Protein AF-A0AAW2IZ62-F1 (afdb_monomer_lite)

Sequence (475 aa):
MGDDRVKNEAMEIMGMFQVLPRLVVFDLDYTLWPFYCECLSKRDMPSLYPHAKGILYALKDKGIDIAIASRSPTSDIANIFLEKLGLKSLLVAQEIFSSWTHKTDHFQKIKQRTGVPYTEMLFFDDEDRNINAVSKMGVTSILVDDGVNLEAFRQGLSKFSQNRFDIVTVLNVEIHATWLHIVDVLVALAGKKINLTNKESLTLHNPHYARIRFPNLLFSHLEYACKRVAALVASPFNSSLGKDFSAAAAGGSAERDKPKPLDIVANSRKVAVMASEEDDAPVWLADDGPFVVVLDPLDGSRNIDASIPTGTIFGIYRRLAELDHLPTEEKAVLNSLQSGAKLIASGYVLYSSATILCTSFGSGTPCIHPGSLHGRLHSNTSKHSQFLLEGKSILSMMLAMNPRDHLRLVYEANPLSFLAEQAGGKGSDGKARILSLQPVKLHQRLPLFLGSPDDIEELESYGDIQQKVNPGYDV

Radius of gyration: 27.62 Å; chains: 1; bounding box: 61×64×90 Å

Secondary structure (DSSP, 8-state):
-HHHHHHHHHHHHHHT-SS--SEEEE-SBTTTBSS-GGGS-TTS-----TTHHHHHHHHHHHT-EEEEEEE-TTHHHHHHHHHHTTGGGGEEEEEEESSS--HHHHHHHHHHHH---GGGEEEEES-HHHHHHHHTTT-EEEE-TTS--HHHHHHHHHHHHHHHHHHHHHHHHHHHHHHHHHHHHHHHH--S--------------TTS-S----HHHHHHHHHHHHHHHHHHT-S--TTHHHHHHHHHS--SS--SS--TTHHHHTTS-EEEEEESS-SSPEE--TT--EEEEEEEEETGGGTTTT--EEEEEEEEE--GGGTTS-HHHHHHHHH---GGGEEEEEEEEESSSEEEEEE-SSSSPEEEE------------S-----SSTHHHHHH--EEEEEEEEEIIIIIHHHHHHHHHTT-EEESSSSBGGG---SSTT-EEEEEEE-HHHHHHHHHTS-----S------

InterPro domains:
  IPR010033 HAD-superfamily phosphatase, subfamily IIIC [TIGR01681] (23-137)
  IPR010036 Magnesium-dependent phosphatase-1, eukaryotic/archaeal-type [PF12689] (20-162)
  IPR010036 Magnesium-dependent phosphatase-1, eukaryotic/archaeal-type [PTHR17901] (1-164)
  IPR023214 HAD superfamily [G3DSA:3.40.50.1000] (4-166)
  IPR033391 Fructose-1-6-bisphosphatase class I, N-terminal [PF00316] (264-367)
  IPR035679 Magnesium-dependent phosphatase-1, eukaryotic-type [cd07501] (21-144)
  IPR036412 HAD-like superfamily [SSF56784] (21-155)
  IPR044015 Fructose-1-6-bisphosphatase class 1, C-terminal [PF18913] (399-462)

Structure (mmCIF, N/CA/C/O backbone):
data_AF-A0AAW2IZ62-F1
#
_entry.id   AF-A0AAW2IZ62-F1
#
loop_
_atom_site.group_PDB
_atom_site.id
_atom_site.type_symbol
_atom_site.label_atom_id
_atom_site.label_alt_id
_atom_site.label_comp_id
_atom_site.label_asym_id
_atom_site.label_entity_id
_atom_site.label_seq_id
_atom_site.pdbx_PDB_ins_code
_atom_site.Cartn_x
_atom_site.Cartn_y
_atom_site.Cartn_z
_atom_site.occupancy
_atom_site.B_iso_or_equiv
_atom_site.auth_seq_id
_atom_site.auth_comp_id
_atom_site.auth_asym_id
_atom_site.auth_atom_id
_atom_site.pdbx_PDB_model_num
ATOM 1 N N . MET A 1 1 ? -2.393 -20.015 -31.557 1.00 52.41 1 MET A N 1
ATOM 2 C CA . MET A 1 1 ? -2.712 -20.859 -30.379 1.00 52.41 1 MET A CA 1
ATOM 3 C C . MET A 1 1 ? -1.890 -20.468 -29.156 1.00 52.41 1 MET A C 1
ATOM 5 O O . MET A 1 1 ? -2.512 -20.094 -28.175 1.00 52.41 1 MET A O 1
ATOM 9 N N . GLY A 1 2 ? -0.547 -20.498 -29.189 1.00 68.50 2 GLY A N 1
ATOM 10 C CA . GLY A 1 2 ? 0.287 -20.027 -28.063 1.00 68.50 2 GLY A CA 1
ATOM 11 C C . GLY A 1 2 ? 0.177 -18.517 -27.805 1.00 68.50 2 GLY A C 1
ATOM 12 O O . GLY A 1 2 ? -0.233 -18.111 -26.723 1.00 68.50 2 GLY A O 1
ATOM 13 N N . ASP A 1 3 ? 0.435 -17.697 -28.829 1.00 76.25 3 ASP A N 1
ATOM 14 C CA . ASP A 1 3 ? 0.383 -16.226 -28.725 1.00 76.25 3 ASP A CA 1
ATOM 15 C C . ASP A 1 3 ? -0.999 -15.701 -28.295 1.00 76.25 3 ASP A C 1
ATOM 17 O O . ASP A 1 3 ? -1.082 -14.793 -27.474 1.00 76.25 3 ASP A O 1
ATOM 21 N N . ASP A 1 4 ? -2.085 -16.290 -28.813 1.00 86.69 4 ASP A N 1
ATOM 22 C CA . ASP A 1 4 ? -3.463 -15.893 -28.478 1.00 86.69 4 ASP A CA 1
ATOM 23 C C . ASP A 1 4 ? -3.798 -16.188 -27.014 1.00 86.69 4 ASP A C 1
ATOM 25 O O . ASP A 1 4 ? -4.471 -15.399 -26.352 1.00 86.69 4 ASP A O 1
ATOM 29 N N . ARG A 1 5 ? -3.294 -17.312 -26.488 1.00 93.25 5 ARG A N 1
ATOM 30 C CA . ARG A 1 5 ? -3.448 -17.669 -25.079 1.00 93.25 5 ARG A CA 1
ATOM 31 C C . ARG A 1 5 ? -2.709 -16.673 -24.188 1.00 93.25 5 ARG A C 1
ATOM 33 O O . ARG A 1 5 ? -3.319 -16.118 -23.283 1.00 93.25 5 ARG A O 1
ATOM 40 N N . VAL A 1 6 ? -1.439 -16.396 -24.486 1.00 94.56 6 VAL A N 1
ATOM 41 C CA . VAL A 1 6 ? -0.636 -15.414 -23.735 1.00 94.56 6 VAL A CA 1
ATOM 42 C C . VAL A 1 6 ? -1.280 -14.031 -23.788 1.00 94.56 6 VAL A C 1
ATOM 44 O O . VAL A 1 6 ? -1.343 -13.339 -22.777 1.00 94.56 6 VAL A O 1
ATOM 47 N N . LYS A 1 7 ? -1.787 -13.623 -24.955 1.00 96.38 7 LYS A N 1
ATOM 48 C CA . LYS A 1 7 ? -2.493 -12.352 -25.125 1.00 96.38 7 LYS A CA 1
ATOM 49 C C . LYS A 1 7 ? -3.729 -12.269 -24.226 1.00 96.38 7 LYS A C 1
ATOM 51 O O . LYS A 1 7 ? -3.925 -11.249 -23.569 1.00 96.38 7 LYS A O 1
ATOM 56 N N . ASN A 1 8 ? -4.541 -13.325 -24.170 1.00 94.56 8 ASN A N 1
ATOM 57 C CA . ASN A 1 8 ? -5.718 -13.373 -23.300 1.00 94.56 8 ASN A CA 1
ATOM 58 C C . ASN A 1 8 ? -5.327 -13.318 -21.817 1.00 94.56 8 ASN A C 1
ATOM 60 O O . ASN A 1 8 ? -5.886 -12.515 -21.077 1.00 94.56 8 ASN A O 1
ATOM 64 N N . GLU A 1 9 ? -4.315 -14.081 -21.401 1.00 95.75 9 GLU A N 1
ATOM 65 C CA . GLU A 1 9 ? -3.806 -14.050 -20.023 1.00 95.75 9 GLU A CA 1
ATOM 66 C C . GLU A 1 9 ? -3.245 -12.659 -19.659 1.00 95.75 9 GLU A C 1
ATOM 68 O O . GLU A 1 9 ? -3.525 -12.133 -18.584 1.00 95.75 9 GLU A O 1
ATOM 73 N N . ALA A 1 10 ? -2.528 -11.993 -20.569 1.00 96.00 10 ALA A N 1
ATOM 74 C CA . ALA A 1 10 ? -2.063 -10.618 -20.371 1.00 96.00 10 ALA A CA 1
ATOM 75 C C . ALA A 1 10 ? -3.227 -9.611 -20.254 1.00 96.00 10 ALA A C 1
ATOM 77 O O . ALA A 1 10 ? -3.167 -8.689 -19.436 1.00 96.00 10 ALA A O 1
ATOM 78 N N . MET A 1 11 ? -4.300 -9.790 -21.033 1.00 95.75 11 MET A N 1
ATOM 79 C CA . MET A 1 11 ? -5.526 -8.987 -20.923 1.00 95.75 11 MET A CA 1
ATOM 80 C C . MET A 1 11 ? -6.233 -9.195 -19.580 1.00 95.75 11 MET A C 1
ATOM 82 O O . MET A 1 11 ? -6.682 -8.216 -18.978 1.00 95.75 11 MET A O 1
ATOM 86 N N . GLU A 1 12 ? -6.300 -10.436 -19.093 1.00 92.94 12 GLU A N 1
ATOM 87 C CA . GLU A 1 12 ? -6.830 -10.769 -17.767 1.00 92.94 12 GLU A CA 1
ATOM 88 C C . GLU A 1 12 ? -5.997 -10.119 -16.661 1.00 92.94 12 GLU A C 1
ATOM 90 O O . GLU A 1 12 ? -6.564 -9.447 -15.800 1.00 92.94 12 GLU A O 1
ATOM 95 N N . ILE A 1 13 ? -4.663 -10.224 -16.727 1.00 88.69 13 ILE A N 1
ATOM 96 C CA . ILE A 1 13 ? -3.744 -9.568 -15.785 1.00 88.69 13 ILE A CA 1
ATOM 97 C C . ILE A 1 13 ? -4.015 -8.063 -15.744 1.00 88.69 13 ILE A C 1
ATOM 99 O O . ILE A 1 13 ? -4.229 -7.519 -14.665 1.00 88.69 13 ILE A O 1
ATOM 103 N N . MET A 1 14 ? -4.067 -7.382 -16.893 1.00 95.06 14 MET A N 1
ATOM 104 C CA . MET A 1 14 ? -4.390 -5.949 -16.936 1.00 95.06 14 MET A CA 1
ATOM 105 C C . MET A 1 14 ? -5.788 -5.638 -16.387 1.00 95.06 14 MET A C 1
ATOM 107 O O . MET A 1 14 ? -5.995 -4.566 -15.825 1.00 95.06 14 MET A O 1
ATOM 111 N N . GLY A 1 15 ? -6.749 -6.555 -16.529 1.00 86.81 15 GLY A N 1
ATOM 112 C CA . GLY A 1 15 ? -8.091 -6.438 -15.954 1.00 86.81 15 GLY A CA 1
ATOM 113 C C . GLY A 1 15 ? -8.124 -6.473 -14.423 1.00 86.81 15 GLY A C 1
ATOM 114 O O . GLY A 1 15 ? -9.093 -5.996 -13.835 1.00 86.81 15 GLY A O 1
ATOM 115 N N . MET A 1 16 ? -7.071 -6.980 -13.775 1.00 83.38 16 MET A N 1
ATOM 116 C CA . MET A 1 16 ? -6.952 -7.012 -12.314 1.00 83.38 16 MET A CA 1
ATOM 117 C C . MET A 1 16 ? -6.543 -5.660 -11.709 1.00 83.38 16 MET A C 1
ATOM 119 O O . MET A 1 16 ? -6.715 -5.462 -10.507 1.00 83.38 16 MET A O 1
ATOM 123 N N . PHE A 1 17 ? -6.009 -4.729 -12.508 1.00 75.94 17 PHE A N 1
ATOM 124 C CA . PHE A 1 17 ? -5.471 -3.455 -12.023 1.00 75.94 17 PHE A CA 1
ATOM 125 C C . PHE A 1 17 ? -6.367 -2.275 -12.414 1.00 75.94 17 PHE A C 1
ATOM 127 O O . PHE A 1 17 ? -6.772 -2.132 -13.565 1.00 75.94 17 PHE A O 1
ATOM 134 N N . GLN A 1 18 ? -6.655 -1.391 -11.450 1.00 73.19 18 GLN A N 1
ATOM 135 C CA . GLN A 1 18 ? -7.453 -0.180 -11.696 1.00 73.19 18 GLN A CA 1
ATOM 136 C C . GLN A 1 18 ? -6.655 0.939 -12.375 1.00 73.19 18 GLN A C 1
ATOM 138 O O . GLN A 1 18 ? -7.235 1.780 -13.060 1.00 73.19 18 GLN A O 1
ATOM 143 N N . VAL A 1 19 ? -5.336 0.961 -12.171 1.00 80.94 19 VAL A N 1
ATOM 144 C CA . VAL A 1 19 ? -4.428 1.965 -12.727 1.00 80.94 19 VAL A CA 1
ATOM 145 C C . VAL A 1 19 ? -3.424 1.255 -13.625 1.00 80.94 19 VAL A C 1
ATOM 147 O O . VAL A 1 19 ? -2.671 0.400 -13.168 1.00 80.94 19 VAL A O 1
ATOM 150 N N . LEU A 1 20 ? -3.422 1.616 -14.907 1.00 92.62 20 LEU A N 1
ATOM 151 C CA . LEU A 1 20 ? -2.534 1.059 -15.927 1.00 92.62 20 LEU A CA 1
ATOM 152 C C . LEU A 1 20 ? -1.598 2.151 -16.469 1.00 92.62 20 LEU A C 1
ATOM 154 O O . LEU A 1 20 ? -1.963 3.334 -16.441 1.00 92.62 20 LEU A O 1
ATOM 158 N N . PRO A 1 21 ? -0.391 1.789 -16.939 1.00 95.88 21 PRO A N 1
ATOM 159 C CA . PRO A 1 21 ? 0.505 2.734 -17.591 1.00 95.88 21 PRO A CA 1
ATOM 160 C C . PRO A 1 21 ? -0.111 3.241 -18.892 1.00 95.88 21 PRO A C 1
ATOM 162 O O . PRO A 1 21 ? -0.846 2.521 -19.567 1.00 95.88 21 PRO A O 1
ATOM 165 N N . ARG A 1 22 ? 0.207 4.485 -19.260 1.00 95.75 22 ARG A N 1
ATOM 166 C CA . ARG A 1 22 ? -0.155 5.008 -20.586 1.00 95.75 22 ARG A CA 1
ATOM 167 C C . ARG A 1 22 ? 0.819 4.554 -21.657 1.00 95.75 22 ARG A C 1
ATOM 169 O O . ARG A 1 22 ? 0.417 4.417 -22.804 1.00 95.75 22 ARG A O 1
ATOM 176 N N . LEU A 1 23 ? 2.074 4.338 -21.268 1.00 98.06 23 LEU A N 1
ATOM 177 C CA . LEU A 1 23 ? 3.152 3.921 -22.149 1.00 98.06 23 LEU A CA 1
ATOM 178 C C . LEU A 1 23 ? 3.956 2.806 -21.485 1.00 98.06 23 LEU A C 1
ATOM 180 O O . LEU A 1 23 ? 4.409 2.957 -20.349 1.00 98.06 23 LEU A O 1
ATOM 184 N N . VAL A 1 24 ? 4.175 1.712 -22.207 1.00 98.44 24 VAL A N 1
ATOM 185 C CA . VAL A 1 24 ? 5.131 0.676 -21.809 1.00 98.44 24 VAL A CA 1
ATOM 186 C C . VAL A 1 24 ? 6.339 0.738 -22.732 1.00 98.44 24 VAL A C 1
ATOM 188 O O . VAL A 1 24 ? 6.207 0.741 -23.956 1.00 98.44 24 VAL A O 1
ATOM 191 N N . VAL A 1 25 ? 7.521 0.821 -22.136 1.00 98.31 25 VAL A N 1
ATOM 192 C CA . VAL A 1 25 ? 8.805 0.910 -22.824 1.00 98.31 25 VAL A CA 1
ATOM 193 C C . VAL A 1 25 ? 9.554 -0.406 -22.640 1.00 98.31 25 VAL A C 1
ATOM 195 O O . VAL A 1 25 ? 9.603 -0.939 -21.533 1.00 98.31 25 VAL A O 1
ATOM 198 N N . PHE A 1 26 ? 10.159 -0.913 -23.707 1.00 97.94 26 PHE A N 1
ATOM 199 C CA . PHE A 1 26 ? 10.976 -2.127 -23.668 1.00 97.94 26 PHE A CA 1
ATOM 200 C C . PHE A 1 26 ? 12.387 -1.846 -24.187 1.00 97.94 26 PHE A C 1
ATOM 202 O O . PHE A 1 26 ? 12.554 -1.083 -25.148 1.00 97.94 26 PHE A O 1
ATOM 209 N N . ASP A 1 27 ? 13.392 -2.472 -23.572 1.00 95.50 27 ASP A N 1
ATOM 210 C CA . ASP A 1 27 ? 14.631 -2.797 -24.286 1.00 95.50 27 ASP A CA 1
ATOM 211 C C . ASP A 1 27 ? 14.389 -3.910 -25.325 1.00 95.50 27 ASP A C 1
ATOM 213 O O . ASP A 1 27 ? 13.298 -4.477 -25.420 1.00 95.50 27 ASP A O 1
ATOM 217 N N . LEU A 1 28 ? 15.381 -4.173 -26.168 1.00 94.62 28 LEU A N 1
ATOM 218 C CA . LEU A 1 28 ? 15.332 -5.171 -27.223 1.00 94.62 28 LEU A CA 1
ATOM 219 C C . LEU A 1 28 ? 16.119 -6.418 -26.832 1.00 94.62 28 LEU A C 1
ATOM 221 O O . LEU A 1 28 ? 15.524 -7.487 -26.667 1.00 94.62 28 LEU A O 1
ATOM 225 N N . ASP A 1 29 ? 17.435 -6.270 -26.703 1.00 91.56 29 ASP A N 1
ATOM 226 C CA . ASP A 1 29 ? 18.363 -7.378 -26.516 1.00 91.56 29 ASP A CA 1
ATOM 227 C C . ASP A 1 29 ? 18.151 -7.963 -25.111 1.00 91.56 29 ASP A C 1
ATOM 229 O O . ASP A 1 29 ? 17.975 -7.227 -24.151 1.00 91.56 29 ASP A O 1
ATOM 233 N N . TYR A 1 30 ? 18.026 -9.288 -25.009 1.00 92.81 30 TYR A N 1
ATOM 234 C CA . TYR A 1 30 ? 17.680 -10.037 -23.783 1.00 92.81 30 TYR A CA 1
ATOM 235 C C . TYR A 1 30 ? 16.383 -9.619 -23.062 1.00 92.81 30 TYR A C 1
ATOM 237 O O . TYR A 1 30 ? 16.021 -10.198 -22.042 1.00 92.81 30 TYR A O 1
ATOM 245 N N . THR A 1 31 ? 15.603 -8.706 -23.647 1.00 95.25 31 THR A N 1
ATOM 246 C CA . THR A 1 31 ? 14.314 -8.252 -23.112 1.00 95.25 31 THR A CA 1
ATOM 247 C C . THR A 1 31 ? 13.144 -8.719 -23.980 1.00 95.25 31 THR A C 1
ATOM 249 O O . THR A 1 31 ? 12.233 -9.395 -23.493 1.00 95.25 31 THR A O 1
ATOM 252 N N . LEU A 1 32 ? 13.144 -8.397 -25.278 1.00 95.75 32 LEU A N 1
ATOM 253 C CA . LEU A 1 32 ? 12.131 -8.881 -26.229 1.00 95.75 32 LEU A CA 1
ATOM 254 C C . LEU A 1 32 ? 12.594 -10.125 -26.988 1.00 95.75 32 LEU A C 1
ATOM 256 O O . LEU A 1 32 ? 11.761 -10.967 -27.341 1.00 95.75 32 LEU A O 1
ATOM 260 N N . TRP A 1 33 ? 13.901 -10.271 -27.204 1.00 94.38 33 TRP A N 1
ATOM 261 C CA . TRP A 1 33 ? 14.503 -11.424 -27.873 1.00 94.38 33 TRP A CA 1
ATOM 262 C C . TRP A 1 33 ? 15.804 -11.883 -27.187 1.00 94.38 33 TRP A C 1
ATOM 264 O O . TRP A 1 33 ? 16.476 -11.070 -26.562 1.00 94.38 33 TRP A O 1
ATOM 274 N N . PRO A 1 34 ? 16.195 -13.167 -27.301 1.00 93.25 34 PRO A N 1
ATOM 275 C CA . PRO A 1 34 ? 17.269 -13.765 -26.494 1.00 93.25 34 PRO A CA 1
ATOM 276 C C . PRO A 1 34 ? 18.676 -13.613 -27.110 1.00 93.25 34 PRO A C 1
ATOM 278 O O . PRO A 1 34 ? 19.490 -14.535 -27.052 1.00 93.25 34 PRO A O 1
ATOM 281 N N . PHE A 1 35 ? 18.958 -12.507 -27.797 1.00 89.94 35 PHE A N 1
ATOM 282 C CA . PHE A 1 35 ? 20.235 -12.300 -28.488 1.00 89.94 35 PHE A CA 1
ATOM 283 C C . PHE A 1 35 ? 20.595 -10.819 -28.579 1.00 89.94 35 PHE A C 1
ATOM 285 O O . PHE A 1 35 ? 19.714 -9.963 -28.560 1.00 89.94 35 PHE A O 1
ATOM 292 N N . TYR A 1 36 ? 21.882 -10.531 -28.776 1.00 88.00 36 TYR A N 1
ATOM 293 C CA . TYR A 1 36 ? 22.329 -9.217 -29.232 1.00 88.00 36 TYR A CA 1
ATOM 294 C C . TYR A 1 36 ? 22.180 -9.096 -30.748 1.00 88.00 36 TYR A C 1
ATOM 296 O O . TYR A 1 36 ? 22.562 -10.003 -31.496 1.00 88.00 36 TYR A O 1
ATOM 304 N N . CYS A 1 37 ? 21.679 -7.958 -31.231 1.00 86.31 37 CYS A N 1
ATOM 305 C CA . CYS A 1 37 ? 21.508 -7.728 -32.673 1.00 86.31 37 CYS A CA 1
ATOM 306 C C . CYS A 1 37 ? 22.816 -7.859 -33.477 1.00 86.31 37 CYS A C 1
ATOM 308 O O . CYS A 1 37 ? 22.789 -8.232 -34.646 1.00 86.31 37 CYS A O 1
ATOM 310 N N . GLU A 1 38 ? 23.965 -7.569 -32.868 1.00 85.44 38 GLU A N 1
ATOM 311 C CA . GLU A 1 38 ? 25.295 -7.700 -33.483 1.00 85.44 38 GLU A CA 1
ATOM 312 C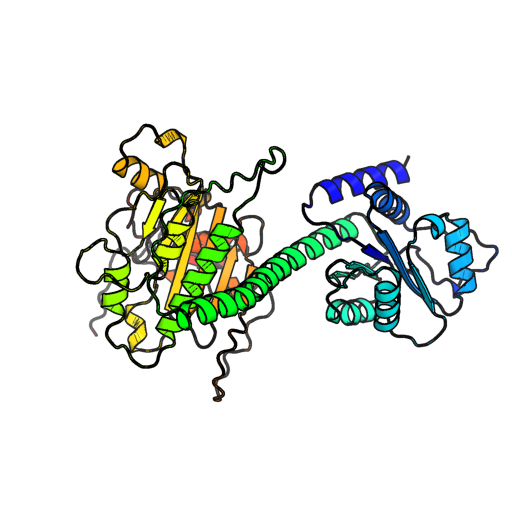 C . GLU A 1 38 ? 25.738 -9.150 -33.734 1.00 85.44 38 GLU A C 1
ATOM 314 O O . GLU A 1 38 ? 26.619 -9.382 -34.561 1.00 85.44 38 GLU A O 1
ATOM 319 N N . CYS A 1 39 ? 25.111 -10.129 -33.075 1.00 86.00 39 CYS A N 1
ATOM 320 C CA . CYS A 1 39 ? 25.404 -11.547 -33.282 1.00 86.00 39 CYS A CA 1
ATOM 321 C C . CYS A 1 39 ? 24.701 -12.138 -34.513 1.00 86.00 39 CYS A C 1
ATOM 323 O O . CYS A 1 39 ? 24.980 -13.279 -34.881 1.00 86.00 39 CYS A O 1
ATOM 325 N N . LEU A 1 40 ? 23.787 -11.394 -35.143 1.00 88.12 40 LEU A N 1
ATOM 326 C CA . LEU A 1 40 ? 22.992 -11.854 -36.278 1.00 88.12 40 LEU A CA 1
ATOM 327 C C . LEU A 1 40 ? 23.188 -10.968 -37.510 1.00 88.12 40 LEU A C 1
ATOM 329 O O . LEU A 1 40 ? 23.674 -9.842 -37.450 1.00 88.12 40 LEU A O 1
ATOM 333 N N . SER A 1 41 ? 22.786 -11.488 -38.665 1.00 90.50 41 SER A N 1
ATOM 334 C CA . SER A 1 41 ? 22.795 -10.784 -39.941 1.00 90.50 41 SER A CA 1
ATOM 335 C C . SER A 1 41 ? 21.397 -10.303 -40.332 1.00 90.50 41 SER A C 1
ATOM 337 O O . SER A 1 41 ? 20.369 -10.856 -39.942 1.00 90.50 41 SER A O 1
ATOM 339 N N . LYS A 1 42 ? 21.338 -9.328 -41.247 1.00 90.44 42 LYS A N 1
ATOM 340 C CA . LYS A 1 42 ? 20.076 -8.832 -41.833 1.00 90.44 42 LYS A CA 1
ATOM 341 C C . LYS A 1 42 ? 19.233 -9.921 -42.505 1.00 90.44 42 LYS A C 1
ATOM 3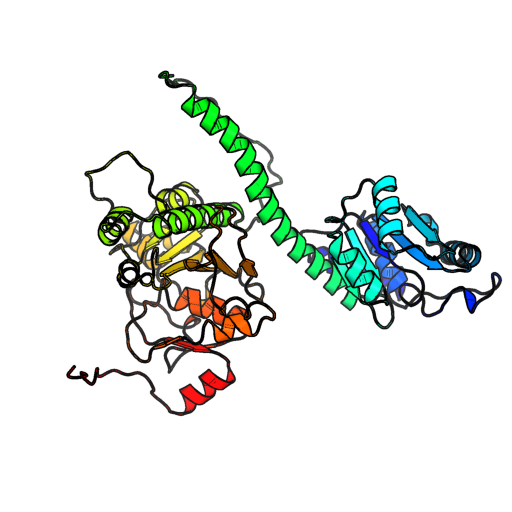43 O O . LYS A 1 42 ? 18.049 -9.702 -42.758 1.00 90.44 42 LYS A O 1
ATOM 348 N N . ARG A 1 43 ? 19.823 -11.066 -42.863 1.00 90.81 43 ARG A N 1
ATOM 349 C CA . ARG A 1 43 ? 19.125 -12.171 -43.538 1.00 90.81 43 ARG A CA 1
ATOM 350 C C . ARG A 1 43 ? 18.392 -13.071 -42.551 1.00 90.81 43 ARG A C 1
ATOM 352 O O . ARG A 1 43 ? 17.351 -13.609 -42.921 1.00 90.81 43 ARG A O 1
ATOM 359 N N . ASP A 1 44 ? 18.849 -13.127 -41.306 1.00 93.19 44 ASP A N 1
ATOM 360 C CA . ASP A 1 44 ? 18.312 -14.028 -40.292 1.00 93.19 44 ASP A CA 1
ATOM 361 C C . ASP A 1 44 ? 16.879 -13.661 -39.902 1.00 93.19 44 ASP A C 1
ATOM 363 O O . ASP A 1 44 ? 16.471 -12.494 -39.963 1.00 93.19 44 ASP A O 1
ATOM 367 N N . MET A 1 45 ? 16.086 -14.679 -39.566 1.00 92.50 45 MET A N 1
ATOM 368 C CA . MET A 1 45 ? 14.743 -14.499 -39.028 1.00 92.50 45 MET A CA 1
ATOM 369 C C . MET A 1 45 ? 14.843 -14.481 -37.498 1.00 92.50 45 MET A C 1
ATOM 371 O O . MET A 1 45 ? 15.146 -15.523 -36.916 1.00 92.50 45 MET A O 1
ATOM 375 N N . PRO A 1 46 ? 14.620 -13.332 -36.842 1.00 93.75 46 PRO A N 1
ATOM 376 C CA . PRO A 1 46 ? 14.676 -13.248 -35.388 1.00 93.75 46 PRO A CA 1
ATOM 377 C C . PRO A 1 46 ? 13.494 -13.984 -34.743 1.00 93.75 46 PRO A C 1
ATOM 379 O O . PRO A 1 46 ? 12.422 -14.118 -35.338 1.00 93.75 46 PRO A O 1
ATOM 382 N N . SER A 1 47 ? 13.672 -14.400 -33.492 1.00 92.50 47 SER A N 1
ATOM 383 C CA . SER A 1 47 ? 12.614 -14.940 -32.636 1.00 92.50 47 SER A CA 1
ATOM 384 C C . SER A 1 47 ? 12.457 -14.092 -31.379 1.00 92.50 47 SER A C 1
ATOM 386 O O . SER A 1 47 ? 13.443 -13.618 -30.825 1.00 92.50 47 SER A O 1
ATOM 388 N N . LEU A 1 48 ? 11.220 -13.940 -30.912 1.00 95.56 48 LEU A N 1
ATOM 389 C CA . LEU A 1 48 ? 10.912 -13.293 -29.637 1.00 95.56 48 LEU A CA 1
ATOM 390 C C . LEU A 1 48 ? 10.915 -14.310 -28.496 1.00 95.56 48 LEU A C 1
ATOM 392 O O . LEU A 1 48 ? 10.720 -15.506 -28.726 1.00 95.56 48 LEU A O 1
ATOM 396 N N . TYR A 1 49 ? 11.037 -13.817 -27.265 1.00 95.38 49 TYR A N 1
ATOM 397 C CA . TYR A 1 49 ? 10.685 -14.608 -26.090 1.00 95.38 49 TYR A CA 1
ATOM 398 C C . TYR A 1 49 ? 9.223 -15.090 -26.165 1.00 95.38 49 TYR A C 1
ATOM 400 O O . TYR A 1 49 ? 8.368 -14.355 -26.678 1.00 95.38 49 TYR A O 1
ATOM 408 N N . PRO A 1 50 ? 8.897 -16.288 -25.630 1.00 93.88 50 PRO A N 1
ATOM 409 C CA . PRO A 1 50 ? 7.595 -16.931 -25.835 1.00 93.88 50 PRO A CA 1
ATOM 410 C C . PRO A 1 50 ? 6.381 -16.068 -25.474 1.00 93.88 50 PRO A C 1
ATOM 412 O O . PRO A 1 50 ? 5.330 -16.182 -26.100 1.00 93.88 50 PRO A O 1
ATOM 415 N N . HIS A 1 51 ? 6.511 -15.193 -24.474 1.00 96.00 51 HIS A N 1
ATOM 416 C CA . HIS A 1 51 ? 5.409 -14.358 -23.998 1.00 96.00 51 HIS A CA 1
ATOM 417 C C . HIS A 1 51 ? 5.406 -12.932 -24.568 1.00 96.00 51 HIS A C 1
ATOM 419 O O . HIS A 1 51 ? 4.370 -12.264 -24.543 1.00 96.00 51 HIS A O 1
ATOM 425 N N . ALA A 1 52 ? 6.531 -12.464 -25.113 1.00 96.38 52 ALA A N 1
ATOM 426 C CA . ALA A 1 52 ? 6.714 -11.070 -25.506 1.00 96.38 52 ALA A CA 1
ATOM 427 C C . ALA A 1 52 ? 5.676 -10.622 -26.543 1.00 96.38 52 ALA A C 1
ATOM 429 O O . ALA A 1 52 ? 5.011 -9.601 -26.375 1.00 96.38 52 ALA A O 1
ATOM 430 N N . LYS A 1 53 ? 5.460 -11.429 -27.587 1.00 95.50 53 LYS A N 1
ATOM 431 C CA . LYS A 1 53 ? 4.503 -11.102 -28.651 1.00 95.50 53 LYS A CA 1
ATOM 432 C C . LYS A 1 53 ? 3.069 -10.979 -28.126 1.00 95.50 53 LYS A C 1
ATOM 434 O O . LYS A 1 53 ? 2.390 -10.007 -28.448 1.00 95.50 53 LYS A O 1
ATOM 439 N N . GLY A 1 54 ? 2.622 -11.925 -27.297 1.00 96.44 54 GLY A N 1
ATOM 440 C CA . GLY A 1 54 ? 1.283 -11.900 -26.701 1.00 96.44 54 GLY A CA 1
ATOM 441 C C . GLY A 1 54 ? 1.049 -10.661 -25.831 1.00 96.44 54 GLY A C 1
ATOM 442 O O . GLY A 1 54 ? 0.012 -10.012 -25.964 1.00 96.44 54 GLY A O 1
ATOM 443 N N . ILE A 1 55 ? 2.041 -10.279 -25.019 1.00 97.69 55 ILE A N 1
ATOM 444 C CA . ILE A 1 55 ? 1.999 -9.070 -24.179 1.00 97.69 55 ILE A CA 1
ATOM 445 C C . ILE A 1 55 ? 1.894 -7.803 -25.039 1.00 97.69 55 ILE A C 1
ATOM 447 O O . ILE A 1 55 ? 1.027 -6.967 -24.791 1.00 97.69 55 ILE A O 1
ATOM 451 N N . LEU A 1 56 ? 2.717 -7.670 -26.086 1.00 97.62 56 LEU A N 1
ATOM 452 C CA . LEU A 1 56 ? 2.697 -6.500 -26.975 1.00 97.62 56 LEU A CA 1
ATOM 453 C C . LEU A 1 56 ? 1.340 -6.327 -27.676 1.00 97.62 56 LEU A C 1
ATOM 455 O O . LEU A 1 56 ? 0.810 -5.218 -27.745 1.00 97.62 56 LEU A O 1
ATOM 459 N N . TYR A 1 57 ? 0.737 -7.414 -28.165 1.00 96.81 57 TYR A N 1
ATOM 460 C CA . TYR A 1 57 ? -0.599 -7.342 -28.766 1.00 96.81 57 TYR A CA 1
ATOM 461 C C . TYR A 1 57 ? -1.699 -7.070 -27.738 1.00 96.81 57 TYR A C 1
ATOM 463 O O . TYR A 1 57 ? -2.655 -6.371 -28.063 1.00 96.81 57 TYR A O 1
ATOM 471 N N . ALA A 1 58 ? -1.582 -7.583 -26.511 1.00 97.31 58 ALA A N 1
ATOM 472 C CA . ALA A 1 58 ? -2.529 -7.271 -25.444 1.00 97.31 58 ALA A CA 1
ATOM 473 C C . ALA A 1 58 ? -2.494 -5.776 -25.090 1.00 97.31 58 ALA A C 1
ATOM 475 O O . ALA A 1 58 ? -3.545 -5.146 -24.999 1.00 97.31 58 ALA A O 1
ATOM 476 N N . LEU A 1 59 ? -1.299 -5.190 -24.956 1.00 97.75 59 LEU A N 1
ATOM 477 C CA . LEU A 1 59 ? -1.120 -3.754 -24.710 1.00 97.75 59 LEU A CA 1
ATOM 478 C C . LEU A 1 59 ? -1.779 -2.911 -25.807 1.00 97.75 59 LEU A C 1
ATOM 480 O O . LEU A 1 59 ? -2.571 -2.018 -25.501 1.00 97.75 59 LEU A O 1
ATOM 484 N N . LYS A 1 60 ? -1.532 -3.252 -27.078 1.00 95.88 60 LYS A N 1
ATOM 485 C CA . LYS A 1 60 ? -2.157 -2.572 -28.219 1.00 95.88 60 LYS A CA 1
ATOM 486 C C . LYS A 1 60 ? -3.683 -2.665 -28.188 1.00 95.88 60 LYS A C 1
ATOM 488 O O . LYS A 1 60 ? -4.350 -1.646 -28.348 1.00 95.88 60 LYS A O 1
ATOM 493 N N . ASP A 1 61 ? -4.239 -3.854 -27.966 1.00 95.50 61 ASP A N 1
ATOM 494 C CA . ASP A 1 61 ? -5.692 -4.062 -27.909 1.00 95.50 61 ASP A CA 1
ATOM 495 C C . ASP A 1 61 ? -6.341 -3.330 -26.726 1.00 95.50 61 ASP A C 1
ATOM 497 O O . ASP A 1 61 ? -7.486 -2.883 -26.817 1.00 95.50 61 ASP A O 1
ATOM 501 N N . LYS A 1 62 ? -5.606 -3.170 -25.621 1.00 94.75 62 LYS A N 1
ATOM 502 C CA . LYS A 1 62 ? -6.033 -2.387 -24.457 1.00 94.75 62 LYS A CA 1
ATOM 503 C C . LYS A 1 62 ? -5.945 -0.872 -24.689 1.00 94.75 62 LYS A C 1
ATOM 505 O O . LYS A 1 62 ? -6.507 -0.118 -23.896 1.00 94.75 62 LYS A O 1
ATOM 510 N N . GLY A 1 63 ? -5.275 -0.428 -25.753 1.00 95.44 63 GLY A N 1
ATOM 511 C CA . GLY A 1 63 ? -5.029 0.986 -26.042 1.00 95.44 63 GLY A CA 1
ATOM 512 C C . GLY A 1 63 ? -3.902 1.594 -25.204 1.00 95.44 63 GLY A C 1
ATOM 513 O O . GLY A 1 63 ? -3.945 2.785 -24.907 1.00 95.44 63 GLY A O 1
ATOM 514 N N . ILE A 1 64 ? -2.930 0.779 -24.784 1.00 97.38 64 ILE A N 1
ATOM 515 C CA . ILE A 1 64 ? -1.718 1.233 -24.098 1.00 97.38 64 ILE A CA 1
ATOM 516 C C . ILE A 1 64 ? -0.610 1.385 -25.135 1.00 97.38 64 ILE A C 1
ATOM 518 O O . ILE A 1 64 ? -0.325 0.454 -25.893 1.00 97.38 64 ILE A O 1
ATOM 522 N N . ASP A 1 65 ? 0.019 2.556 -25.154 1.00 98.12 65 ASP A N 1
ATOM 523 C CA . ASP A 1 65 ? 1.074 2.859 -26.108 1.00 98.12 65 ASP A CA 1
ATOM 524 C C . ASP A 1 65 ? 2.337 2.042 -25.808 1.00 98.12 65 ASP A C 1
ATOM 526 O O . ASP A 1 65 ? 2.636 1.702 -24.658 1.00 98.12 65 ASP A O 1
ATOM 530 N N . ILE A 1 66 ? 3.111 1.752 -26.854 1.00 98.50 66 ILE A N 1
ATOM 531 C CA . ILE A 1 66 ? 4.335 0.952 -26.759 1.00 98.50 66 ILE A CA 1
ATOM 532 C C . ILE A 1 66 ? 5.500 1.735 -27.357 1.00 98.50 66 ILE A C 1
ATOM 534 O O . ILE A 1 66 ? 5.388 2.286 -28.455 1.00 98.50 66 ILE A O 1
ATOM 538 N N . ALA A 1 67 ? 6.634 1.763 -26.660 1.00 98.06 67 ALA A N 1
ATOM 539 C CA . ALA A 1 67 ? 7.869 2.337 -27.178 1.00 98.06 67 ALA A CA 1
ATOM 540 C C . ALA A 1 67 ? 9.081 1.429 -26.963 1.00 98.06 67 ALA A C 1
ATOM 542 O O . ALA A 1 67 ? 9.085 0.555 -26.098 1.00 98.06 67 ALA A O 1
ATOM 543 N N . ILE A 1 68 ? 10.125 1.673 -27.752 1.00 97.38 68 ILE A N 1
ATOM 544 C CA . ILE A 1 68 ? 11.426 1.015 -27.610 1.00 97.38 68 ILE A CA 1
ATOM 545 C C . ILE A 1 68 ? 12.464 2.030 -27.157 1.00 97.38 68 ILE A C 1
ATOM 547 O O . ILE A 1 68 ? 12.566 3.112 -27.738 1.00 97.38 68 ILE A O 1
ATOM 551 N N . ALA A 1 69 ? 13.258 1.649 -26.166 1.00 95.06 69 ALA A N 1
ATOM 552 C CA . ALA A 1 69 ? 14.492 2.323 -25.798 1.00 95.06 69 ALA A CA 1
ATOM 553 C C . ALA A 1 69 ? 15.575 1.251 -25.785 1.00 95.06 69 ALA A C 1
ATOM 555 O O . ALA A 1 69 ? 15.500 0.379 -24.931 1.00 95.06 69 ALA A O 1
ATOM 556 N N . SER A 1 70 ? 16.537 1.271 -26.707 1.00 92.25 70 SER A N 1
ATOM 557 C CA . SER A 1 70 ? 17.593 0.253 -26.726 1.00 92.25 70 SER A CA 1
ATOM 558 C C . SER A 1 70 ? 18.928 0.770 -27.242 1.00 92.25 70 SER A C 1
ATOM 560 O O . SER A 1 70 ? 19.006 1.681 -28.075 1.00 92.25 70 SER A O 1
ATOM 562 N N . ARG A 1 71 ? 20.011 0.212 -26.699 1.00 87.88 71 ARG A N 1
ATOM 563 C CA . ARG A 1 71 ? 21.382 0.498 -27.128 1.00 87.88 71 ARG A CA 1
ATOM 564 C C . ARG A 1 71 ? 21.835 -0.637 -28.027 1.00 87.88 71 ARG A C 1
ATOM 566 O O . ARG A 1 71 ? 22.070 -1.735 -27.552 1.00 87.88 71 ARG A O 1
ATOM 573 N N . SER A 1 72 ? 21.982 -0.350 -29.313 1.00 82.69 72 SER A N 1
ATOM 574 C CA . SER A 1 72 ? 22.413 -1.345 -30.288 1.00 82.69 72 SER A CA 1
ATOM 575 C C . SER A 1 72 ? 23.409 -0.710 -31.256 1.00 82.69 72 SER A C 1
ATOM 577 O O . SER A 1 72 ? 23.022 0.187 -32.018 1.00 82.69 72 SER A O 1
ATOM 579 N N . PRO A 1 73 ? 24.684 -1.152 -31.261 1.00 78.12 73 PRO A N 1
ATOM 580 C CA . PRO A 1 73 ? 25.687 -0.697 -32.227 1.00 78.12 73 PRO A CA 1
ATOM 581 C C . PRO A 1 73 ? 25.231 -0.892 -33.682 1.00 78.12 73 PRO A C 1
ATOM 583 O O . PRO A 1 73 ? 25.621 -0.129 -34.566 1.00 78.12 73 PRO A O 1
ATOM 586 N N . THR A 1 74 ? 24.357 -1.875 -33.911 1.00 84.44 74 THR A N 1
ATOM 587 C CA . THR A 1 74 ? 23.781 -2.280 -35.198 1.00 84.44 74 THR A CA 1
ATOM 588 C C . THR A 1 74 ? 22.291 -1.930 -35.282 1.00 84.44 74 THR A C 1
ATOM 590 O O . THR A 1 74 ? 21.422 -2.773 -35.525 1.00 84.44 74 THR A O 1
ATOM 593 N N . SER A 1 75 ? 21.969 -0.646 -35.096 1.00 87.31 75 SER A N 1
ATOM 594 C CA . SER A 1 75 ? 20.581 -0.156 -35.090 1.00 87.31 75 SER A CA 1
ATOM 595 C C . SER A 1 75 ? 19.806 -0.466 -36.379 1.00 87.31 75 SER A C 1
ATOM 597 O O . SER A 1 75 ? 18.582 -0.597 -36.357 1.00 87.31 75 SER A O 1
ATOM 599 N N . ASP A 1 76 ? 20.487 -0.626 -37.511 1.00 90.19 76 ASP A N 1
ATOM 600 C CA . ASP A 1 76 ? 19.897 -1.042 -38.780 1.00 90.19 76 ASP A CA 1
ATOM 601 C C . ASP A 1 76 ? 19.398 -2.497 -38.754 1.00 90.19 76 ASP A C 1
ATOM 603 O O . ASP A 1 76 ? 18.327 -2.779 -39.294 1.00 90.19 76 ASP A O 1
ATOM 607 N N . ILE A 1 77 ? 20.120 -3.405 -38.090 1.00 91.12 77 ILE A N 1
ATOM 608 C CA . ILE A 1 77 ? 19.703 -4.802 -37.894 1.00 91.12 77 ILE A CA 1
ATOM 609 C C . ILE A 1 77 ? 18.481 -4.859 -36.978 1.00 91.12 77 ILE A C 1
ATOM 611 O O . ILE A 1 77 ? 17.475 -5.470 -37.345 1.00 91.12 77 ILE A O 1
ATOM 615 N N . ALA A 1 78 ? 18.519 -4.146 -35.849 1.00 92.38 78 ALA A N 1
ATOM 616 C CA . ALA A 1 78 ? 17.395 -4.062 -34.918 1.00 92.38 78 ALA A CA 1
ATOM 617 C C . ALA A 1 78 ? 16.108 -3.570 -35.611 1.00 92.38 78 ALA A C 1
ATOM 619 O O . ALA A 1 78 ? 15.037 -4.157 -35.453 1.00 92.38 78 ALA A O 1
ATOM 620 N N . ASN A 1 79 ? 16.211 -2.534 -36.454 1.00 93.56 79 ASN A N 1
ATOM 621 C CA . ASN A 1 79 ? 15.073 -2.024 -37.226 1.00 93.56 79 ASN A CA 1
ATOM 622 C C . ASN A 1 79 ? 14.516 -3.056 -38.221 1.00 93.56 79 ASN A C 1
ATOM 624 O O . ASN A 1 79 ? 13.297 -3.180 -38.345 1.00 93.56 79 ASN A O 1
ATOM 628 N N . ILE A 1 80 ? 15.381 -3.804 -38.912 1.00 94.50 80 ILE A N 1
ATOM 629 C CA . ILE A 1 80 ? 14.959 -4.873 -39.832 1.00 94.50 80 ILE A CA 1
ATOM 630 C C . ILE A 1 80 ? 14.256 -5.996 -39.065 1.00 94.50 80 ILE A C 1
ATOM 632 O O . ILE A 1 80 ? 13.261 -6.542 -39.539 1.00 94.50 80 ILE A O 1
ATOM 636 N N . PHE A 1 81 ? 14.732 -6.339 -37.871 1.00 95.31 81 PHE A N 1
ATOM 637 C CA . PHE A 1 81 ? 14.106 -7.363 -37.037 1.00 95.31 81 PHE A CA 1
ATOM 638 C C . PHE A 1 81 ? 12.727 -6.942 -36.538 1.00 95.31 81 PHE A C 1
ATOM 640 O O . PHE A 1 81 ? 11.783 -7.724 -36.651 1.00 95.31 81 PHE A O 1
ATOM 647 N N . LEU A 1 82 ? 12.565 -5.690 -36.104 1.00 95.31 82 LEU A N 1
ATOM 648 C CA . LEU A 1 82 ? 11.251 -5.133 -35.766 1.00 95.31 82 LEU A CA 1
ATOM 649 C C . LEU A 1 82 ? 10.271 -5.171 -36.951 1.00 95.31 82 LEU A C 1
ATOM 651 O O . LEU A 1 82 ? 9.075 -5.390 -36.743 1.00 95.31 82 LEU A O 1
ATOM 655 N N . GLU A 1 83 ? 10.752 -4.982 -38.185 1.00 95.06 83 GLU A N 1
ATOM 656 C CA . GLU A 1 83 ? 9.937 -5.122 -39.401 1.00 95.06 83 GLU A CA 1
ATOM 657 C C . GLU A 1 83 ? 9.559 -6.575 -39.681 1.00 95.06 83 GLU A C 1
ATOM 659 O O . GLU A 1 83 ? 8.376 -6.869 -39.859 1.00 95.06 83 GLU A O 1
ATOM 664 N N . LYS A 1 84 ? 1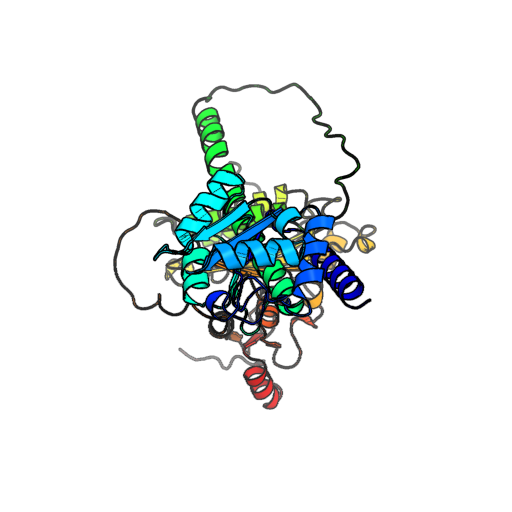0.530 -7.497 -39.666 1.00 95.38 84 LYS A N 1
ATOM 665 C CA . LYS A 1 84 ? 10.291 -8.932 -39.899 1.00 95.38 84 LYS A CA 1
ATOM 666 C C . LYS A 1 84 ? 9.318 -9.537 -38.889 1.00 95.38 84 LYS A C 1
ATOM 668 O O . LYS A 1 84 ? 8.516 -10.392 -39.251 1.00 95.38 84 LYS A O 1
ATOM 673 N N . LEU A 1 85 ? 9.369 -9.074 -37.641 1.00 94.56 85 LEU A N 1
ATOM 674 C CA . LEU A 1 85 ? 8.477 -9.508 -36.564 1.00 94.56 85 LEU A CA 1
ATOM 675 C C . LEU A 1 85 ? 7.115 -8.794 -36.576 1.00 94.56 85 LEU A C 1
ATOM 677 O O . LEU A 1 85 ? 6.246 -9.128 -35.773 1.00 94.56 85 LEU A O 1
ATOM 681 N N . GLY A 1 86 ? 6.914 -7.804 -37.454 1.00 94.06 86 GLY A N 1
ATOM 682 C CA . GLY A 1 86 ? 5.675 -7.025 -37.542 1.00 94.06 86 GLY A CA 1
ATOM 683 C C . GLY A 1 86 ? 5.443 -6.053 -36.377 1.00 94.06 86 GLY A C 1
ATOM 684 O O . GLY A 1 86 ? 4.358 -5.476 -36.263 1.00 94.06 86 GLY A O 1
ATOM 685 N N . LEU A 1 87 ? 6.447 -5.833 -35.523 1.00 94.69 87 LEU A N 1
ATOM 686 C CA . LEU A 1 87 ? 6.325 -5.027 -34.305 1.00 94.69 87 LEU A CA 1
ATOM 687 C C . LEU A 1 87 ? 6.363 -3.525 -34.576 1.00 94.69 87 LEU A C 1
ATOM 689 O O . LEU A 1 87 ? 5.781 -2.758 -33.817 1.00 94.69 87 LEU A O 1
ATOM 693 N N . LYS A 1 88 ? 6.984 -3.091 -35.678 1.00 92.62 88 LYS A N 1
ATOM 694 C CA . LYS A 1 88 ? 7.136 -1.662 -36.010 1.00 92.62 88 LYS A CA 1
ATOM 695 C C . LYS A 1 88 ? 5.801 -0.907 -36.076 1.00 92.62 88 LYS A C 1
ATOM 697 O O . LYS A 1 88 ? 5.738 0.265 -35.732 1.00 92.62 88 LYS A O 1
ATOM 702 N N . SER A 1 89 ? 4.722 -1.596 -36.457 1.00 92.50 89 SER A N 1
ATOM 703 C CA . SER A 1 89 ? 3.358 -1.045 -36.512 1.00 92.50 89 SER A CA 1
ATOM 704 C C . SER A 1 89 ? 2.668 -0.889 -35.145 1.00 92.50 89 SER A C 1
ATOM 706 O O . SER A 1 89 ? 1.557 -0.362 -35.070 1.00 92.50 89 SER A O 1
ATOM 708 N N . LEU A 1 90 ? 3.275 -1.408 -34.075 1.00 94.31 90 LEU A N 1
ATOM 709 C CA . LEU A 1 90 ? 2.764 -1.336 -32.705 1.00 94.31 90 LEU A CA 1
ATOM 710 C C . LEU A 1 90 ? 3.372 -0.157 -31.928 1.00 94.31 90 LEU A C 1
ATOM 712 O O . LEU A 1 90 ? 2.840 0.218 -30.890 1.00 94.31 90 LEU A O 1
ATOM 716 N N . LEU A 1 91 ? 4.490 0.401 -32.406 1.00 96.31 91 LEU A N 1
ATOM 717 C CA . LEU A 1 91 ? 5.312 1.351 -31.661 1.00 96.31 91 LEU A CA 1
ATOM 718 C C . LEU A 1 91 ? 4.906 2.799 -31.949 1.00 96.31 91 LEU A C 1
ATOM 720 O O . LEU A 1 91 ? 4.891 3.228 -33.103 1.00 96.31 91 LEU A O 1
ATOM 724 N N . VAL A 1 92 ? 4.670 3.584 -30.897 1.00 95.50 92 VAL A N 1
ATOM 725 C CA . VAL A 1 92 ? 4.443 5.038 -31.009 1.00 95.50 92 VAL A CA 1
ATOM 726 C C . VAL A 1 92 ? 5.753 5.832 -31.021 1.00 95.50 92 VAL A C 1
ATOM 728 O O . VAL A 1 92 ? 5.832 6.930 -31.576 1.00 95.50 92 VAL A O 1
ATOM 731 N N . ALA A 1 93 ? 6.808 5.267 -30.431 1.00 93.81 93 ALA A N 1
ATOM 732 C CA . ALA A 1 93 ? 8.149 5.830 -30.408 1.00 93.81 93 ALA A CA 1
ATOM 733 C C . ALA A 1 93 ? 9.202 4.716 -30.393 1.00 93.81 93 ALA A C 1
ATOM 735 O O . ALA A 1 93 ? 8.993 3.645 -29.830 1.00 93.81 93 ALA A O 1
ATOM 736 N N . GLN A 1 94 ? 10.352 4.978 -31.007 1.00 93.62 94 GLN A N 1
ATOM 737 C CA . GLN A 1 94 ? 11.501 4.082 -30.969 1.00 93.62 94 GLN A CA 1
ATOM 738 C C . GLN A 1 94 ? 12.781 4.910 -30.900 1.00 93.62 94 GLN A C 1
ATOM 740 O O . GLN A 1 94 ? 13.014 5.765 -31.753 1.00 93.62 94 GLN A O 1
ATOM 745 N N . GLU A 1 95 ? 13.601 4.642 -29.896 1.00 93.06 95 GLU A N 1
ATOM 746 C CA . GLU A 1 95 ? 14.905 5.257 -29.692 1.00 93.06 95 GLU A CA 1
ATOM 747 C C . GLU A 1 95 ? 15.946 4.134 -29.626 1.00 93.06 95 GLU A C 1
ATOM 749 O O . GLU A 1 95 ? 16.100 3.469 -28.603 1.00 93.06 95 GLU A O 1
ATOM 754 N N . ILE A 1 96 ? 16.619 3.889 -30.755 1.00 89.00 96 ILE A N 1
ATOM 755 C CA . ILE A 1 96 ? 17.667 2.870 -30.895 1.00 89.00 96 ILE A CA 1
ATOM 756 C C . ILE A 1 96 ? 18.950 3.588 -31.309 1.00 89.00 96 ILE A C 1
ATOM 758 O O . ILE A 1 96 ? 19.047 4.075 -32.439 1.00 89.00 96 ILE A O 1
ATOM 762 N N . PHE A 1 97 ? 19.924 3.684 -30.403 1.00 80.50 97 PHE A N 1
ATOM 763 C CA . PHE A 1 97 ? 21.171 4.419 -30.649 1.00 80.50 97 PHE A CA 1
ATOM 764 C C . PHE A 1 97 ? 22.385 3.499 -30.726 1.00 80.50 97 PHE A C 1
ATOM 766 O O . PHE A 1 97 ? 22.508 2.548 -29.957 1.00 80.50 97 PHE A O 1
ATOM 773 N N . SER A 1 98 ? 23.304 3.856 -31.626 1.00 64.81 98 SER A N 1
ATOM 774 C CA . SER A 1 98 ? 24.561 3.151 -31.890 1.00 64.81 98 SER A CA 1
ATOM 775 C C . SER A 1 98 ? 25.758 3.651 -31.071 1.00 64.81 98 SER A C 1
ATOM 777 O O . SER A 1 98 ? 26.847 3.096 -31.188 1.00 64.81 98 SER A O 1
ATOM 779 N N . SER A 1 99 ? 25.593 4.698 -30.254 1.00 59.47 99 SER A N 1
ATOM 780 C CA . SER A 1 99 ? 26.670 5.329 -29.476 1.00 59.47 99 SER A CA 1
ATOM 781 C C . SER A 1 99 ? 26.433 5.258 -27.962 1.00 59.47 99 SER A C 1
ATOM 783 O O . SER A 1 99 ? 25.336 4.917 -27.517 1.00 59.47 99 SER A O 1
ATOM 785 N N . TRP A 1 100 ? 27.471 5.606 -27.180 1.00 60.69 100 TRP A N 1
ATOM 786 C CA . TRP A 1 100 ? 27.481 5.752 -25.712 1.00 60.69 100 TRP A CA 1
ATOM 787 C C . TRP A 1 100 ? 26.481 6.827 -25.240 1.00 60.69 100 TRP A C 1
ATOM 789 O O . TRP A 1 100 ? 26.845 7.917 -24.812 1.00 60.69 100 TRP A O 1
ATOM 799 N N . THR A 1 101 ? 25.195 6.528 -25.366 1.00 71.94 101 THR A N 1
ATOM 800 C CA . THR A 1 101 ? 24.085 7.326 -24.844 1.00 71.94 101 THR A CA 1
ATOM 801 C C . THR A 1 101 ? 23.513 6.611 -23.636 1.00 71.94 101 THR A C 1
ATOM 803 O O . THR A 1 101 ? 23.452 5.377 -23.597 1.00 71.94 101 THR A O 1
ATOM 806 N N . HIS A 1 102 ? 23.133 7.375 -22.618 1.00 83.44 102 HIS A N 1
ATOM 807 C CA . HIS A 1 102 ? 22.549 6.793 -21.421 1.00 83.44 102 HIS A CA 1
ATOM 808 C C . HIS A 1 102 ? 21.075 6.487 -21.671 1.00 83.44 102 HIS A C 1
ATOM 810 O O . HIS A 1 102 ? 20.398 7.191 -22.423 1.00 83.44 102 HIS A O 1
ATOM 816 N N . LYS A 1 103 ? 20.541 5.465 -20.990 1.00 90.25 103 LYS A N 1
ATOM 817 C CA . LYS A 1 103 ? 19.113 5.126 -21.073 1.00 90.25 103 LYS A CA 1
ATOM 818 C C . LYS A 1 103 ? 18.218 6.323 -20.727 1.00 90.25 103 LYS A C 1
ATOM 820 O O . LYS A 1 103 ? 17.148 6.496 -21.300 1.00 90.25 103 LYS A O 1
ATOM 825 N N . THR A 1 104 ? 18.700 7.218 -19.868 1.00 90.00 104 THR A N 1
ATOM 826 C CA . THR A 1 104 ? 18.031 8.478 -19.533 1.00 90.00 104 THR A CA 1
ATOM 827 C C . THR A 1 104 ? 17.786 9.380 -20.745 1.00 90.00 104 THR A C 1
ATOM 829 O O . THR A 1 104 ? 16.731 10.007 -20.828 1.00 90.00 104 THR A O 1
ATOM 832 N N . ASP A 1 105 ? 18.706 9.417 -21.713 1.00 91.12 105 ASP A N 1
ATOM 833 C CA . ASP A 1 105 ? 18.584 10.248 -22.918 1.00 91.12 105 ASP A CA 1
ATOM 834 C C . ASP A 1 105 ? 17.510 9.695 -23.862 1.00 91.12 105 ASP A C 1
ATOM 836 O O . ASP A 1 105 ? 16.770 10.452 -24.495 1.00 91.12 105 ASP A O 1
ATOM 840 N N . HIS A 1 106 ? 17.382 8.365 -23.927 1.00 91.88 106 HIS A N 1
ATOM 841 C CA . HIS A 1 106 ? 16.326 7.699 -24.697 1.00 91.88 106 HIS A CA 1
ATOM 842 C C . HIS A 1 106 ? 14.961 8.079 -24.128 1.00 91.88 106 HIS A C 1
ATOM 844 O O . HIS A 1 106 ? 14.080 8.522 -24.862 1.00 91.88 106 HIS A O 1
ATOM 850 N N . PHE A 1 107 ? 14.809 8.002 -22.804 1.00 94.88 107 PHE A N 1
ATOM 851 C CA . PHE A 1 107 ? 13.569 8.371 -22.121 1.00 94.88 107 PHE A CA 1
ATOM 852 C C . PHE A 1 107 ? 13.213 9.851 -22.287 1.00 94.88 107 PHE A C 1
ATOM 854 O O . PHE A 1 107 ? 12.036 10.173 -22.463 1.00 94.88 107 PHE A O 1
ATOM 861 N N . GLN A 1 108 ? 14.195 10.757 -22.305 1.00 93.88 108 GLN A N 1
ATOM 862 C CA . GLN A 1 108 ? 13.951 12.172 -22.608 1.00 93.88 108 GLN A CA 1
ATOM 863 C C . GLN A 1 108 ? 13.343 12.366 -24.001 1.00 93.88 108 GLN A C 1
ATOM 865 O O . GLN A 1 108 ? 12.357 13.094 -24.139 1.00 93.88 108 GLN A O 1
ATOM 870 N N . LYS A 1 109 ? 13.876 11.689 -25.023 1.00 93.56 109 LYS A N 1
ATOM 871 C CA . LYS A 1 109 ? 13.356 11.762 -26.398 1.00 93.56 109 LYS A CA 1
ATOM 872 C C . LYS A 1 109 ? 11.989 11.096 -26.537 1.00 93.56 109 LYS A C 1
ATOM 874 O O . LYS A 1 109 ? 11.088 11.681 -27.135 1.00 93.56 109 LYS A O 1
ATOM 879 N N . ILE A 1 110 ? 11.790 9.933 -25.912 1.00 95.31 110 ILE A N 1
ATOM 880 C CA . ILE A 1 110 ? 10.487 9.250 -25.872 1.00 95.31 110 ILE A CA 1
ATOM 881 C C . ILE A 1 110 ? 9.431 10.154 -25.237 1.00 95.31 110 ILE A C 1
ATOM 883 O O . ILE A 1 110 ? 8.349 10.318 -25.802 1.00 95.31 110 ILE A O 1
ATOM 887 N N . LYS A 1 111 ? 9.740 10.801 -24.108 1.00 95.12 111 LYS A N 1
ATOM 888 C CA . LYS A 1 111 ? 8.839 11.766 -23.465 1.00 95.12 111 LYS A CA 1
ATOM 889 C C . LYS A 1 111 ? 8.534 12.954 -24.375 1.00 95.12 111 LYS A C 1
ATOM 891 O O . LYS A 1 111 ? 7.374 13.335 -24.485 1.00 95.12 111 LYS A O 1
ATOM 896 N N . GLN A 1 112 ? 9.540 13.529 -25.036 1.00 94.62 112 GLN A N 1
ATOM 897 C CA . GLN A 1 112 ? 9.335 14.638 -25.979 1.00 94.62 112 GLN A CA 1
ATOM 898 C C . GLN A 1 112 ? 8.426 14.242 -27.149 1.00 94.62 112 GLN A C 1
ATOM 900 O O . GLN A 1 112 ? 7.586 15.035 -27.564 1.00 94.62 112 GLN A O 1
ATOM 905 N N . ARG A 1 113 ? 8.569 13.016 -27.661 1.00 94.56 113 ARG A N 1
ATOM 906 C CA . ARG A 1 113 ? 7.810 12.516 -28.812 1.00 94.56 113 ARG A CA 1
ATOM 907 C C . ARG A 1 113 ? 6.381 12.099 -28.470 1.00 94.56 113 ARG A C 1
ATOM 909 O O . ARG A 1 113 ? 5.478 12.338 -29.262 1.00 94.56 113 ARG A O 1
ATOM 916 N N . THR A 1 114 ? 6.184 11.453 -27.324 1.00 94.62 114 THR A N 1
ATOM 917 C CA . THR A 1 114 ? 4.880 10.897 -26.911 1.00 94.62 114 THR A CA 1
ATOM 918 C C . THR A 1 114 ? 4.068 11.856 -26.042 1.00 94.62 114 THR A C 1
ATOM 920 O O . THR A 1 114 ? 2.854 11.715 -25.937 1.00 94.62 114 THR A O 1
ATOM 923 N N . GLY A 1 115 ? 4.720 12.815 -25.379 1.00 94.12 115 GLY A N 1
ATOM 924 C CA . GLY A 1 115 ? 4.097 13.680 -24.376 1.00 94.12 115 GLY A CA 1
ATOM 925 C C . GLY A 1 115 ? 3.729 12.966 -23.070 1.00 94.12 115 GLY A C 1
ATOM 926 O O . GLY A 1 115 ? 3.164 13.594 -22.175 1.00 94.12 115 GLY A O 1
ATOM 927 N N . VAL A 1 116 ? 4.041 11.673 -22.930 1.00 91.44 116 VAL A N 1
ATOM 928 C CA . VAL A 1 116 ? 3.697 10.889 -21.739 1.00 91.44 116 VAL A CA 1
ATOM 929 C C . VAL A 1 116 ? 4.661 11.246 -20.594 1.00 91.44 116 VAL A C 1
ATOM 931 O O . VAL A 1 116 ? 5.875 11.261 -20.803 1.00 91.44 116 VAL A O 1
ATOM 934 N N . PRO A 1 117 ? 4.180 11.570 -19.379 1.00 90.25 117 PRO A N 1
ATOM 935 C CA . PRO A 1 117 ? 5.050 11.811 -18.227 1.00 90.25 117 PRO A CA 1
ATOM 936 C C . PRO A 1 117 ? 5.748 10.528 -17.757 1.00 90.25 117 PRO A C 1
ATOM 938 O O . PRO A 1 117 ? 5.175 9.449 -17.838 1.00 90.25 117 PRO A O 1
ATOM 941 N N . TYR A 1 118 ? 6.954 10.642 -17.187 1.00 92.31 118 TYR A N 1
ATOM 942 C CA . TYR A 1 118 ? 7.721 9.488 -16.684 1.00 92.31 118 TYR A CA 1
ATOM 943 C C . TYR A 1 118 ? 6.952 8.645 -15.660 1.00 92.31 118 TYR A C 1
ATOM 945 O O . TYR A 1 118 ? 6.999 7.423 -15.710 1.00 92.31 118 TYR A O 1
ATOM 953 N N . THR A 1 119 ? 6.169 9.295 -14.799 1.00 87.94 119 THR A N 1
ATOM 954 C CA . THR A 1 119 ? 5.314 8.649 -13.793 1.00 87.94 119 THR A CA 1
ATOM 955 C C . THR A 1 119 ? 4.161 7.838 -14.391 1.00 87.94 119 THR A C 1
ATOM 957 O O . THR A 1 119 ? 3.478 7.120 -13.666 1.00 87.94 119 THR A O 1
ATOM 960 N N . GLU A 1 120 ? 3.926 7.942 -15.701 1.00 92.75 120 GLU A N 1
ATOM 961 C CA . GLU A 1 120 ? 2.913 7.183 -16.443 1.00 92.75 120 GLU A CA 1
ATOM 962 C C . GLU A 1 120 ? 3.532 6.101 -17.342 1.00 92.75 120 GLU A C 1
ATOM 964 O O . GLU A 1 120 ? 2.814 5.478 -18.131 1.00 92.75 120 GLU A O 1
ATOM 969 N N . MET A 1 121 ? 4.848 5.882 -17.212 1.00 97.44 121 MET A N 1
ATOM 970 C CA . MET A 1 121 ? 5.615 4.893 -17.963 1.00 97.44 121 MET A CA 1
ATOM 971 C C . MET A 1 121 ? 5.961 3.667 -17.109 1.00 97.44 121 MET A C 1
ATOM 973 O O . MET A 1 121 ? 6.343 3.787 -15.939 1.00 97.44 121 MET A O 1
ATOM 977 N N . LEU A 1 122 ? 5.887 2.495 -17.736 1.00 97.94 122 LEU A N 1
ATOM 978 C CA . LEU A 1 122 ? 6.420 1.230 -17.226 1.00 97.94 122 LEU A CA 1
ATOM 979 C C . LEU A 1 122 ? 7.549 0.760 -18.147 1.00 97.94 122 LEU A C 1
ATOM 981 O O . LEU A 1 122 ? 7.404 0.833 -19.362 1.00 97.94 122 LEU A O 1
ATOM 985 N N . PHE A 1 123 ? 8.656 0.291 -17.583 1.00 98.38 123 PHE A N 1
ATOM 986 C CA . PHE A 1 123 ? 9.863 -0.058 -18.326 1.00 98.38 123 PHE A CA 1
ATOM 987 C C . PHE A 1 123 ? 10.396 -1.445 -17.964 1.00 98.38 123 PHE A C 1
ATOM 989 O O . PHE A 1 123 ? 10.476 -1.778 -16.781 1.00 98.38 123 PHE A O 1
ATOM 996 N N . PHE A 1 124 ? 10.790 -2.209 -18.984 1.00 98.06 124 PHE A N 1
ATOM 997 C CA . PHE A 1 124 ? 11.436 -3.518 -18.866 1.00 98.06 124 PHE A CA 1
ATOM 998 C C . PHE A 1 124 ? 12.811 -3.506 -19.542 1.00 98.06 124 PHE A C 1
ATOM 1000 O O . PHE A 1 124 ? 12.924 -3.042 -20.681 1.00 98.06 124 PHE A O 1
ATOM 1007 N N . ASP A 1 125 ? 13.824 -4.008 -18.838 1.00 96.31 125 ASP A N 1
ATOM 1008 C CA . ASP A 1 125 ? 15.226 -4.093 -19.277 1.00 96.31 125 ASP A CA 1
ATOM 1009 C C . ASP A 1 125 ? 15.929 -5.223 -18.513 1.00 96.31 125 ASP A C 1
ATOM 1011 O O . ASP A 1 125 ? 15.554 -5.510 -17.375 1.00 96.31 125 ASP A O 1
ATOM 1015 N N . ASP A 1 126 ? 16.941 -5.839 -19.108 1.00 93.38 126 ASP A N 1
ATOM 1016 C CA . ASP A 1 126 ? 17.757 -6.899 -18.506 1.00 93.38 126 ASP A CA 1
ATOM 1017 C C . ASP A 1 126 ? 18.964 -6.367 -17.716 1.00 93.38 126 ASP A C 1
ATOM 1019 O O . ASP A 1 126 ? 19.627 -7.111 -16.996 1.00 93.38 126 ASP A O 1
ATOM 1023 N N . GLU A 1 127 ? 19.257 -5.066 -17.794 1.00 88.44 127 GLU A N 1
ATOM 1024 C CA . GLU A 1 127 ? 20.430 -4.473 -17.165 1.00 88.44 127 GLU A CA 1
ATOM 1025 C C . GLU A 1 127 ? 20.069 -3.576 -15.968 1.00 88.44 127 GLU A C 1
ATOM 1027 O O . GLU A 1 127 ? 19.546 -2.461 -16.093 1.00 88.44 127 GLU A O 1
ATOM 1032 N N . ASP A 1 128 ? 20.502 -3.990 -14.775 1.00 89.38 128 ASP A N 1
ATOM 1033 C CA . ASP A 1 128 ? 20.310 -3.264 -13.510 1.00 89.38 128 ASP A CA 1
ATOM 1034 C C . ASP A 1 128 ? 20.720 -1.787 -13.559 1.00 89.38 128 ASP A C 1
ATOM 1036 O O . ASP A 1 128 ? 20.118 -0.923 -12.912 1.00 89.38 128 ASP A O 1
ATOM 1040 N N . ARG A 1 129 ? 21.769 -1.454 -14.320 1.00 87.50 129 ARG A N 1
ATOM 1041 C CA . ARG A 1 129 ? 22.234 -0.065 -14.457 1.00 87.50 129 ARG A CA 1
ATOM 1042 C C . ARG A 1 129 ? 21.188 0.815 -15.138 1.00 87.50 129 ARG A C 1
ATOM 1044 O O . ARG A 1 129 ? 21.002 1.960 -14.716 1.00 87.50 129 ARG A O 1
ATOM 1051 N N . ASN A 1 130 ? 20.486 0.284 -16.138 1.00 90.06 130 ASN A N 1
ATOM 1052 C CA . ASN A 1 130 ? 19.419 0.991 -16.842 1.00 90.06 130 ASN A CA 1
ATOM 1053 C C . ASN A 1 130 ? 18.206 1.154 -15.926 1.00 90.06 130 ASN A C 1
ATOM 1055 O O . ASN A 1 130 ? 17.700 2.270 -15.789 1.00 90.06 130 ASN A O 1
ATOM 1059 N N . ILE A 1 131 ? 17.813 0.087 -15.221 1.00 90.62 131 ILE A N 1
ATOM 1060 C CA . ILE A 1 131 ? 16.726 0.105 -14.232 1.00 90.62 131 ILE A CA 1
ATOM 1061 C C . ILE A 1 131 ? 16.974 1.173 -13.163 1.00 90.62 131 ILE A C 1
ATOM 1063 O O . ILE A 1 131 ? 16.106 2.012 -12.907 1.00 90.62 131 ILE A O 1
ATOM 1067 N N . ASN A 1 132 ? 18.174 1.208 -12.583 1.00 84.88 132 ASN A N 1
ATOM 1068 C CA . ASN A 1 132 ? 18.543 2.175 -11.550 1.00 84.88 132 ASN A CA 1
ATOM 1069 C C . ASN A 1 132 ? 18.561 3.622 -12.062 1.00 84.88 132 ASN A C 1
ATOM 1071 O O . ASN A 1 132 ? 18.144 4.538 -11.350 1.00 84.88 132 ASN A O 1
ATOM 1075 N N . ALA A 1 133 ? 19.052 3.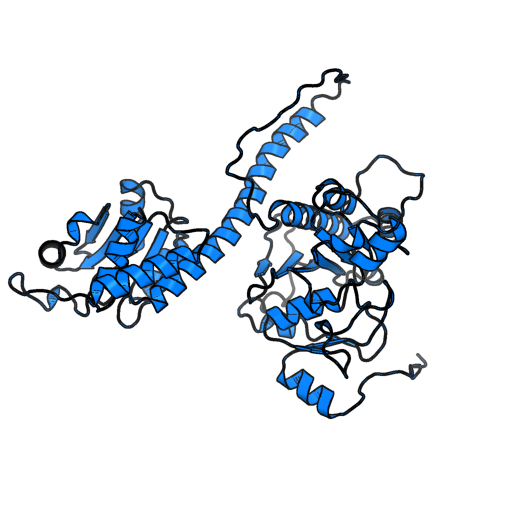853 -13.280 1.00 87.94 133 ALA A N 1
ATOM 1076 C CA . ALA A 1 133 ? 19.113 5.190 -13.863 1.00 87.94 133 ALA A CA 1
ATOM 1077 C C . ALA A 1 133 ? 17.719 5.722 -14.230 1.00 87.94 133 ALA A C 1
ATOM 1079 O O . ALA A 1 133 ? 17.384 6.860 -13.903 1.00 87.94 133 ALA A O 1
ATOM 1080 N N . VAL A 1 134 ? 16.895 4.892 -14.870 1.00 91.69 134 VAL A N 1
ATOM 1081 C CA . VAL A 1 134 ? 15.558 5.265 -15.352 1.00 91.69 134 VAL A CA 1
ATOM 1082 C C . VAL A 1 134 ? 14.560 5.386 -14.197 1.00 91.69 134 VAL A C 1
ATOM 1084 O O . VAL A 1 134 ? 13.755 6.318 -14.183 1.00 91.69 134 VAL A O 1
ATOM 1087 N N . SER A 1 135 ? 14.674 4.551 -13.157 1.00 88.12 135 SER A N 1
ATOM 1088 C CA . SER A 1 135 ? 13.834 4.665 -11.953 1.00 88.12 135 SER A CA 1
ATOM 1089 C C . SER A 1 135 ? 13.992 6.017 -11.251 1.00 88.12 135 SER A C 1
ATOM 1091 O O . SER A 1 135 ? 13.008 6.590 -10.787 1.00 88.12 135 SER A O 1
ATOM 1093 N N . LYS A 1 136 ? 15.202 6.598 -11.246 1.00 87.19 136 LYS A N 1
ATOM 1094 C CA . LYS A 1 136 ? 15.456 7.946 -10.692 1.00 87.19 136 LYS A CA 1
ATOM 1095 C C . LYS A 1 136 ? 14.728 9.062 -11.447 1.00 87.19 136 LYS A C 1
ATOM 1097 O O . LYS A 1 136 ? 14.575 10.153 -10.910 1.00 87.19 136 LYS A O 1
ATOM 1102 N N . MET A 1 137 ? 14.269 8.805 -12.673 1.00 87.00 137 MET A N 1
ATOM 1103 C CA . MET A 1 137 ? 13.465 9.746 -13.459 1.00 87.00 137 MET A CA 1
ATOM 1104 C C . MET A 1 137 ? 11.965 9.673 -13.123 1.00 87.00 137 MET A C 1
ATOM 1106 O O . MET A 1 137 ? 11.186 10.455 -13.666 1.00 87.00 137 MET A O 1
ATOM 1110 N N . GLY A 1 138 ? 11.555 8.749 -12.244 1.00 84.25 138 GLY A N 1
ATOM 1111 C CA . GLY A 1 138 ? 10.161 8.523 -11.853 1.00 84.25 138 GLY A CA 1
ATOM 1112 C C . GLY A 1 138 ? 9.426 7.478 -12.698 1.00 84.25 138 GLY A C 1
ATOM 1113 O O . GLY A 1 138 ? 8.214 7.338 -12.561 1.00 84.25 138 GLY A O 1
ATOM 1114 N N . VAL A 1 139 ? 10.134 6.759 -13.573 1.00 92.44 139 VAL A N 1
ATOM 1115 C CA . VAL A 1 139 ? 9.585 5.646 -14.361 1.00 92.44 139 VAL A CA 1
ATOM 1116 C C . VAL A 1 139 ? 9.540 4.386 -13.503 1.00 92.44 139 VAL A C 1
ATOM 1118 O O . VAL A 1 139 ? 10.526 4.036 -12.851 1.00 92.44 139 VAL A O 1
ATOM 1121 N N . THR A 1 140 ? 8.430 3.649 -13.537 1.00 94.94 140 THR A N 1
ATOM 1122 C CA . THR A 1 140 ? 8.400 2.330 -12.892 1.00 94.94 140 THR A CA 1
ATOM 1123 C C . THR A 1 140 ? 9.198 1.352 -13.742 1.00 94.94 140 THR A C 1
ATOM 1125 O O . THR A 1 140 ? 8.827 1.102 -14.882 1.00 94.94 140 THR A O 1
ATOM 1128 N N . SER A 1 141 ? 10.279 0.800 -13.195 1.00 95.69 141 SER A N 1
ATOM 1129 C CA . SER A 1 141 ? 11.195 -0.073 -13.940 1.00 95.69 141 SER A CA 1
ATOM 1130 C C . SER A 1 141 ? 11.275 -1.470 -13.313 1.00 95.69 141 SER A C 1
ATOM 1132 O O . SER A 1 141 ? 11.277 -1.595 -12.076 1.00 95.69 141 SER A O 1
ATOM 1134 N N . ILE A 1 142 ? 11.327 -2.495 -14.165 1.00 96.44 142 ILE A N 1
ATOM 1135 C CA . ILE A 1 142 ? 11.397 -3.922 -13.828 1.00 96.44 142 ILE A CA 1
ATOM 1136 C C . ILE A 1 142 ? 12.590 -4.550 -14.545 1.00 96.44 142 ILE A C 1
ATOM 1138 O O . ILE A 1 142 ? 12.681 -4.464 -15.768 1.00 96.44 142 ILE A O 1
ATOM 1142 N N . LEU A 1 143 ? 13.472 -5.174 -13.763 1.00 94.44 143 LEU A N 1
ATOM 1143 C CA . LEU A 1 143 ? 14.556 -6.005 -14.273 1.00 94.44 143 LEU A CA 1
ATOM 1144 C C . LEU A 1 143 ? 13.983 -7.328 -14.795 1.00 94.44 143 LEU A C 1
ATOM 1146 O O . LEU A 1 143 ? 13.146 -7.929 -14.116 1.00 94.44 143 LEU A O 1
ATOM 1150 N N . VAL A 1 144 ? 14.421 -7.772 -15.970 1.00 91.38 144 VAL A N 1
ATOM 1151 C CA . VAL A 1 144 ? 14.062 -9.079 -16.535 1.00 91.38 144 VAL A CA 1
ATOM 1152 C C . VAL A 1 144 ? 15.313 -9.899 -16.838 1.00 91.38 144 VAL A C 1
ATOM 1154 O O . VAL A 1 144 ? 16.088 -9.540 -17.709 1.00 91.38 144 VAL A O 1
ATOM 1157 N N . ASP A 1 145 ? 15.503 -11.017 -16.139 1.00 82.38 145 ASP A N 1
ATOM 1158 C CA . ASP A 1 145 ? 16.739 -11.808 -16.270 1.00 82.38 145 ASP A CA 1
ATOM 1159 C C . ASP A 1 145 ? 16.787 -12.668 -17.549 1.00 82.38 145 ASP A C 1
ATOM 1161 O O . ASP A 1 145 ? 17.861 -12.933 -18.082 1.00 82.38 145 ASP A O 1
ATOM 1165 N N . ASP A 1 146 ? 15.630 -13.123 -18.045 1.00 86.44 146 ASP A N 1
ATOM 1166 C CA . ASP A 1 146 ? 15.512 -13.955 -19.255 1.00 86.44 146 ASP A CA 1
ATOM 1167 C C . ASP A 1 146 ? 14.289 -13.542 -20.084 1.00 86.44 146 ASP A C 1
ATOM 1169 O O . ASP A 1 146 ? 13.358 -14.313 -20.342 1.00 86.44 146 ASP A O 1
ATOM 1173 N N . GLY A 1 147 ? 14.264 -12.261 -20.446 1.00 90.75 147 GLY A N 1
ATOM 1174 C CA . GLY A 1 147 ? 13.205 -11.683 -21.253 1.00 90.75 147 GLY A CA 1
ATOM 1175 C C . GLY A 1 147 ? 11.890 -11.437 -20.525 1.00 90.75 147 GLY A C 1
ATOM 1176 O O . GLY A 1 147 ? 11.612 -11.907 -19.418 1.00 90.75 147 GLY A O 1
ATOM 1177 N N . VAL A 1 148 ? 11.023 -10.669 -21.182 1.00 95.62 148 VAL A N 1
ATOM 1178 C CA . VAL A 1 148 ? 9.707 -10.358 -20.628 1.00 95.62 148 VAL A CA 1
ATOM 1179 C C . VAL A 1 148 ? 8.780 -11.577 -20.666 1.00 95.62 148 VAL A C 1
ATOM 1181 O O . VAL A 1 148 ? 8.554 -12.212 -21.701 1.00 95.62 148 VAL A O 1
ATOM 1184 N N . ASN A 1 149 ? 8.170 -11.864 -19.517 1.00 95.75 149 ASN A N 1
ATOM 1185 C CA . ASN A 1 149 ? 7.163 -12.904 -19.344 1.00 95.75 149 ASN A CA 1
ATOM 1186 C C . ASN A 1 149 ? 5.923 -12.365 -18.596 1.00 95.75 149 ASN A C 1
ATOM 1188 O O . ASN A 1 149 ? 5.898 -11.216 -18.153 1.00 95.75 149 ASN A O 1
ATOM 1192 N N . LEU A 1 150 ? 4.861 -13.173 -18.487 1.00 94.81 150 LEU A N 1
ATOM 1193 C CA . LEU A 1 150 ? 3.609 -12.763 -17.833 1.00 94.81 150 LEU A CA 1
ATOM 1194 C C . LEU A 1 150 ? 3.781 -12.448 -16.337 1.00 94.81 150 LEU A C 1
ATOM 1196 O O . LEU A 1 150 ? 3.040 -11.622 -15.804 1.00 94.81 150 LEU A O 1
ATOM 1200 N N . GLU A 1 151 ? 4.753 -13.067 -15.667 1.00 92.81 151 GLU A N 1
ATOM 1201 C CA . GLU A 1 151 ? 5.063 -12.806 -14.260 1.00 92.81 151 GLU A CA 1
ATOM 1202 C C . GLU A 1 151 ? 5.732 -11.441 -14.089 1.00 92.81 151 GLU A C 1
ATOM 1204 O O . GLU A 1 151 ? 5.215 -10.604 -13.349 1.00 92.81 151 GLU A O 1
ATOM 1209 N N . ALA A 1 152 ? 6.790 -11.162 -14.856 1.00 93.75 152 ALA A N 1
ATOM 1210 C CA . ALA A 1 152 ? 7.438 -9.854 -14.900 1.00 93.75 152 ALA A CA 1
ATOM 1211 C C . ALA A 1 152 ? 6.437 -8.758 -15.290 1.00 93.75 152 ALA A C 1
ATOM 1213 O O . ALA A 1 152 ? 6.398 -7.687 -14.685 1.00 93.75 152 ALA A O 1
ATOM 1214 N N . PHE A 1 153 ? 5.555 -9.038 -16.253 1.00 97.19 153 PHE A N 1
ATOM 1215 C CA . PHE A 1 153 ? 4.505 -8.109 -16.660 1.00 97.19 153 PHE A CA 1
ATOM 1216 C C . PHE A 1 153 ? 3.515 -7.810 -15.522 1.00 97.19 153 PHE A C 1
ATOM 1218 O O . PHE A 1 153 ? 3.235 -6.643 -15.236 1.00 97.19 153 PHE A O 1
ATOM 1225 N N . ARG A 1 154 ? 3.035 -8.844 -14.816 1.00 94.12 154 ARG A N 1
ATOM 1226 C CA . ARG A 1 154 ? 2.183 -8.701 -13.623 1.00 94.12 154 ARG A CA 1
ATOM 1227 C C . ARG A 1 154 ? 2.892 -7.916 -12.519 1.00 94.12 154 ARG A C 1
ATOM 1229 O O . ARG A 1 154 ? 2.284 -7.022 -11.931 1.00 94.12 154 ARG A O 1
ATOM 1236 N N . GLN A 1 155 ? 4.159 -8.222 -12.250 1.00 89.62 155 GLN A N 1
ATOM 1237 C CA . GLN A 1 155 ? 4.983 -7.515 -11.270 1.00 89.62 155 GLN A CA 1
ATOM 1238 C C . GLN A 1 155 ? 5.121 -6.033 -11.638 1.00 89.62 155 GLN A C 1
ATOM 1240 O O . GLN A 1 155 ? 4.944 -5.166 -10.781 1.00 89.62 155 GLN A O 1
ATOM 1245 N N . GLY A 1 156 ? 5.360 -5.734 -12.916 1.00 92.56 156 GLY A N 1
ATOM 1246 C CA . GLY A 1 156 ? 5.441 -4.375 -13.442 1.00 92.56 156 GLY A CA 1
ATOM 1247 C C . GLY A 1 156 ? 4.167 -3.576 -13.244 1.00 92.56 156 GLY A C 1
ATOM 1248 O O . GLY A 1 156 ? 4.222 -2.462 -12.726 1.00 92.56 156 GLY A O 1
ATOM 1249 N N . LEU A 1 157 ? 3.015 -4.156 -13.579 1.00 92.75 157 LEU A N 1
ATOM 1250 C CA . LEU A 1 157 ? 1.718 -3.513 -13.364 1.00 92.75 157 LEU A CA 1
ATOM 1251 C C . LEU A 1 157 ? 1.401 -3.327 -11.876 1.00 92.75 157 LEU A C 1
ATOM 1253 O O . LEU A 1 157 ? 0.908 -2.268 -11.490 1.00 92.75 157 LEU A O 1
ATOM 1257 N N . SER A 1 158 ? 1.746 -4.301 -11.031 1.00 84.56 158 SER A N 1
ATOM 1258 C CA . SER A 1 158 ? 1.584 -4.190 -9.579 1.00 84.56 158 SER A CA 1
ATOM 1259 C C . SER A 1 158 ? 2.414 -3.042 -9.006 1.00 84.56 158 SER A C 1
ATOM 1261 O O . SER A 1 158 ? 1.870 -2.161 -8.339 1.00 84.56 158 SER A O 1
ATOM 1263 N N . LYS A 1 159 ? 3.714 -3.000 -9.323 1.00 84.88 159 LYS A N 1
ATOM 1264 C CA . LYS A 1 159 ? 4.634 -1.94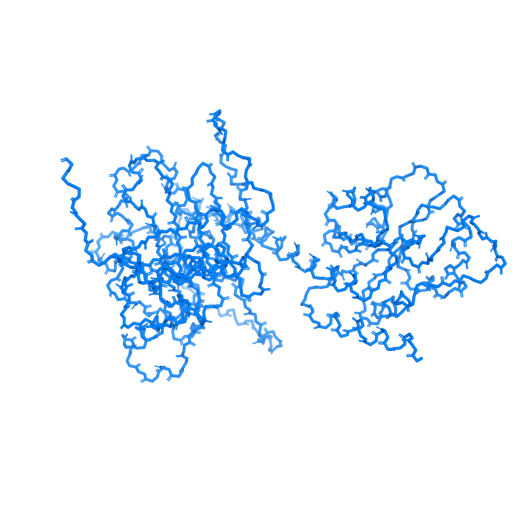2 -8.879 1.00 84.88 159 LYS A CA 1
ATOM 1265 C C . LYS A 1 159 ? 4.214 -0.572 -9.416 1.00 84.88 159 LYS A C 1
ATOM 1267 O O . LYS A 1 159 ? 4.253 0.416 -8.691 1.00 84.88 159 LYS A O 1
ATOM 1272 N N . PHE A 1 160 ? 3.762 -0.510 -10.670 1.00 88.44 160 PHE A N 1
ATOM 1273 C CA . PHE A 1 160 ? 3.277 0.727 -11.284 1.00 88.44 160 PHE A CA 1
ATOM 1274 C C . PHE A 1 160 ? 2.029 1.247 -10.571 1.00 88.44 160 PHE A C 1
ATOM 1276 O O . PHE A 1 160 ? 1.941 2.432 -10.246 1.00 88.44 160 PHE A O 1
ATOM 1283 N N . SER A 1 161 ? 1.076 0.355 -10.292 1.00 81.06 161 SER A N 1
ATOM 1284 C CA . SER A 1 161 ? -0.144 0.709 -9.577 1.00 81.06 161 SER A CA 1
ATOM 1285 C C . SER A 1 161 ? 0.169 1.217 -8.169 1.00 81.06 161 SER A C 1
ATOM 1287 O O . SER A 1 161 ? -0.383 2.243 -7.783 1.00 81.06 161 SER A O 1
ATOM 1289 N N . GLN A 1 162 ? 1.067 0.556 -7.430 1.00 73.69 162 GLN A N 1
ATOM 1290 C CA . GLN A 1 162 ? 1.510 0.979 -6.093 1.00 73.69 162 GLN A CA 1
ATOM 1291 C C . GLN A 1 162 ? 2.142 2.379 -6.122 1.00 73.69 162 GLN A C 1
ATOM 1293 O O . GLN A 1 162 ? 1.649 3.283 -5.453 1.00 73.69 162 GLN A O 1
ATOM 1298 N N . ASN A 1 163 ? 3.122 2.606 -7.005 1.00 68.81 163 ASN A N 1
ATOM 1299 C CA . ASN A 1 163 ? 3.778 3.910 -7.156 1.00 68.81 163 ASN A CA 1
ATOM 1300 C C . ASN A 1 163 ? 2.789 5.035 -7.511 1.00 68.81 163 ASN A C 1
ATOM 1302 O O . ASN A 1 163 ? 2.976 6.190 -7.129 1.00 68.81 163 ASN A O 1
ATOM 1306 N N . ARG A 1 164 ? 1.724 4.728 -8.264 1.00 61.31 164 ARG A N 1
ATOM 1307 C CA . ARG A 1 164 ? 0.676 5.701 -8.604 1.00 61.31 164 ARG A CA 1
ATOM 1308 C C . ARG A 1 164 ? -0.248 5.997 -7.432 1.00 61.31 164 ARG A C 1
ATOM 1310 O O . ARG A 1 164 ? -0.686 7.139 -7.328 1.00 61.31 164 ARG A O 1
ATOM 1317 N N . PHE A 1 165 ? -0.527 5.030 -6.560 1.00 46.62 165 PHE A N 1
ATOM 1318 C CA . PHE A 1 165 ? -1.239 5.305 -5.313 1.00 46.62 165 PHE A CA 1
ATOM 1319 C C . PHE A 1 165 ? -0.426 6.240 -4.415 1.00 46.62 165 PHE A C 1
ATOM 1321 O O . PHE A 1 165 ? -0.990 7.212 -3.914 1.00 46.62 165 PHE A O 1
ATOM 1328 N N . ASP A 1 166 ? 0.890 6.054 -4.331 1.00 38.25 166 ASP A N 1
ATOM 1329 C CA . ASP A 1 166 ? 1.769 6.946 -3.567 1.00 38.25 166 ASP A CA 1
ATOM 1330 C C . ASP A 1 166 ? 1.815 8.360 -4.185 1.00 38.25 166 ASP A C 1
ATOM 1332 O O . ASP A 1 166 ? 1.609 9.358 -3.497 1.00 38.25 166 ASP A O 1
ATOM 1336 N N . ILE A 1 167 ? 1.977 8.479 -5.511 1.00 34.69 167 ILE A N 1
ATOM 1337 C CA . ILE A 1 167 ? 2.060 9.781 -6.206 1.00 34.69 167 ILE A CA 1
ATOM 1338 C C . ILE A 1 167 ? 0.722 10.532 -6.227 1.00 34.69 167 ILE A C 1
ATOM 1340 O O . ILE A 1 167 ? 0.707 11.747 -6.053 1.00 34.69 167 ILE A O 1
ATOM 1344 N N . VAL A 1 168 ? -0.411 9.858 -6.456 1.00 28.88 168 VAL A N 1
ATOM 1345 C CA . VAL A 1 168 ? -1.742 10.500 -6.426 1.00 28.88 168 VAL A CA 1
ATOM 1346 C C . VAL A 1 168 ? -2.079 10.965 -5.009 1.00 28.88 168 VAL A C 1
ATOM 1348 O O . VAL A 1 168 ? -2.728 12.000 -4.849 1.00 28.88 168 VAL A O 1
ATOM 1351 N N . THR A 1 169 ? -1.599 10.255 -3.989 1.00 28.72 169 THR A N 1
ATOM 1352 C CA . THR A 1 169 ? -1.701 10.692 -2.592 1.00 28.72 169 THR A CA 1
ATOM 1353 C C . THR A 1 169 ? -0.834 11.935 -2.351 1.00 28.72 169 THR A C 1
ATOM 1355 O O . THR A 1 169 ? -1.342 12.925 -1.833 1.00 28.72 169 THR A O 1
ATOM 1358 N N . VAL A 1 170 ? 0.409 11.976 -2.849 1.00 28.33 170 VAL A N 1
ATOM 1359 C CA . VAL A 1 170 ? 1.308 13.150 -2.747 1.00 28.33 170 VAL A CA 1
ATOM 1360 C C . VAL A 1 170 ? 0.802 14.374 -3.536 1.00 28.33 170 VAL A C 1
ATOM 1362 O O . VAL A 1 170 ? 0.787 15.485 -3.010 1.00 28.33 170 VAL A O 1
ATOM 1365 N N . LEU A 1 171 ? 0.325 14.206 -4.774 1.00 25.73 171 LEU A N 1
ATOM 1366 C CA . LEU A 1 171 ? -0.156 15.312 -5.619 1.00 25.73 171 LEU A CA 1
ATOM 1367 C C . LEU A 1 171 ? -1.503 15.880 -5.156 1.00 25.73 171 LEU A C 1
ATOM 1369 O O . LEU A 1 171 ? -1.719 17.085 -5.270 1.00 25.73 171 LEU A O 1
ATOM 1373 N N . ASN A 1 172 ? -2.406 15.063 -4.604 1.00 26.28 172 ASN A N 1
ATOM 1374 C CA . ASN A 1 172 ? -3.632 15.589 -3.990 1.00 26.28 172 ASN A CA 1
ATOM 1375 C C . ASN A 1 172 ? -3.336 16.381 -2.708 1.00 26.28 172 ASN A C 1
ATOM 1377 O O . ASN A 1 172 ? -4.089 17.296 -2.377 1.00 26.28 172 ASN A O 1
ATOM 1381 N N . VAL A 1 173 ? -2.227 16.083 -2.024 1.00 30.44 173 VAL A N 1
ATOM 1382 C CA . VAL A 1 173 ? -1.736 16.872 -0.887 1.00 30.44 173 VAL A CA 1
ATOM 1383 C C . VAL A 1 173 ? -1.127 18.207 -1.352 1.00 30.44 173 VAL A C 1
ATOM 1385 O O . VAL A 1 173 ? -1.377 19.230 -0.715 1.00 30.44 173 VAL A O 1
ATOM 1388 N N . GLU A 1 174 ? -0.411 18.254 -2.482 1.00 27.28 174 GLU A N 1
ATOM 1389 C CA . GLU A 1 174 ? 0.175 19.502 -3.012 1.00 27.28 174 GLU A CA 1
ATOM 1390 C C . GLU A 1 174 ? -0.829 20.417 -3.740 1.00 27.28 174 GLU A C 1
ATOM 1392 O O . GLU A 1 174 ? -0.804 21.634 -3.532 1.00 27.28 174 GLU A O 1
ATOM 1397 N N . ILE A 1 175 ? -1.750 19.869 -4.545 1.00 28.55 175 ILE A N 1
ATOM 1398 C CA . ILE A 1 175 ? -2.722 20.667 -5.321 1.00 28.55 175 ILE A CA 1
ATOM 1399 C C . ILE A 1 175 ? -3.773 21.314 -4.402 1.00 28.55 175 ILE A C 1
ATOM 1401 O O . ILE A 1 175 ? -4.224 22.432 -4.671 1.00 28.55 175 ILE A O 1
ATOM 1405 N N . HIS A 1 176 ? -4.110 20.685 -3.269 1.00 32.72 176 HIS A N 1
ATOM 1406 C CA . HIS A 1 176 ? -4.958 21.326 -2.261 1.00 32.72 176 HIS A CA 1
ATOM 1407 C C . HIS A 1 176 ? -4.220 22.384 -1.437 1.00 32.72 176 HIS A C 1
ATOM 1409 O O . HIS A 1 176 ? -4.832 23.397 -1.101 1.00 32.72 176 HIS A O 1
ATOM 1415 N N . ALA A 1 177 ? -2.918 22.224 -1.174 1.00 30.97 177 ALA A N 1
ATOM 1416 C CA . ALA A 1 177 ? -2.142 23.216 -0.428 1.00 30.97 177 ALA A CA 1
ATOM 1417 C C . ALA A 1 177 ? -1.996 24.552 -1.183 1.00 30.97 177 ALA A C 1
ATOM 1419 O O . ALA A 1 177 ? -1.995 25.614 -0.565 1.00 30.97 177 ALA A O 1
ATOM 1420 N N . THR A 1 178 ? -1.944 24.540 -2.521 1.00 28.92 178 THR A N 1
ATOM 1421 C CA . THR A 1 178 ? -1.820 25.785 -3.309 1.00 28.92 178 THR A CA 1
ATOM 1422 C C . THR A 1 178 ? -3.157 26.478 -3.580 1.00 28.92 178 THR A C 1
ATOM 1424 O O . THR A 1 178 ? -3.208 27.707 -3.591 1.00 28.92 178 THR A O 1
ATOM 1427 N N . TRP A 1 179 ? -4.256 25.730 -3.739 1.00 27.41 179 TRP A N 1
ATOM 1428 C CA . TRP A 1 179 ? -5.592 26.325 -3.899 1.00 27.41 179 TRP A CA 1
ATOM 1429 C C . TRP A 1 179 ? -6.174 26.852 -2.578 1.00 27.41 179 TRP A C 1
ATOM 1431 O O . TRP A 1 179 ? -6.836 27.891 -2.586 1.00 27.41 179 TRP A O 1
ATOM 1441 N N . LEU A 1 180 ? -5.887 26.213 -1.436 1.00 35.28 180 LEU A N 1
ATOM 1442 C CA . LEU A 1 180 ? -6.343 26.695 -0.126 1.00 35.28 180 LEU A CA 1
ATOM 1443 C C . LEU A 1 180 ? -5.546 27.896 0.385 1.00 35.28 180 LEU A C 1
ATOM 1445 O O . LEU A 1 180 ? -6.139 28.737 1.040 1.00 35.28 180 LEU A O 1
ATOM 1449 N N . HIS A 1 181 ? -4.280 28.089 0.001 1.00 33.88 181 HIS A N 1
ATOM 1450 C CA . HIS A 1 181 ? -3.596 29.350 0.311 1.00 33.88 181 HIS A CA 1
ATOM 1451 C C . HIS A 1 181 ? -4.217 30.560 -0.399 1.00 33.88 181 HIS A C 1
ATOM 1453 O O . HIS A 1 181 ? -4.228 31.646 0.168 1.00 33.88 181 HIS A O 1
ATOM 1459 N N . ILE A 1 182 ? -4.796 30.396 -1.594 1.00 30.88 182 ILE A N 1
ATOM 1460 C CA . ILE A 1 182 ? -5.526 31.483 -2.264 1.00 30.88 182 ILE A CA 1
ATOM 1461 C C . ILE A 1 182 ? -6.874 31.725 -1.577 1.00 30.88 182 ILE A C 1
ATOM 1463 O O . ILE A 1 182 ? -7.254 32.876 -1.389 1.00 30.88 182 ILE A O 1
ATOM 1467 N N . VAL A 1 183 ? -7.575 30.670 -1.149 1.00 31.88 183 VAL A N 1
ATOM 1468 C CA . VAL A 1 183 ? -8.852 30.802 -0.429 1.00 31.88 183 VAL A CA 1
ATOM 1469 C C . VAL A 1 183 ? -8.647 31.366 0.979 1.00 31.88 183 VAL A C 1
ATOM 1471 O O . VAL A 1 183 ? -9.364 32.285 1.344 1.00 31.88 183 VAL A O 1
ATOM 1474 N N . ASP A 1 184 ? -7.636 30.931 1.726 1.00 32.25 184 ASP A N 1
ATOM 1475 C CA . ASP A 1 184 ? -7.319 31.443 3.064 1.00 32.25 184 ASP A CA 1
ATOM 1476 C C . ASP A 1 184 ? -6.771 32.874 3.013 1.00 32.25 184 ASP A C 1
ATOM 1478 O O . ASP A 1 184 ? -7.103 33.679 3.878 1.00 32.25 184 ASP A O 1
ATOM 1482 N N . VAL A 1 185 ? -6.008 33.249 1.976 1.00 31.86 185 VAL A N 1
ATOM 1483 C CA . VAL A 1 185 ? -5.602 34.649 1.752 1.00 31.86 185 VAL A CA 1
ATOM 1484 C C . VAL A 1 185 ? -6.797 35.504 1.323 1.00 31.86 185 VAL A C 1
ATOM 1486 O O . VAL A 1 185 ? -6.922 36.633 1.787 1.00 31.86 185 VAL A O 1
ATOM 1489 N N . LEU A 1 186 ? -7.727 34.990 0.512 1.00 27.92 186 LEU A N 1
ATOM 1490 C CA . LEU A 1 186 ? -8.953 35.714 0.147 1.00 27.92 186 LEU A CA 1
ATOM 1491 C C . LEU A 1 186 ? -9.945 35.825 1.316 1.00 27.92 186 LEU A C 1
ATOM 1493 O O . LEU A 1 186 ? -10.590 36.861 1.457 1.00 27.92 186 LEU A O 1
ATOM 1497 N N . VAL A 1 187 ? -10.033 34.816 2.185 1.00 34.19 187 VAL A N 1
ATOM 1498 C CA . VAL A 1 187 ? -10.873 34.807 3.396 1.00 34.19 187 VAL A CA 1
ATOM 1499 C C . VAL A 1 187 ? -10.254 35.674 4.499 1.00 34.19 187 VAL A C 1
ATOM 1501 O O . VAL A 1 187 ? -10.980 36.405 5.169 1.00 34.19 187 VAL A O 1
ATOM 1504 N N . ALA A 1 188 ? -8.924 35.693 4.638 1.00 31.06 188 ALA A N 1
ATOM 1505 C CA . ALA A 1 188 ? -8.220 36.574 5.573 1.00 31.06 188 ALA A CA 1
ATOM 1506 C C . ALA A 1 188 ? -8.183 38.043 5.108 1.00 31.06 188 ALA A C 1
ATOM 1508 O O . ALA A 1 188 ? -8.209 38.946 5.943 1.00 31.06 188 ALA A O 1
ATOM 1509 N N . LEU A 1 189 ? -8.165 38.311 3.794 1.00 26.41 189 LEU A N 1
ATOM 1510 C CA . LEU A 1 189 ? -8.257 39.674 3.249 1.00 26.41 189 LEU A CA 1
ATOM 1511 C C . LEU A 1 189 ? -9.701 40.205 3.195 1.00 26.41 189 LEU A C 1
ATOM 1513 O O . LEU A 1 189 ? -9.905 41.420 3.199 1.00 26.41 189 LEU A O 1
ATOM 1517 N N . ALA A 1 190 ? -10.714 39.335 3.201 1.00 26.19 190 ALA A N 1
ATOM 1518 C CA . ALA A 1 190 ? -12.125 39.717 3.185 1.00 26.19 190 ALA A CA 1
ATOM 1519 C C . ALA A 1 190 ? -12.762 39.672 4.587 1.00 26.19 190 ALA A C 1
ATOM 1521 O O . ALA A 1 190 ? -13.769 39.008 4.818 1.00 26.19 190 ALA A O 1
ATOM 1522 N N . GLY A 1 191 ? -12.230 40.461 5.524 1.00 27.33 191 GLY A N 1
ATOM 1523 C CA . GLY A 1 191 ? -12.860 40.772 6.815 1.00 27.33 191 GLY A CA 1
ATOM 1524 C C . GLY A 1 191 ? -14.142 41.621 6.709 1.00 27.33 191 GLY A C 1
ATOM 1525 O O . GLY A 1 191 ? -14.305 42.599 7.438 1.00 27.33 191 GLY A O 1
ATOM 1526 N N . LYS A 1 192 ? -15.068 41.288 5.802 1.00 29.84 192 LYS A N 1
ATOM 1527 C CA . LYS A 1 192 ? -16.403 41.896 5.717 1.00 29.84 192 LYS A CA 1
ATOM 1528 C C . LYS A 1 192 ? -17.472 40.811 5.642 1.00 29.84 192 LYS A C 1
ATOM 1530 O O . LYS A 1 192 ? -17.493 40.014 4.714 1.00 29.84 192 LYS A O 1
ATOM 1535 N N . LYS A 1 193 ? -18.387 40.850 6.619 1.00 33.28 193 LYS A N 1
ATOM 1536 C CA . LYS A 1 193 ? -19.666 40.124 6.652 1.00 33.28 193 LYS A CA 1
ATOM 1537 C C . LYS A 1 193 ? -20.302 40.075 5.258 1.00 33.28 193 LYS A C 1
ATOM 1539 O O . LYS A 1 193 ? -20.742 41.110 4.762 1.00 33.28 193 LYS A O 1
ATOM 1544 N N . ILE A 1 194 ? -20.427 38.882 4.683 1.00 26.05 194 ILE A N 1
ATOM 1545 C CA . ILE A 1 194 ? -21.345 38.629 3.572 1.00 26.05 194 ILE A CA 1
ATOM 1546 C C . ILE A 1 194 ? -22.384 37.622 4.060 1.00 26.05 194 ILE A C 1
ATOM 1548 O O . ILE A 1 194 ? -22.075 36.486 4.407 1.00 26.05 194 ILE A O 1
ATOM 1552 N N . ASN A 1 195 ? -23.626 38.097 4.124 1.00 30.12 195 ASN A N 1
ATOM 1553 C CA . ASN A 1 195 ? -24.829 37.300 4.317 1.00 30.12 195 ASN A CA 1
ATOM 1554 C C . ASN A 1 195 ? -25.044 36.464 3.048 1.00 30.12 195 ASN A C 1
ATOM 1556 O O . ASN A 1 195 ? -25.264 37.036 1.982 1.00 30.12 195 ASN A O 1
ATOM 1560 N N . LEU A 1 196 ? -24.994 35.135 3.142 1.00 28.00 196 LEU A N 1
ATOM 1561 C CA . LEU A 1 196 ? -25.313 34.245 2.023 1.00 28.00 196 LEU A CA 1
ATOM 1562 C C . LEU A 1 196 ? -26.710 33.648 2.213 1.00 28.00 196 LEU A C 1
ATOM 1564 O O . LEU A 1 196 ? -26.886 32.481 2.549 1.00 28.00 196 LEU A O 1
ATOM 1568 N N . THR A 1 197 ? -27.728 34.467 1.960 1.00 29.91 197 THR A N 1
ATOM 1569 C CA . THR A 1 197 ? -29.001 33.974 1.431 1.00 29.91 197 THR A CA 1
ATOM 1570 C C . THR A 1 197 ? -28.834 33.787 -0.073 1.00 29.91 197 THR A C 1
ATOM 1572 O O . THR A 1 197 ? -28.944 34.757 -0.814 1.00 29.91 197 THR A O 1
ATOM 1575 N N . ASN A 1 198 ? -28.524 32.567 -0.513 1.00 23.89 198 ASN A N 1
ATOM 1576 C CA . ASN A 1 198 ? -29.094 31.973 -1.725 1.00 23.89 198 ASN A CA 1
ATOM 1577 C C . ASN A 1 198 ? -28.686 30.502 -1.848 1.00 23.89 198 ASN A C 1
ATOM 1579 O O . ASN A 1 198 ? -27.511 30.147 -1.871 1.00 23.89 198 ASN A O 1
ATOM 1583 N N . LYS A 1 199 ? -29.717 29.656 -1.908 1.00 34.56 199 LYS A N 1
ATOM 1584 C CA . LYS A 1 199 ? -29.662 28.254 -2.311 1.00 34.56 199 LYS A CA 1
ATOM 1585 C C . LYS A 1 199 ? -29.352 28.199 -3.805 1.00 34.56 199 LYS A C 1
ATOM 1587 O O . LYS A 1 199 ? -30.212 28.594 -4.582 1.00 34.56 199 LYS A O 1
ATOM 1592 N N . GLU A 1 200 ? -28.234 27.604 -4.198 1.00 23.31 200 GLU A N 1
ATOM 1593 C CA . GLU A 1 200 ? -28.150 26.930 -5.495 1.00 23.31 200 GLU A CA 1
ATOM 1594 C C . GLU A 1 200 ? -27.520 25.546 -5.329 1.00 23.31 200 GLU A C 1
ATOM 1596 O O . GLU A 1 200 ? -26.430 25.360 -4.794 1.00 23.31 200 GLU A O 1
ATOM 1601 N N . SER A 1 201 ? -28.313 24.563 -5.741 1.00 25.23 201 SER A N 1
ATOM 1602 C CA . SER A 1 201 ? -28.023 23.140 -5.798 1.00 25.23 201 SER A CA 1
ATOM 1603 C C . SER A 1 201 ? -26.983 22.863 -6.881 1.00 25.23 201 SER A C 1
ATOM 1605 O O . SER A 1 201 ? -27.295 22.954 -8.066 1.00 25.23 201 SER A O 1
ATOM 1607 N N . LEU A 1 202 ? -25.775 22.444 -6.500 1.00 23.16 202 LEU A N 1
ATOM 1608 C CA . LEU A 1 202 ? -24.850 21.768 -7.415 1.00 23.16 202 LEU A CA 1
ATOM 1609 C C . LEU A 1 202 ? -25.145 20.264 -7.413 1.00 23.16 202 LEU A C 1
ATOM 1611 O O . LEU A 1 202 ? -24.456 19.447 -6.806 1.00 23.16 202 LEU A O 1
ATOM 1615 N N . THR A 1 203 ? -26.216 19.904 -8.112 1.00 24.03 203 THR A N 1
ATOM 1616 C CA . THR A 1 203 ? -26.518 18.536 -8.537 1.00 24.03 203 THR A CA 1
ATOM 1617 C C . THR A 1 203 ? -25.597 18.159 -9.698 1.00 24.03 203 THR A C 1
ATOM 1619 O O . THR A 1 203 ? -25.861 18.506 -10.846 1.00 24.03 203 THR A O 1
ATOM 1622 N N . LEU A 1 204 ? -24.518 17.425 -9.418 1.00 24.31 204 LEU A N 1
ATOM 1623 C CA . LEU A 1 204 ? -23.728 16.739 -10.445 1.00 24.31 204 LEU A CA 1
ATOM 1624 C C . LEU A 1 204 ? -24.445 15.442 -10.850 1.00 24.31 204 LEU A C 1
ATOM 1626 O O . LEU A 1 204 ? -24.320 14.402 -10.206 1.00 24.31 204 LEU A O 1
ATOM 1630 N N . HIS A 1 205 ? -25.231 15.517 -11.923 1.00 24.12 205 HIS A N 1
ATOM 1631 C CA . HIS A 1 205 ? -25.776 14.359 -12.628 1.00 24.12 205 HIS A CA 1
ATOM 1632 C C . HIS A 1 205 ? -24.695 13.719 -13.509 1.00 24.12 205 HIS A C 1
ATOM 1634 O O . HIS A 1 205 ? -24.376 14.233 -14.578 1.00 24.12 205 HIS A O 1
ATOM 1640 N N . ASN A 1 206 ? -24.166 12.566 -13.092 1.00 23.45 206 ASN A N 1
ATOM 1641 C CA . ASN A 1 206 ? -23.596 11.589 -14.022 1.00 23.45 206 ASN A CA 1
ATOM 1642 C C . ASN A 1 206 ? -23.737 10.155 -13.455 1.00 23.45 206 ASN A C 1
ATOM 1644 O O . ASN A 1 206 ? -22.998 9.785 -12.538 1.00 23.45 206 ASN A O 1
ATOM 1648 N N . PRO A 1 207 ? -24.690 9.336 -13.944 1.00 25.75 207 PRO A N 1
ATOM 1649 C CA . PRO A 1 207 ? -25.080 8.081 -13.293 1.00 25.75 207 PRO A CA 1
ATOM 1650 C C . PRO A 1 207 ? -24.131 6.889 -13.530 1.00 25.75 207 PRO A C 1
ATOM 1652 O O . PRO A 1 207 ? -24.392 5.804 -13.018 1.00 25.75 207 PRO A O 1
ATOM 1655 N N . HIS A 1 208 ? -23.003 7.057 -14.232 1.00 24.48 208 HIS A N 1
ATOM 1656 C CA . HIS A 1 208 ? -22.051 5.960 -14.487 1.00 24.48 208 HIS A CA 1
ATOM 1657 C C . HIS A 1 208 ? -20.852 5.886 -13.521 1.00 24.48 208 HIS A C 1
ATOM 1659 O O . HIS A 1 208 ? -20.145 4.883 -13.513 1.00 24.48 208 HIS A O 1
ATOM 1665 N N . TYR A 1 209 ? -20.654 6.880 -12.647 1.00 27.95 209 TYR A N 1
ATOM 1666 C CA . TYR A 1 209 ? -19.519 6.933 -11.704 1.00 27.95 209 TYR A CA 1
ATOM 1667 C C . TYR A 1 209 ? -19.841 6.456 -10.273 1.00 27.95 209 TYR A C 1
ATOM 1669 O O . TYR A 1 209 ? -19.030 6.620 -9.362 1.00 27.95 209 TYR A O 1
ATOM 1677 N N . ALA A 1 210 ? -21.013 5.856 -10.053 1.00 24.97 210 ALA A N 1
ATOM 1678 C CA . ALA A 1 210 ? -21.535 5.555 -8.716 1.00 24.97 210 ALA A CA 1
ATOM 1679 C C . ALA A 1 210 ? -21.202 4.150 -8.169 1.00 24.97 210 ALA A C 1
ATOM 1681 O O . ALA A 1 210 ? -21.706 3.777 -7.111 1.00 24.97 210 ALA A O 1
ATOM 1682 N N . ARG A 1 211 ? -20.365 3.346 -8.838 1.00 28.16 211 ARG A N 1
ATOM 1683 C CA . ARG A 1 211 ? -20.044 1.986 -8.371 1.00 28.16 211 ARG A CA 1
ATOM 1684 C C . ARG A 1 211 ? -18.549 1.811 -8.082 1.00 28.16 211 ARG A C 1
ATOM 1686 O O . ARG A 1 211 ? -17.742 1.700 -8.991 1.00 28.16 211 ARG A O 1
ATOM 1693 N N . ILE A 1 212 ? -18.261 1.709 -6.778 1.00 29.33 212 ILE A N 1
ATOM 1694 C CA . ILE A 1 212 ? -17.052 1.165 -6.130 1.00 29.33 212 ILE A CA 1
ATOM 1695 C C . ILE A 1 212 ? -15.820 2.106 -6.118 1.00 29.33 212 ILE A C 1
ATOM 1697 O O . ILE A 1 212 ? -14.910 1.984 -6.928 1.00 29.33 212 ILE A O 1
ATOM 1701 N N . ARG A 1 213 ? -15.749 3.009 -5.122 1.00 39.06 213 ARG A N 1
ATOM 1702 C CA . ARG A 1 213 ? -14.500 3.647 -4.643 1.00 39.06 213 ARG A CA 1
ATOM 1703 C C . ARG A 1 213 ? -14.325 3.372 -3.145 1.00 39.06 213 ARG A C 1
ATOM 1705 O O . ARG A 1 213 ? -15.175 3.773 -2.353 1.00 39.06 213 ARG A O 1
ATOM 1712 N N . PHE A 1 214 ? -13.237 2.705 -2.765 1.00 41.34 214 PHE A N 1
ATOM 1713 C CA . PHE A 1 214 ? -12.710 2.714 -1.390 1.00 41.34 214 PHE A CA 1
ATOM 1714 C C . PHE A 1 214 ? -11.992 4.055 -1.092 1.00 41.34 214 PHE A C 1
ATOM 1716 O O . PHE A 1 214 ? -11.793 4.839 -2.025 1.00 41.34 214 PHE A O 1
ATOM 1723 N N . PRO A 1 215 ? -11.734 4.433 0.179 1.00 53.22 215 PRO A N 1
ATOM 1724 C CA . PRO A 1 215 ? -12.064 5.779 0.636 1.00 53.22 215 PRO A CA 1
ATOM 1725 C C . PRO A 1 215 ? -10.878 6.750 0.630 1.00 53.22 215 PRO A C 1
ATOM 1727 O O . PRO A 1 215 ? -10.418 7.177 1.685 1.00 53.22 215 PRO A O 1
ATOM 1730 N N . ASN A 1 216 ? -10.457 7.189 -0.558 1.00 57.56 216 ASN A N 1
ATOM 1731 C CA . ASN A 1 216 ? -9.424 8.229 -0.692 1.00 57.56 216 ASN A CA 1
ATOM 1732 C C . ASN A 1 216 ? -9.756 9.487 0.137 1.00 57.56 216 ASN A C 1
ATOM 1734 O O . ASN A 1 216 ? -8.892 10.035 0.803 1.00 57.56 216 ASN A O 1
ATOM 1738 N N . LEU A 1 217 ? -11.029 9.904 0.168 1.00 61.16 217 LEU A N 1
ATOM 1739 C CA . LEU A 1 217 ? -11.450 11.107 0.895 1.00 61.16 217 LEU A CA 1
ATOM 1740 C C . LEU A 1 217 ? -11.395 10.957 2.426 1.00 61.16 217 LEU A C 1
ATOM 1742 O O . LEU A 1 217 ? -11.030 11.902 3.117 1.00 61.16 217 LEU A O 1
ATOM 1746 N N . LEU A 1 218 ? -11.765 9.791 2.971 1.00 62.25 218 LEU A N 1
ATOM 1747 C CA . LEU A 1 218 ? -11.705 9.564 4.422 1.00 62.25 218 LEU A CA 1
ATOM 1748 C C . LEU A 1 218 ? -10.253 9.560 4.897 1.00 62.25 218 LEU A C 1
ATOM 1750 O O . LEU A 1 218 ? -9.937 10.172 5.913 1.00 62.25 218 LEU A O 1
ATOM 1754 N N . PHE A 1 219 ? -9.379 8.907 4.129 1.00 65.75 219 PHE A N 1
ATOM 1755 C CA . PHE A 1 219 ? -7.962 8.843 4.446 1.00 65.75 219 PHE A CA 1
ATOM 1756 C C . PHE A 1 219 ? -7.305 10.227 4.394 1.00 65.75 219 PHE A C 1
ATOM 1758 O O . PHE A 1 219 ? -6.584 10.584 5.318 1.00 65.75 219 PHE A O 1
ATOM 1765 N N . SER A 1 220 ? -7.636 11.062 3.401 1.00 62.34 220 SER A N 1
ATOM 1766 C CA . SER A 1 220 ? -7.151 12.450 3.350 1.00 62.34 220 SER A CA 1
ATOM 1767 C C . SER A 1 220 ? -7.584 13.285 4.562 1.00 62.34 220 SER A C 1
ATOM 1769 O O . SER A 1 220 ? -6.797 14.089 5.060 1.00 62.34 220 SER A O 1
ATOM 1771 N N . HIS A 1 221 ? -8.807 13.099 5.075 1.00 63.38 221 HIS A N 1
ATOM 1772 C CA . HIS A 1 221 ? -9.245 13.785 6.297 1.00 63.38 221 HIS A CA 1
ATOM 1773 C C . HIS A 1 221 ? -8.515 13.287 7.550 1.00 63.38 221 HIS A C 1
ATOM 1775 O O . HIS A 1 221 ? -8.174 14.102 8.405 1.00 63.38 221 HIS A O 1
ATOM 1781 N N . LEU A 1 222 ? -8.248 11.980 7.649 1.00 63.75 222 LEU A N 1
ATOM 1782 C CA . LEU A 1 222 ? -7.444 11.403 8.733 1.00 63.75 222 LEU A CA 1
ATOM 1783 C C . LEU A 1 222 ? -6.009 11.936 8.696 1.00 63.75 222 LEU A C 1
ATOM 1785 O O . LEU A 1 222 ? -5.511 12.425 9.705 1.00 63.75 222 LEU A O 1
ATOM 1789 N N . GLU A 1 223 ? -5.375 11.940 7.525 1.00 63.56 223 GLU A N 1
ATOM 1790 C CA . GLU A 1 223 ? -4.031 12.489 7.340 1.00 63.56 223 GLU A CA 1
ATOM 1791 C C . GLU A 1 223 ? -3.969 13.972 7.739 1.00 63.56 223 GLU A C 1
ATOM 1793 O O . GLU A 1 223 ? -3.049 14.401 8.438 1.00 63.56 223 GLU A O 1
ATOM 1798 N N . TYR A 1 224 ? -4.972 14.761 7.344 1.00 63.50 224 TYR A N 1
ATOM 1799 C CA . TYR A 1 224 ? -5.072 16.166 7.732 1.00 63.50 224 TYR A CA 1
ATOM 1800 C C . TYR A 1 224 ? -5.246 16.344 9.248 1.00 63.50 224 TYR A C 1
ATOM 1802 O O . TYR A 1 224 ? -4.581 17.195 9.845 1.00 63.50 224 TYR A O 1
ATOM 1810 N N . ALA A 1 225 ? -6.092 15.534 9.890 1.00 57.97 225 ALA A N 1
ATOM 1811 C CA . ALA A 1 225 ? -6.255 15.550 11.341 1.00 57.97 225 ALA A CA 1
ATOM 1812 C C . ALA A 1 225 ? -4.928 15.228 12.052 1.00 57.97 225 ALA A C 1
ATOM 1814 O O . ALA A 1 225 ? -4.509 15.987 12.926 1.00 57.97 225 ALA A O 1
ATOM 1815 N N . CYS A 1 226 ? -4.212 14.189 11.617 1.00 57.91 226 CYS A N 1
ATOM 1816 C CA . CYS A 1 226 ? -2.909 13.811 12.169 1.00 57.91 226 CYS A CA 1
ATOM 1817 C C . CYS A 1 226 ? -1.840 14.893 11.960 1.00 57.91 226 CYS A C 1
ATOM 1819 O O . CYS A 1 226 ? -1.054 15.162 12.864 1.00 57.91 226 CYS A O 1
ATOM 1821 N N . LYS A 1 227 ? -1.835 15.591 10.817 1.00 61.94 227 LYS A N 1
ATOM 1822 C CA . LYS A 1 227 ? -0.954 16.753 10.587 1.00 61.94 227 LYS A CA 1
ATOM 1823 C C . LYS A 1 227 ? -1.221 17.883 11.583 1.00 61.94 227 LYS A C 1
ATOM 1825 O O . LYS A 1 227 ? -0.278 18.506 12.070 1.00 61.94 227 LYS A O 1
ATOM 1830 N N . ARG A 1 228 ? -2.491 18.141 11.917 1.00 58.09 228 ARG A N 1
ATOM 1831 C CA . ARG A 1 228 ? -2.848 19.123 12.953 1.00 58.09 228 ARG A CA 1
ATOM 1832 C C . ARG A 1 228 ? -2.384 18.681 14.338 1.00 58.09 228 ARG A C 1
ATOM 1834 O O . ARG A 1 228 ? -1.864 19.514 15.071 1.00 58.09 228 ARG A O 1
ATOM 1841 N N . VAL A 1 229 ? -2.542 17.402 14.682 1.00 55.53 229 VAL A N 1
ATOM 1842 C CA . VAL A 1 229 ? -2.048 16.845 15.955 1.00 55.53 229 VAL A CA 1
ATOM 1843 C C . VAL A 1 229 ? -0.523 16.953 16.037 1.00 55.53 229 VAL A C 1
ATOM 1845 O O . VAL A 1 229 ? -0.020 17.490 17.018 1.00 55.53 229 VAL A O 1
ATOM 1848 N N . ALA A 1 230 ? 0.209 16.579 14.985 1.00 55.25 230 ALA A N 1
ATOM 1849 C CA . ALA A 1 230 ? 1.666 16.722 14.922 1.00 55.25 230 ALA A CA 1
ATOM 1850 C C . ALA A 1 230 ? 2.123 18.172 15.153 1.00 55.25 230 ALA A C 1
ATOM 1852 O O . ALA A 1 230 ? 3.056 18.419 15.913 1.00 55.25 230 ALA A O 1
ATOM 1853 N N . ALA A 1 231 ? 1.440 19.144 14.538 1.00 55.66 231 ALA A N 1
ATOM 1854 C CA . ALA A 1 231 ? 1.735 20.564 14.728 1.00 55.66 231 ALA A CA 1
ATOM 1855 C C . ALA A 1 231 ? 1.462 21.046 16.165 1.00 55.66 231 ALA A C 1
ATOM 1857 O O . ALA A 1 231 ? 2.182 21.907 16.666 1.00 55.66 231 ALA A O 1
ATOM 1858 N N . LEU A 1 232 ? 0.437 20.496 16.826 1.00 56.62 232 LEU A N 1
ATOM 1859 C CA . LEU A 1 232 ? 0.132 20.791 18.228 1.00 56.62 232 LEU A CA 1
ATOM 1860 C C . LEU A 1 232 ? 1.187 20.193 19.168 1.00 56.62 232 LEU A C 1
ATOM 1862 O O . LEU A 1 232 ? 1.670 20.900 20.046 1.00 56.62 232 LEU A O 1
ATOM 1866 N N . VAL A 1 233 ? 1.587 18.936 18.945 1.00 53.69 233 VAL A N 1
ATOM 1867 C CA . VAL A 1 233 ? 2.622 18.240 19.734 1.00 53.69 233 VAL A CA 1
ATOM 1868 C C . VAL A 1 233 ? 4.000 18.896 19.565 1.00 53.69 233 VAL A C 1
ATOM 1870 O O . VAL A 1 233 ? 4.767 18.968 20.518 1.00 53.69 233 VAL A O 1
ATOM 1873 N N . ALA A 1 234 ? 4.313 19.428 18.379 1.00 53.59 234 ALA A N 1
ATOM 1874 C CA . ALA A 1 234 ? 5.582 20.105 18.100 1.00 53.59 234 ALA A CA 1
ATOM 1875 C C . ALA A 1 234 ? 5.661 21.564 18.610 1.00 53.59 234 ALA A C 1
ATOM 1877 O O . ALA A 1 234 ? 6.703 22.208 18.462 1.00 53.59 234 ALA A O 1
ATOM 1878 N N . SER A 1 235 ? 4.578 22.125 19.164 1.00 49.53 235 SER A N 1
ATOM 1879 C CA . SER A 1 235 ? 4.539 23.528 19.594 1.00 49.53 235 SER A CA 1
ATOM 1880 C C . SER A 1 235 ? 5.244 23.734 20.952 1.00 49.53 235 SER A C 1
ATOM 1882 O O . SER A 1 235 ? 4.864 23.081 21.921 1.00 49.53 235 SER A O 1
ATOM 1884 N N . PRO A 1 236 ? 6.219 24.660 21.093 1.00 39.84 236 PRO A N 1
ATOM 1885 C CA . PRO A 1 236 ? 7.061 24.752 22.298 1.00 39.84 236 PRO A CA 1
ATOM 1886 C C . PRO A 1 236 ? 6.416 25.345 23.566 1.00 39.84 236 PRO A C 1
ATOM 1888 O O . PRO A 1 236 ? 7.121 25.558 24.546 1.00 39.84 236 PRO A O 1
ATOM 1891 N N . PHE A 1 237 ? 5.123 25.669 23.580 1.00 42.31 237 PHE A N 1
ATOM 1892 C CA . PHE A 1 237 ? 4.471 26.322 24.722 1.00 42.31 237 PHE A CA 1
ATOM 1893 C C . PHE A 1 237 ? 2.985 25.962 24.764 1.00 42.31 237 PHE A C 1
ATOM 1895 O O . PHE A 1 237 ? 2.187 26.673 24.168 1.00 42.31 237 PHE A O 1
ATOM 1902 N N . ASN A 1 238 ? 2.612 24.880 25.453 1.00 42.44 238 ASN A N 1
ATOM 1903 C CA . ASN A 1 238 ? 1.290 24.734 26.082 1.00 42.44 238 ASN A CA 1
ATOM 1904 C C . ASN A 1 238 ? 1.283 23.525 27.027 1.00 42.44 238 ASN A C 1
ATOM 1906 O O . ASN A 1 238 ? 0.881 22.421 26.674 1.00 42.44 238 ASN A O 1
ATOM 1910 N N . SER A 1 239 ? 1.676 23.752 28.276 1.00 36.44 239 SER A N 1
ATOM 1911 C CA . SER A 1 239 ? 1.613 22.788 29.383 1.00 36.44 239 SER A CA 1
ATOM 1912 C C . SER A 1 239 ? 0.175 22.448 29.846 1.00 36.44 239 SER A C 1
ATOM 1914 O O . SER A 1 239 ? -0.024 22.082 31.001 1.00 36.44 239 SER A O 1
ATOM 1916 N N . SER A 1 240 ? -0.850 22.609 28.992 1.00 42.22 240 SER A N 1
ATOM 1917 C CA . SER A 1 240 ? -2.265 22.282 29.279 1.00 42.22 240 SER A CA 1
ATOM 1918 C C . SER A 1 240 ? -2.889 21.249 28.328 1.00 42.22 240 SER A C 1
ATOM 1920 O O . SER A 1 240 ? -4.051 20.883 28.512 1.00 42.22 240 SER A O 1
ATOM 1922 N N . LEU A 1 241 ? -2.136 20.734 27.347 1.00 47.44 241 LEU A N 1
ATOM 1923 C CA . LEU A 1 241 ? -2.658 19.912 26.242 1.00 47.44 241 LEU A CA 1
ATOM 1924 C C . LEU A 1 241 ? -3.393 18.630 26.678 1.00 47.44 241 LEU A C 1
ATOM 1926 O O . LEU A 1 241 ? -4.347 18.239 26.012 1.00 47.44 241 LEU A O 1
ATOM 1930 N N . GLY A 1 242 ? -3.049 18.023 27.819 1.00 38.94 242 GLY A N 1
ATOM 1931 C CA . GLY A 1 242 ? -3.770 16.845 28.328 1.00 38.94 242 GLY A CA 1
ATOM 1932 C C . GLY A 1 242 ? -5.246 17.104 28.683 1.00 38.94 242 GLY A C 1
ATOM 1933 O O . GLY A 1 242 ? -6.061 16.184 28.650 1.00 38.94 242 GLY A O 1
ATOM 1934 N N . LYS A 1 243 ? -5.622 18.355 28.990 1.00 37.66 243 LYS A N 1
ATOM 1935 C CA . LYS A 1 243 ? -7.021 18.742 29.261 1.00 37.66 243 LYS A CA 1
ATOM 1936 C C . LYS A 1 243 ? -7.761 19.234 28.017 1.00 37.66 243 LYS A C 1
ATOM 1938 O O . LYS A 1 243 ? -8.966 19.026 27.912 1.00 37.66 243 LYS A O 1
ATOM 1943 N N . ASP A 1 244 ? -7.051 19.831 27.064 1.00 40.31 244 ASP A N 1
ATOM 1944 C CA . ASP A 1 244 ? -7.667 20.363 25.843 1.00 40.31 244 ASP A CA 1
ATOM 1945 C C . ASP A 1 244 ? -7.926 19.270 24.788 1.00 40.31 244 ASP A C 1
ATOM 1947 O O . ASP A 1 244 ? -8.849 19.407 23.988 1.00 40.31 244 ASP A O 1
ATOM 1951 N N . PHE A 1 245 ? -7.184 18.151 24.812 1.00 42.56 245 PHE A N 1
ATOM 1952 C CA . PHE A 1 245 ? -7.469 16.965 23.984 1.00 42.56 245 PHE A CA 1
ATOM 1953 C C . PHE A 1 245 ? -8.671 16.144 24.490 1.00 42.56 245 PHE A C 1
ATOM 1955 O O . PHE A 1 245 ? -9.490 15.716 23.680 1.00 42.56 245 PHE A O 1
ATOM 1962 N N . SER A 1 246 ? -8.855 16.006 25.806 1.00 34.41 246 SER A N 1
ATOM 1963 C CA . SER A 1 246 ? -10.029 15.335 26.399 1.00 34.41 246 SER A CA 1
ATOM 1964 C C . SER A 1 246 ? -11.302 16.186 26.268 1.00 34.41 246 SER A C 1
ATOM 1966 O O . SER A 1 246 ? -12.372 15.687 25.914 1.00 34.41 246 SER A O 1
ATOM 1968 N N . ALA A 1 247 ? -11.185 17.513 26.399 1.00 34.66 247 ALA A N 1
ATOM 1969 C CA . ALA A 1 247 ? -12.254 18.438 26.024 1.00 34.66 247 ALA A CA 1
ATOM 1970 C C . ALA A 1 247 ? -12.493 18.496 24.502 1.00 34.66 247 ALA A C 1
ATOM 1972 O O . ALA A 1 247 ? -13.546 18.980 24.083 1.00 34.66 247 ALA A O 1
ATOM 1973 N N . ALA A 1 248 ? -11.561 18.008 23.665 1.00 35.62 248 ALA A N 1
ATOM 1974 C CA . ALA A 1 248 ? -11.728 17.895 22.216 1.00 35.62 248 ALA A CA 1
ATOM 1975 C C . ALA A 1 248 ? -12.676 16.756 21.804 1.00 35.62 248 ALA A C 1
ATOM 1977 O O . ALA A 1 248 ? -13.401 16.925 20.828 1.00 35.62 248 ALA A O 1
ATOM 1978 N N . ALA A 1 249 ? -12.760 15.676 22.574 1.00 33.84 249 ALA A N 1
ATOM 1979 C CA . ALA A 1 249 ? -13.664 14.554 22.313 1.00 33.84 249 ALA A CA 1
ATOM 1980 C C . ALA A 1 249 ? -15.042 14.735 22.991 1.00 33.84 249 ALA A C 1
ATOM 1982 O O . ALA A 1 249 ? -16.084 14.558 22.360 1.00 33.84 249 ALA A O 1
ATOM 1983 N N . ALA A 1 250 ? -15.065 15.276 24.215 1.00 29.77 250 ALA A N 1
ATOM 1984 C CA . ALA A 1 250 ? -16.304 15.479 24.958 1.00 29.77 250 ALA A CA 1
ATOM 1985 C C . ALA A 1 250 ? -17.175 16.619 24.384 1.00 29.77 250 ALA A C 1
ATOM 1987 O O . ALA A 1 250 ? -16.772 17.786 24.307 1.00 29.77 250 ALA A O 1
ATOM 1988 N N . GLY A 1 251 ? -18.428 16.301 24.049 1.00 31.11 251 GLY A N 1
ATOM 1989 C CA . GLY A 1 251 ? -19.496 17.245 23.693 1.00 31.11 251 GLY A CA 1
ATOM 1990 C C . GLY A 1 251 ? -19.996 18.105 24.866 1.00 31.11 251 GLY A C 1
ATOM 1991 O O . GLY A 1 251 ? -21.200 18.202 25.092 1.00 31.11 251 GLY A O 1
ATOM 1992 N N . GLY A 1 252 ? -19.088 18.727 25.623 1.00 25.92 252 GLY A N 1
ATOM 1993 C CA . GLY A 1 252 ? -19.381 19.615 26.749 1.00 25.92 252 GLY A CA 1
ATOM 1994 C C . GLY A 1 252 ? -19.284 21.092 26.366 1.00 25.92 252 GLY A C 1
ATOM 1995 O O . GLY A 1 252 ? -18.245 21.594 25.950 1.00 25.92 252 GLY A O 1
ATOM 1996 N N . SER A 1 253 ? -20.393 21.807 26.507 1.00 32.75 253 SER A N 1
ATOM 1997 C CA . SER A 1 253 ? -20.573 23.222 26.183 1.00 32.75 253 SER A CA 1
ATOM 1998 C C . SER A 1 253 ? -19.739 24.177 27.053 1.00 32.75 253 SER A C 1
ATOM 2000 O O . SER A 1 253 ? -20.122 24.389 28.199 1.00 32.75 253 SER A O 1
ATOM 2002 N N . ALA A 1 254 ? -18.697 24.826 26.502 1.00 31.33 254 ALA A N 1
ATOM 2003 C CA . ALA A 1 254 ? -18.225 26.145 26.982 1.00 31.33 254 ALA A CA 1
ATOM 2004 C C . ALA A 1 254 ? -17.220 26.915 26.092 1.00 31.33 254 ALA A C 1
ATOM 2006 O O . ALA A 1 254 ? -17.066 28.106 26.331 1.00 31.33 254 ALA A O 1
ATOM 2007 N N . GLU A 1 255 ? -16.575 26.343 25.065 1.00 29.31 255 GLU A N 1
ATOM 2008 C CA . GLU A 1 255 ? -15.560 27.097 24.294 1.00 29.31 255 GLU A CA 1
ATOM 2009 C C . GLU A 1 255 ? -15.711 26.885 22.778 1.00 29.31 255 GLU A C 1
ATOM 2011 O O . GLU A 1 255 ? -15.115 26.011 22.153 1.00 29.31 255 GLU A O 1
ATOM 2016 N N . ARG A 1 256 ? -16.623 27.666 22.185 1.00 32.62 256 ARG A N 1
ATOM 2017 C CA . ARG A 1 256 ? -16.959 27.659 20.755 1.00 32.62 256 ARG A CA 1
ATOM 2018 C C . ARG A 1 256 ? -16.161 28.744 20.030 1.00 32.62 256 ARG A C 1
ATOM 2020 O O . ARG A 1 256 ? -16.648 29.865 19.996 1.00 32.62 256 ARG A O 1
ATOM 2027 N N . ASP A 1 257 ? -14.992 28.425 19.462 1.00 34.59 257 ASP A N 1
ATOM 2028 C CA . ASP A 1 257 ? -14.536 29.115 18.228 1.00 34.59 257 ASP A CA 1
ATOM 2029 C C . ASP A 1 257 ? -13.315 28.519 17.486 1.00 34.59 257 ASP A C 1
ATOM 2031 O O . ASP A 1 257 ? -12.795 29.138 16.558 1.00 34.59 257 ASP A O 1
ATOM 2035 N N . LYS A 1 258 ? -12.835 27.308 17.817 1.00 32.81 258 LYS A N 1
ATOM 2036 C CA . LYS A 1 258 ? -11.792 26.632 17.016 1.00 32.81 258 LYS A CA 1
ATOM 2037 C C . LYS A 1 258 ? -12.187 25.181 16.710 1.00 32.81 258 LYS A C 1
ATOM 2039 O O . LYS A 1 258 ? -12.444 24.437 17.651 1.00 32.81 258 LYS A O 1
ATOM 2044 N N . PRO A 1 259 ? -12.224 24.751 15.432 1.00 34.62 259 PRO A N 1
ATOM 2045 C CA . PRO A 1 259 ? -12.558 23.370 15.086 1.00 34.62 259 PRO A CA 1
ATOM 2046 C C . PRO A 1 259 ? -11.477 22.415 15.600 1.00 34.62 259 PRO A C 1
ATOM 2048 O O . PRO A 1 259 ? -10.281 22.625 15.345 1.00 34.62 259 PRO A O 1
ATOM 2051 N N . LYS A 1 260 ? -11.871 21.352 16.304 1.00 50.44 260 LYS A N 1
ATOM 2052 C CA . LYS A 1 260 ? -10.949 20.336 16.831 1.00 50.44 260 LYS A CA 1
ATOM 2053 C C . LYS A 1 260 ? -10.440 19.450 15.680 1.00 50.44 260 LYS A C 1
ATOM 2055 O O . LYS A 1 260 ? -11.127 19.317 14.668 1.00 50.44 260 LYS A O 1
ATOM 2060 N N . PRO A 1 261 ? -9.228 18.865 15.760 1.00 45.38 261 PRO A N 1
ATOM 2061 C CA . PRO A 1 261 ? -8.681 18.030 14.682 1.00 45.38 261 PRO A CA 1
ATOM 2062 C C . PRO A 1 261 ? -9.606 16.876 14.260 1.00 45.38 261 PRO A C 1
ATOM 2064 O O . PRO A 1 261 ? -9.705 16.567 13.076 1.00 45.38 261 PRO A O 1
ATOM 2067 N N . LEU A 1 262 ? -10.333 16.300 15.221 1.00 52.22 262 LEU A N 1
ATOM 2068 C CA . LEU A 1 262 ? -11.254 15.179 15.027 1.00 52.22 262 LEU A CA 1
ATOM 2069 C C . LEU A 1 262 ? -12.594 15.576 14.387 1.00 52.22 262 LEU A C 1
ATOM 2071 O O . LEU A 1 262 ? -13.170 14.780 13.643 1.00 52.22 262 LEU A O 1
ATOM 2075 N N . ASP A 1 263 ? -13.031 16.829 14.556 1.00 53.75 263 ASP A N 1
ATOM 2076 C CA . ASP A 1 263 ? -14.246 17.352 13.914 1.00 53.75 263 ASP A CA 1
ATOM 2077 C C . ASP A 1 263 ? -14.145 17.276 12.382 1.00 53.75 263 ASP A C 1
ATOM 2079 O O . ASP A 1 263 ? -15.147 17.156 11.680 1.00 53.75 263 ASP A O 1
ATOM 2083 N N . ILE A 1 264 ? -12.930 17.317 11.826 1.00 54.75 264 ILE A N 1
ATOM 2084 C CA . ILE A 1 264 ? -12.706 17.222 10.376 1.00 54.75 264 ILE A CA 1
ATOM 2085 C C . ILE A 1 264 ? -13.026 15.820 9.846 1.00 54.75 264 ILE A C 1
ATOM 2087 O O . ILE A 1 264 ? -13.605 15.690 8.767 1.00 54.75 264 ILE A O 1
ATOM 2091 N N . VAL A 1 265 ? -12.708 14.771 10.611 1.00 53.59 265 VAL A N 1
ATOM 2092 C CA . VAL A 1 265 ? -13.034 13.383 10.244 1.00 53.59 265 VAL A CA 1
ATOM 2093 C C . VAL A 1 265 ? -14.547 13.172 10.308 1.00 53.59 265 VAL A C 1
ATOM 2095 O O . VAL A 1 265 ? -15.132 12.593 9.384 1.00 53.59 265 VAL A O 1
ATOM 2098 N N . ALA A 1 266 ? -15.193 13.724 11.339 1.00 54.50 266 ALA A N 1
ATOM 2099 C CA . ALA A 1 266 ? -16.642 13.685 11.498 1.00 54.50 266 ALA A CA 1
ATOM 2100 C C . ALA A 1 266 ? -17.386 14.417 10.365 1.00 54.50 266 ALA A C 1
ATOM 2102 O O . ALA A 1 266 ? -18.379 13.916 9.833 1.00 54.50 266 ALA A O 1
ATOM 2103 N N . ASN A 1 267 ? -16.853 15.549 9.902 1.00 54.75 267 ASN A N 1
ATOM 2104 C CA . ASN A 1 267 ? -17.438 16.347 8.820 1.00 54.75 267 ASN A CA 1
ATOM 2105 C C . ASN A 1 267 ? -17.309 15.719 7.418 1.00 54.75 267 ASN A C 1
ATOM 2107 O O . ASN A 1 267 ? -17.867 16.242 6.453 1.00 54.75 267 ASN A O 1
ATOM 2111 N N . SER A 1 268 ? -16.630 14.576 7.278 1.00 56.72 268 SER A N 1
ATOM 2112 C CA . SER A 1 268 ? -16.456 13.895 5.988 1.00 56.72 268 SER A CA 1
ATOM 2113 C C . SER A 1 268 ? -17.755 13.354 5.371 1.00 56.72 268 SER A C 1
ATOM 2115 O O . SER A 1 268 ? -17.763 13.006 4.187 1.00 56.72 268 SER A O 1
ATOM 2117 N N . ARG A 1 269 ? -18.835 13.219 6.162 1.00 64.25 269 ARG A N 1
ATOM 2118 C CA . ARG A 1 269 ? -20.099 12.527 5.812 1.00 64.25 269 ARG A CA 1
ATOM 2119 C C . ARG A 1 269 ? -19.916 11.089 5.298 1.00 64.25 269 ARG A C 1
ATOM 2121 O O . ARG A 1 269 ? -20.816 10.515 4.693 1.00 64.25 269 ARG A O 1
ATOM 2128 N N . LYS A 1 270 ? -18.735 10.494 5.498 1.00 71.44 270 LYS A N 1
ATOM 2129 C CA . LYS A 1 270 ? -18.431 9.096 5.145 1.00 71.44 270 LYS A CA 1
ATOM 2130 C C . LYS A 1 270 ? -18.348 8.186 6.367 1.00 71.44 270 LYS A C 1
ATOM 2132 O O . LYS A 1 270 ? -18.354 6.968 6.214 1.00 71.44 270 LYS A O 1
ATOM 2137 N N . VAL A 1 271 ? -18.298 8.770 7.557 1.00 77.81 271 VAL A N 1
ATOM 2138 C CA . VAL A 1 271 ? -18.254 8.058 8.831 1.00 77.81 271 VAL A CA 1
ATOM 2139 C C . VAL A 1 271 ? -19.654 8.068 9.428 1.00 77.81 271 VAL A C 1
ATOM 2141 O O . VAL A 1 271 ? -20.216 9.136 9.648 1.00 77.81 271 VAL A O 1
ATOM 2144 N N . ALA A 1 272 ? -20.225 6.889 9.652 1.00 80.56 272 ALA A N 1
ATOM 2145 C CA . ALA A 1 272 ? -21.481 6.742 10.378 1.00 80.56 272 ALA A CA 1
ATOM 2146 C C . ALA A 1 272 ? -21.266 6.738 11.887 1.00 80.56 272 ALA A C 1
ATOM 2148 O O . ALA A 1 272 ? -22.080 7.299 12.610 1.00 80.56 272 ALA A O 1
ATOM 2149 N N . VAL A 1 273 ? -20.171 6.131 12.352 1.00 85.75 273 VAL A N 1
ATOM 2150 C CA . VAL A 1 273 ? -19.868 5.993 13.780 1.00 85.75 273 VAL A CA 1
ATOM 2151 C C . VAL A 1 273 ? -18.407 6.297 14.041 1.00 85.75 273 VAL A C 1
ATOM 2153 O O . VAL A 1 273 ? -17.536 5.824 13.307 1.00 85.75 273 VAL A O 1
ATOM 2156 N N . MET A 1 274 ? -18.154 7.048 15.105 1.00 87.31 274 MET A N 1
ATOM 2157 C CA . MET A 1 274 ? -16.821 7.307 15.626 1.00 87.31 274 MET A CA 1
ATOM 2158 C C . MET A 1 274 ? -16.745 6.860 17.084 1.00 87.31 274 MET A C 1
ATOM 2160 O O . MET A 1 274 ? -17.608 7.220 17.880 1.00 87.31 274 MET A O 1
ATOM 2164 N N . ALA A 1 275 ? -15.730 6.073 17.431 1.00 86.00 275 ALA A N 1
ATOM 2165 C CA . ALA A 1 275 ? -15.498 5.612 18.795 1.00 86.00 275 ALA A CA 1
ATOM 2166 C C . ALA A 1 275 ? -14.077 5.970 19.228 1.00 86.00 275 ALA A C 1
ATOM 2168 O O . ALA A 1 275 ? -13.119 5.449 18.657 1.00 86.00 275 ALA A O 1
ATOM 2169 N N . SER A 1 276 ? -13.952 6.840 20.226 1.00 84.31 276 SER A N 1
ATOM 2170 C CA . SER A 1 276 ? -12.668 7.317 20.745 1.00 84.31 276 SER A CA 1
ATOM 2171 C C . SER A 1 276 ? -12.282 6.600 22.039 1.00 84.31 276 SER A C 1
ATOM 2173 O O . SER A 1 276 ? -13.146 6.124 22.777 1.00 84.31 276 SER A O 1
ATOM 2175 N N . GLU A 1 277 ? -10.985 6.553 22.327 1.00 81.81 277 GLU A N 1
ATOM 2176 C CA . GLU A 1 277 ? -10.440 6.182 23.637 1.00 81.81 277 GLU A CA 1
ATOM 2177 C C . GLU A 1 277 ? -10.919 7.120 24.761 1.00 81.81 277 GLU A C 1
ATOM 2179 O O . GLU A 1 277 ? -11.176 6.644 25.871 1.00 81.81 277 GLU A O 1
ATOM 2184 N N . GLU A 1 278 ? -11.087 8.404 24.428 1.00 75.88 278 GLU A N 1
ATOM 2185 C CA . GLU A 1 278 ? -11.388 9.518 25.344 1.00 75.88 278 GLU A CA 1
ATOM 2186 C C . GLU A 1 278 ? -12.889 9.669 25.663 1.00 75.88 278 GLU A C 1
ATOM 2188 O O . GLU A 1 278 ? -13.261 10.419 26.565 1.00 75.88 278 GLU A O 1
ATOM 2193 N N . ASP A 1 279 ? -13.761 8.979 24.920 1.00 78.62 279 ASP A N 1
ATOM 2194 C CA . ASP A 1 279 ? -15.218 9.075 25.061 1.00 78.62 279 ASP A CA 1
ATOM 2195 C C . ASP A 1 279 ? -15.798 7.794 25.672 1.00 78.62 279 ASP A C 1
ATOM 2197 O O . ASP A 1 279 ? -15.512 6.697 25.196 1.00 78.62 279 ASP A O 1
ATOM 2201 N N . ASP A 1 280 ? -16.696 7.927 26.656 1.00 81.25 280 ASP A N 1
ATOM 2202 C CA . ASP A 1 280 ? -17.358 6.783 27.314 1.00 81.25 280 ASP A CA 1
ATOM 2203 C C . ASP A 1 280 ? -18.250 5.956 26.362 1.00 81.25 280 ASP A C 1
ATOM 2205 O O . ASP A 1 280 ? -18.541 4.782 26.614 1.00 81.25 280 ASP A O 1
ATOM 2209 N N . ALA A 1 281 ? -18.735 6.573 25.279 1.00 82.12 281 ALA A N 1
ATOM 2210 C CA . ALA A 1 281 ? -19.652 5.969 24.320 1.00 82.12 281 ALA A CA 1
ATOM 2211 C C . ALA A 1 281 ? -19.354 6.436 22.884 1.00 82.12 281 ALA A C 1
ATOM 2213 O O . ALA A 1 281 ? -18.921 7.570 22.677 1.00 82.12 281 ALA A O 1
ATOM 2214 N N . PRO A 1 282 ? -19.615 5.594 21.867 1.00 86.50 282 PRO A N 1
ATOM 2215 C CA . PRO A 1 282 ? -19.405 5.972 20.479 1.00 86.50 282 PRO A CA 1
ATOM 2216 C C . PRO A 1 282 ? -20.466 6.964 20.000 1.00 86.50 282 PRO A C 1
ATOM 2218 O O . PRO A 1 282 ? -21.639 6.890 20.371 1.00 86.50 282 PRO A O 1
ATOM 2221 N N . VAL A 1 283 ? -20.062 7.851 19.098 1.00 84.12 283 VAL A N 1
ATOM 2222 C CA . VAL A 1 283 ? -20.909 8.906 18.544 1.00 84.12 283 VAL A CA 1
ATOM 2223 C C . VAL A 1 283 ? -21.416 8.494 17.165 1.00 84.12 283 VAL A C 1
ATOM 2225 O O . VAL A 1 283 ? -20.635 8.164 16.269 1.00 84.12 283 VAL A O 1
ATOM 2228 N N . TRP A 1 284 ? -22.737 8.543 16.975 1.00 84.69 284 TRP A N 1
ATOM 2229 C CA . TRP A 1 284 ? -23.366 8.384 15.663 1.00 84.69 284 TRP A CA 1
ATOM 2230 C C . TRP A 1 284 ? -23.365 9.721 14.919 1.00 84.69 284 TRP A C 1
ATOM 2232 O O . TRP A 1 284 ? -23.943 10.701 15.384 1.00 84.69 284 TRP A O 1
ATOM 2242 N N . LEU A 1 285 ? -22.711 9.762 13.762 1.00 79.81 285 LEU A N 1
ATOM 2243 C CA . LEU A 1 285 ? -22.443 10.989 13.014 1.00 79.81 285 LEU A CA 1
ATOM 2244 C C . LEU A 1 285 ? -23.325 11.139 11.772 1.00 79.81 285 LEU A C 1
ATOM 2246 O O . LEU A 1 285 ? -23.734 12.252 11.444 1.00 79.81 285 LEU A O 1
ATOM 2250 N N . ALA A 1 286 ? -23.605 10.042 11.061 1.00 78.12 286 ALA A N 1
ATOM 2251 C CA . ALA A 1 286 ? -24.339 10.093 9.798 1.00 78.12 286 ALA A CA 1
ATOM 2252 C C . ALA A 1 286 ? -25.076 8.785 9.478 1.00 78.12 286 ALA A C 1
ATOM 2254 O O . ALA A 1 286 ? -24.499 7.699 9.519 1.00 78.12 286 ALA A O 1
ATOM 2255 N N . ASP A 1 287 ? -26.333 8.895 9.045 1.00 78.69 287 ASP A N 1
ATOM 2256 C CA . ASP A 1 287 ? -27.158 7.742 8.658 1.00 78.69 287 ASP A CA 1
ATOM 2257 C C . ASP A 1 287 ? -26.814 7.156 7.284 1.00 78.69 287 ASP A C 1
ATOM 2259 O O . ASP A 1 287 ? -27.235 6.040 6.987 1.00 78.69 287 ASP A O 1
ATOM 2263 N N . ASP A 1 288 ? -26.017 7.838 6.464 1.00 77.62 288 ASP A N 1
ATOM 2264 C CA . ASP A 1 288 ? -25.570 7.390 5.136 1.00 77.62 288 ASP A CA 1
ATOM 2265 C C . ASP A 1 288 ? -24.065 7.067 5.069 1.00 77.62 288 ASP A C 1
ATOM 2267 O O . ASP A 1 288 ? -23.555 6.656 4.023 1.00 77.62 288 ASP A O 1
ATOM 2271 N N . GLY A 1 289 ? -23.345 7.214 6.186 1.00 76.94 289 GLY A N 1
ATOM 2272 C CA . GLY A 1 289 ? -21.920 6.909 6.271 1.00 76.94 289 GLY A CA 1
ATOM 2273 C C . GLY A 1 289 ? -21.638 5.404 6.114 1.00 76.94 289 GLY A C 1
ATOM 2274 O O . GLY A 1 289 ? -22.179 4.603 6.878 1.00 76.94 289 GLY A O 1
ATOM 2275 N N . PRO A 1 290 ? -20.787 4.973 5.161 1.00 80.62 290 PRO A N 1
ATOM 2276 C CA . PRO A 1 290 ? -20.451 3.555 4.997 1.00 80.62 290 PRO A CA 1
ATOM 2277 C C . PRO A 1 290 ? -19.420 3.018 6.004 1.00 80.62 290 PRO A C 1
ATOM 2279 O O . PRO A 1 290 ? -19.187 1.806 6.029 1.00 80.62 290 PRO A O 1
ATOM 2282 N N . PHE A 1 291 ? -18.776 3.881 6.797 1.00 85.50 291 PHE A N 1
ATOM 2283 C CA . PHE A 1 291 ? -17.637 3.496 7.634 1.00 85.50 291 PHE A CA 1
ATOM 2284 C C . PHE A 1 291 ? -17.859 3.732 9.125 1.00 85.50 291 PHE A C 1
ATOM 2286 O O . PHE A 1 291 ? -18.575 4.646 9.530 1.00 85.50 291 PHE A O 1
ATOM 2293 N N . VAL A 1 292 ? -17.173 2.921 9.922 1.00 87.00 292 VAL A N 1
ATOM 2294 C CA . VAL A 1 292 ? -17.003 3.088 11.367 1.00 87.00 292 VAL A CA 1
ATOM 2295 C C . VAL A 1 292 ? -15.524 3.354 11.615 1.00 87.00 292 VAL A C 1
ATOM 2297 O O . VAL A 1 292 ? -14.681 2.632 11.080 1.00 87.00 292 VAL A O 1
ATOM 2300 N N . VAL A 1 293 ? -15.209 4.383 12.396 1.00 88.12 293 VAL A N 1
ATOM 2301 C CA . VAL A 1 293 ? -13.833 4.747 12.748 1.00 88.12 293 VAL A CA 1
ATOM 2302 C C . VAL A 1 293 ? -13.646 4.584 14.248 1.00 88.12 293 VAL A C 1
ATOM 2304 O O . VAL A 1 293 ? -14.401 5.142 15.038 1.00 88.12 293 VAL A O 1
ATOM 2307 N N . VAL A 1 294 ? -12.627 3.826 14.629 1.00 86.75 294 VAL A N 1
ATOM 2308 C CA . VAL A 1 294 ? -12.175 3.688 16.016 1.00 86.75 294 VAL A CA 1
ATOM 2309 C C . VAL A 1 294 ? -10.822 4.371 16.139 1.00 86.75 294 VAL A C 1
ATOM 2311 O O . VAL A 1 294 ? -10.008 4.250 15.220 1.00 86.75 294 VAL A O 1
ATOM 2314 N N . LEU A 1 295 ? -10.575 5.109 17.216 1.00 85.56 295 LEU A N 1
ATOM 2315 C CA . LEU A 1 295 ? -9.326 5.848 17.366 1.00 85.56 295 LEU A CA 1
ATOM 2316 C C . LEU A 1 295 ? -8.861 5.984 18.812 1.00 85.56 295 LEU A C 1
ATOM 2318 O O . LEU A 1 295 ? -9.666 6.166 19.721 1.00 85.56 295 LEU A O 1
ATOM 2322 N N . ASP A 1 296 ? -7.546 5.962 18.972 1.00 80.38 296 ASP A N 1
ATOM 2323 C CA . ASP A 1 296 ? -6.850 6.578 20.090 1.00 80.38 296 ASP A CA 1
ATOM 2324 C C . ASP A 1 296 ? -6.221 7.881 19.568 1.00 80.38 296 ASP A C 1
ATOM 2326 O O . ASP A 1 296 ? -5.295 7.831 18.743 1.00 80.38 296 ASP A O 1
ATOM 2330 N N . PRO A 1 297 ? -6.761 9.054 19.944 1.00 69.19 297 PRO A N 1
ATOM 2331 C CA . PRO A 1 297 ? -6.296 10.321 19.404 1.00 69.19 297 PRO A CA 1
ATOM 2332 C C . PRO A 1 297 ? -4.867 10.659 19.835 1.00 69.19 297 PRO A C 1
ATOM 2334 O O . PRO A 1 297 ? -4.170 11.332 19.066 1.00 69.19 297 PRO A O 1
ATOM 2337 N N . LEU A 1 298 ? -4.432 10.212 21.019 1.00 71.56 298 LEU A N 1
ATOM 2338 C CA . LEU A 1 298 ? -3.118 10.531 21.562 1.00 71.56 298 LEU A CA 1
ATOM 2339 C C . LEU A 1 298 ? -2.620 9.460 22.545 1.00 71.56 298 LEU A C 1
ATOM 2341 O O . LEU A 1 298 ? -2.643 9.638 23.766 1.00 71.56 298 LEU A O 1
ATOM 2345 N N . ASP A 1 299 ? -2.063 8.392 21.983 1.00 66.62 299 ASP A N 1
ATOM 2346 C CA . ASP A 1 299 ? -1.349 7.362 22.723 1.00 66.62 299 ASP A CA 1
ATOM 2347 C C . ASP A 1 299 ? -0.092 7.951 23.385 1.00 66.62 299 ASP A C 1
ATOM 2349 O O . ASP A 1 299 ? 0.665 8.736 22.794 1.00 66.62 299 ASP A O 1
ATOM 2353 N N . GLY A 1 300 ? 0.124 7.579 24.646 1.00 61.84 300 GLY A N 1
ATOM 2354 C CA . GLY A 1 300 ? 1.223 8.089 25.457 1.00 61.84 300 GLY A CA 1
ATOM 2355 C C . GLY A 1 300 ? 1.047 9.538 25.919 1.00 61.84 300 GLY A C 1
ATOM 2356 O O . GLY A 1 300 ? 2.040 10.187 26.233 1.00 61.84 300 GLY A O 1
ATOM 2357 N N . SER A 1 301 ? -0.175 10.068 26.018 1.00 64.19 301 SER A N 1
ATOM 2358 C CA . SER A 1 301 ? -0.437 11.463 26.430 1.00 64.19 301 SER A CA 1
ATOM 2359 C C . SER A 1 301 ? 0.271 11.909 27.726 1.00 64.19 301 SER A C 1
ATOM 2361 O O . SER A 1 301 ? 0.678 13.062 27.857 1.00 64.19 301 SER A O 1
ATOM 2363 N N . ARG A 1 302 ? 0.511 10.988 28.669 1.00 59.84 302 ARG A N 1
ATOM 2364 C CA . ARG A 1 302 ? 1.264 11.239 29.920 1.00 59.84 302 ARG A CA 1
ATOM 2365 C C . ARG A 1 302 ? 2.755 11.529 29.714 1.00 59.84 302 ARG A C 1
ATOM 2367 O O . ARG A 1 302 ? 3.417 12.010 30.627 1.00 59.84 302 ARG A O 1
ATOM 2374 N N . ASN A 1 303 ? 3.276 11.216 28.536 1.00 60.12 303 ASN A N 1
ATOM 2375 C CA . ASN A 1 303 ? 4.687 11.285 28.187 1.00 60.12 303 ASN A CA 1
ATOM 2376 C C . ASN A 1 303 ? 5.054 12.584 27.440 1.00 60.12 303 ASN A C 1
ATOM 2378 O O . ASN A 1 303 ? 6.234 12.823 27.175 1.00 60.12 303 ASN A O 1
ATOM 2382 N N . ILE A 1 304 ? 4.065 13.440 27.139 1.00 57.06 304 ILE A N 1
ATOM 2383 C CA . ILE A 1 304 ? 4.249 14.716 26.424 1.00 57.06 304 ILE A CA 1
ATOM 2384 C C . ILE A 1 304 ? 5.183 15.650 27.199 1.00 57.06 304 ILE A C 1
ATOM 2386 O O . ILE A 1 304 ? 6.145 16.164 26.631 1.00 57.06 304 ILE A O 1
ATOM 2390 N N . ASP A 1 305 ? 4.960 15.806 28.507 1.00 50.00 305 ASP A N 1
ATOM 2391 C CA . ASP A 1 305 ? 5.776 16.677 29.368 1.00 50.00 305 ASP A CA 1
ATOM 2392 C C . ASP A 1 305 ? 7.237 16.200 29.464 1.00 50.00 305 ASP A C 1
ATOM 2394 O O . ASP A 1 305 ? 8.145 16.988 29.726 1.00 50.00 305 ASP A O 1
ATOM 2398 N N . ALA A 1 306 ? 7.477 14.911 29.203 1.00 48.88 306 ALA A N 1
ATOM 2399 C CA . ALA A 1 306 ? 8.801 14.298 29.171 1.00 48.88 306 ALA A CA 1
ATOM 2400 C C . ALA A 1 306 ? 9.446 14.303 27.769 1.00 48.88 306 ALA A C 1
ATOM 2402 O O . ALA A 1 306 ? 10.549 13.781 27.614 1.00 48.88 306 ALA A O 1
ATOM 2403 N N . SER A 1 307 ? 8.789 14.879 26.750 1.00 54.06 307 SER A N 1
ATOM 2404 C CA . SER A 1 307 ? 9.252 14.884 25.348 1.00 54.06 307 SER A CA 1
ATOM 2405 C C . SER A 1 307 ? 9.555 13.485 24.786 1.00 54.06 307 SER A C 1
ATOM 2407 O O . SER A 1 307 ? 10.422 13.309 23.928 1.00 54.06 307 SER A O 1
ATOM 2409 N N . ILE A 1 308 ? 8.848 12.473 25.283 1.00 54.50 308 ILE A N 1
ATOM 2410 C CA . ILE A 1 308 ? 8.927 11.090 24.805 1.00 54.50 308 ILE A CA 1
ATOM 2411 C C . ILE A 1 308 ? 7.960 10.941 23.611 1.00 54.50 308 ILE A C 1
ATOM 2413 O O . ILE A 1 308 ? 6.921 11.607 23.593 1.00 54.50 308 ILE A O 1
ATOM 2417 N N . PRO A 1 309 ? 8.270 10.098 22.604 1.00 54.78 309 PRO A N 1
ATOM 2418 C CA . PRO A 1 309 ? 7.405 9.916 21.441 1.00 54.78 309 PRO A CA 1
ATOM 2419 C C . PRO A 1 309 ? 5.968 9.525 21.819 1.00 54.78 309 PRO A C 1
ATOM 2421 O O . PRO A 1 309 ? 5.757 8.686 22.692 1.00 54.78 309 PRO A O 1
ATOM 2424 N N . THR A 1 310 ? 5.000 10.126 21.131 1.00 64.81 310 THR A N 1
ATOM 2425 C CA . THR A 1 310 ? 3.555 9.859 21.268 1.00 64.81 310 THR A CA 1
ATOM 2426 C C . THR A 1 310 ? 2.977 9.471 19.914 1.00 64.81 310 THR A C 1
ATOM 2428 O O . THR A 1 310 ? 3.682 9.542 18.902 1.00 64.81 310 THR A O 1
ATOM 2431 N N . GLY A 1 311 ? 1.710 9.066 19.848 1.00 68.69 311 GLY A N 1
ATOM 2432 C CA . GLY A 1 311 ? 1.114 8.741 18.557 1.00 68.69 311 GLY A CA 1
ATOM 2433 C C . GLY A 1 311 ? -0.401 8.790 18.495 1.00 68.69 311 GLY A C 1
ATOM 2434 O O . GLY A 1 311 ? -1.071 9.013 19.489 1.00 68.69 311 GLY A O 1
ATOM 2435 N N . THR A 1 312 ? -0.946 8.593 17.300 1.00 74.69 312 THR A N 1
ATOM 2436 C CA . THR A 1 312 ? -2.387 8.416 17.067 1.00 74.69 312 THR A CA 1
ATOM 2437 C C . THR A 1 312 ? -2.599 7.049 16.440 1.00 74.69 312 THR A C 1
ATOM 2439 O O . THR A 1 312 ? -1.950 6.732 15.442 1.00 74.69 312 THR A O 1
ATOM 2442 N N . ILE A 1 313 ? -3.523 6.256 16.975 1.00 80.25 313 ILE A N 1
ATOM 2443 C CA . ILE A 1 313 ? -3.893 4.946 16.428 1.00 80.25 313 ILE A CA 1
ATOM 2444 C C . ILE A 1 313 ? -5.309 5.043 15.867 1.00 80.25 313 ILE A C 1
ATOM 2446 O O . ILE A 1 313 ? -6.185 5.653 16.477 1.00 80.25 313 ILE A O 1
ATOM 2450 N N . PHE A 1 314 ? -5.562 4.449 14.702 1.00 85.81 314 PHE A N 1
ATOM 2451 C CA . PHE A 1 314 ? -6.913 4.379 14.154 1.00 85.81 314 PHE A CA 1
ATOM 2452 C C . PHE A 1 314 ? -7.192 3.069 13.418 1.00 85.81 314 PHE A C 1
ATOM 2454 O O . PHE A 1 314 ? -6.321 2.470 12.783 1.00 85.81 314 PHE A O 1
ATOM 2461 N N . GLY A 1 315 ? -8.453 2.650 13.455 1.00 86.88 315 GLY A N 1
ATOM 2462 C CA . GLY A 1 315 ? -8.996 1.526 12.703 1.00 86.88 315 GLY A CA 1
ATOM 2463 C C . GLY A 1 315 ? -10.259 1.930 11.952 1.00 86.88 315 GLY A C 1
ATOM 2464 O O . GLY A 1 315 ? -11.050 2.746 12.426 1.00 86.88 315 GLY A O 1
ATOM 2465 N N . ILE A 1 316 ? -10.454 1.354 10.770 1.00 88.56 316 ILE A N 1
ATOM 2466 C CA . ILE A 1 316 ? -11.616 1.598 9.919 1.00 88.56 316 ILE A CA 1
ATOM 2467 C C . ILE A 1 316 ? -12.312 0.267 9.657 1.00 88.56 316 ILE A C 1
ATOM 2469 O O . ILE A 1 316 ? -11.710 -0.674 9.134 1.00 88.56 316 ILE A O 1
ATOM 2473 N N . TYR A 1 317 ? -13.603 0.218 9.969 1.00 88.75 317 TYR A N 1
ATOM 2474 C CA . TYR A 1 317 ? -14.501 -0.888 9.650 1.00 88.75 317 TYR A CA 1
ATOM 2475 C C . TYR A 1 317 ? -15.576 -0.435 8.664 1.00 88.75 317 TYR A C 1
ATOM 2477 O O . TYR A 1 317 ? -15.830 0.758 8.465 1.00 88.75 317 TYR A O 1
ATOM 2485 N N . ARG A 1 318 ? -16.262 -1.406 8.061 1.00 87.56 318 ARG A N 1
ATOM 2486 C CA . ARG A 1 318 ? -17.542 -1.145 7.397 1.00 87.56 318 ARG A CA 1
ATOM 2487 C C . ARG A 1 318 ? -18.641 -1.022 8.443 1.00 87.56 318 ARG A C 1
ATOM 2489 O O . ARG A 1 318 ? -18.634 -1.743 9.439 1.00 87.56 318 ARG A O 1
ATOM 2496 N N . ARG A 1 319 ? -19.607 -0.148 8.180 1.00 89.56 319 ARG A N 1
ATOM 2497 C CA . ARG A 1 319 ? -20.865 -0.136 8.923 1.00 89.56 319 ARG A CA 1
ATOM 2498 C C . ARG A 1 319 ? -21.641 -1.427 8.672 1.00 89.56 319 ARG A C 1
ATOM 2500 O O . ARG A 1 319 ? -21.753 -1.879 7.532 1.00 89.56 319 ARG A O 1
ATOM 2507 N N . LEU A 1 320 ? -22.212 -1.959 9.741 1.00 91.75 320 LEU A N 1
ATOM 2508 C CA . LEU A 1 320 ? -23.149 -3.072 9.744 1.00 91.75 320 LEU A CA 1
ATOM 2509 C C . LEU A 1 320 ? -24.558 -2.522 9.489 1.00 91.75 320 LEU A C 1
ATOM 2511 O O . LEU A 1 320 ? -25.244 -2.090 10.416 1.00 91.75 320 LEU A O 1
ATOM 2515 N N . ALA A 1 321 ? -24.962 -2.480 8.218 1.00 88.25 321 ALA A N 1
ATOM 2516 C CA . ALA A 1 321 ? -26.266 -1.954 7.802 1.00 88.25 321 ALA A CA 1
ATOM 2517 C C . ALA A 1 321 ? -27.438 -2.793 8.349 1.00 88.25 321 ALA A C 1
ATOM 2519 O O . ALA A 1 321 ? -28.544 -2.294 8.533 1.00 88.25 321 ALA A O 1
ATOM 2520 N N . GLU A 1 322 ? -27.197 -4.064 8.666 1.00 90.06 322 GLU A N 1
ATOM 2521 C CA . GLU A 1 322 ? -28.161 -4.952 9.311 1.00 90.06 322 GLU A CA 1
ATOM 2522 C C . GLU A 1 322 ? -28.612 -4.453 10.693 1.00 90.06 322 GLU A C 1
ATOM 2524 O O . GLU A 1 322 ? -29.709 -4.796 11.129 1.00 90.06 322 GLU A O 1
ATOM 2529 N N . LEU A 1 323 ? -27.818 -3.609 11.360 1.00 90.50 323 LEU A N 1
ATOM 2530 C CA . LEU A 1 323 ? -28.126 -3.043 12.677 1.00 90.50 323 LEU A CA 1
ATOM 2531 C C . LEU A 1 323 ? -28.913 -1.729 12.606 1.00 90.50 323 LEU A C 1
ATOM 2533 O O . LEU A 1 323 ? -29.258 -1.164 13.641 1.00 90.50 323 LEU A O 1
ATOM 2537 N N . ASP A 1 324 ? -29.225 -1.235 11.407 1.00 90.44 324 ASP A N 1
ATOM 2538 C CA . ASP A 1 324 ? -29.850 0.079 11.215 1.00 90.44 324 ASP A CA 1
ATOM 2539 C C . ASP A 1 324 ? -31.260 0.195 11.816 1.00 90.44 324 ASP A C 1
ATOM 2541 O O . ASP A 1 324 ? -31.741 1.306 12.032 1.00 90.44 324 ASP A O 1
ATOM 2545 N N . HIS A 1 325 ? -31.907 -0.938 12.101 1.00 90.75 325 HIS A N 1
ATOM 2546 C CA . HIS A 1 325 ? -33.221 -1.016 12.738 1.00 90.75 325 HIS A CA 1
ATOM 2547 C C . HIS A 1 325 ? -33.194 -0.746 14.253 1.00 90.75 325 HIS A C 1
ATOM 2549 O O . HIS A 1 325 ? -34.251 -0.529 14.847 1.00 90.75 325 HIS A O 1
ATOM 2555 N N . LEU A 1 326 ? -32.015 -0.786 14.881 1.00 92.81 326 LEU A N 1
ATOM 2556 C CA . LEU A 1 326 ? -31.850 -0.588 16.319 1.00 92.81 326 LEU A CA 1
ATOM 2557 C C . LEU A 1 326 ? -31.794 0.907 16.691 1.00 92.81 326 LEU A C 1
ATOM 2559 O O . LEU A 1 326 ? -31.475 1.753 15.845 1.00 92.81 326 LEU A O 1
ATOM 2563 N N . PRO A 1 327 ? -32.059 1.257 17.965 1.00 94.88 327 PRO A N 1
ATOM 2564 C CA . PRO A 1 327 ? -31.859 2.609 18.480 1.00 94.88 327 PRO A CA 1
ATOM 2565 C C . PRO A 1 327 ? -30.426 3.110 18.262 1.00 94.88 327 PRO A C 1
ATOM 2567 O O . PRO A 1 327 ? -29.477 2.332 18.334 1.00 94.88 327 PRO A O 1
ATOM 2570 N N . THR A 1 328 ? -30.262 4.421 18.041 1.00 89.81 328 THR A N 1
ATOM 2571 C CA . THR A 1 328 ? -28.978 5.055 17.679 1.00 89.81 328 THR A CA 1
ATOM 2572 C C . THR A 1 328 ? -27.816 4.694 18.595 1.00 89.81 328 THR A C 1
ATOM 2574 O O . THR A 1 328 ? -26.744 4.355 18.100 1.00 89.81 328 THR A O 1
ATOM 2577 N N . GLU A 1 329 ? -28.029 4.723 19.906 1.00 89.75 329 GLU A N 1
ATOM 2578 C CA . GLU A 1 329 ? -26.996 4.390 20.890 1.00 89.75 329 GLU A CA 1
ATOM 2579 C C . GLU A 1 329 ? -26.572 2.919 20.782 1.00 89.75 329 GLU A C 1
ATOM 2581 O O . GLU A 1 329 ? -25.385 2.607 20.701 1.00 89.75 329 GLU A O 1
ATOM 2586 N N . GLU A 1 330 ? -27.544 2.011 20.683 1.00 91.75 330 GLU A N 1
ATOM 2587 C CA . GLU A 1 330 ? -27.302 0.572 20.588 1.00 91.75 330 GLU A CA 1
ATOM 2588 C C . GLU A 1 330 ? -26.585 0.206 19.281 1.00 91.75 330 GLU A C 1
ATOM 2590 O O . GLU A 1 330 ? -25.562 -0.487 19.303 1.00 91.75 330 GLU A O 1
ATOM 2595 N N . LYS A 1 331 ? -27.047 0.733 18.136 1.00 92.75 331 LYS A N 1
ATOM 2596 C CA . LYS A 1 331 ? -26.374 0.493 16.851 1.00 92.75 331 LYS A CA 1
ATOM 2597 C C . LYS A 1 331 ? -24.981 1.116 16.800 1.00 92.75 331 LYS A C 1
ATOM 2599 O O . LYS A 1 331 ? -24.114 0.524 16.161 1.00 92.75 331 LYS A O 1
ATOM 2604 N N . ALA A 1 332 ? -24.734 2.258 17.450 1.00 89.12 332 ALA A N 1
ATOM 2605 C CA . ALA A 1 332 ? -23.404 2.871 17.509 1.00 89.12 332 ALA A CA 1
ATOM 2606 C C . ALA A 1 332 ? -22.411 1.988 18.281 1.00 89.12 332 ALA A C 1
ATOM 2608 O O . ALA A 1 332 ? -21.297 1.741 17.808 1.00 89.12 332 ALA A O 1
ATOM 2609 N N . VAL A 1 333 ? -22.834 1.449 19.429 1.00 93.19 333 VAL A N 1
ATOM 2610 C CA . VAL A 1 333 ? -22.033 0.510 20.228 1.00 93.19 333 VAL A CA 1
ATOM 2611 C C . VAL A 1 333 ? -21.741 -0.757 19.438 1.00 93.19 333 VAL A C 1
ATOM 2613 O O . VAL A 1 333 ? -20.576 -1.096 19.238 1.00 93.19 333 VAL A O 1
ATOM 2616 N N . LEU A 1 334 ? -22.763 -1.426 18.911 1.00 93.81 334 LEU A N 1
ATOM 2617 C CA . LEU A 1 334 ? -22.580 -2.686 18.187 1.00 93.81 334 LEU A CA 1
ATOM 2618 C C . LEU A 1 334 ? -21.756 -2.529 16.899 1.00 93.81 334 LEU A C 1
ATOM 2620 O O . LEU A 1 334 ? -20.956 -3.405 16.576 1.00 93.81 334 LEU A O 1
ATOM 2624 N N . ASN A 1 335 ? -21.881 -1.399 16.193 1.00 93.75 335 ASN A N 1
ATOM 2625 C CA . ASN A 1 335 ? -21.018 -1.088 15.049 1.00 93.75 335 ASN A CA 1
ATOM 2626 C C . ASN A 1 335 ? -19.544 -0.917 15.445 1.00 93.75 335 ASN A C 1
ATOM 2628 O O . ASN A 1 335 ? -18.670 -1.184 14.622 1.00 93.75 335 ASN A O 1
ATOM 2632 N N . SER A 1 336 ? -19.267 -0.488 16.678 1.00 94.00 336 SER A N 1
ATOM 2633 C CA . SER A 1 336 ? -17.908 -0.288 17.198 1.00 94.00 336 SER A CA 1
ATOM 2634 C C . SER A 1 336 ? -17.311 -1.565 17.806 1.00 94.00 336 SER A C 1
ATOM 2636 O O . SER A 1 336 ? -16.094 -1.724 17.839 1.00 94.00 336 SER A O 1
ATOM 2638 N N . LEU A 1 337 ? -18.150 -2.512 18.240 1.00 95.88 337 LEU A N 1
ATOM 2639 C CA . LEU A 1 337 ? -17.749 -3.814 18.791 1.00 95.88 337 LEU A CA 1
ATOM 2640 C C . LEU A 1 337 ? -17.557 -4.868 17.692 1.00 95.88 337 LEU A C 1
ATOM 2642 O O . LEU A 1 337 ? -18.079 -5.978 17.764 1.00 95.88 337 LEU A O 1
ATOM 2646 N N . GLN A 1 338 ? -16.808 -4.535 16.646 1.00 95.19 338 GLN A N 1
ATOM 2647 C CA . GLN A 1 338 ? -16.450 -5.496 15.605 1.00 95.19 338 GLN A CA 1
ATOM 2648 C C . GLN A 1 338 ? -15.131 -6.199 15.941 1.00 95.19 338 GLN A C 1
ATOM 2650 O O . GLN A 1 338 ? -14.198 -5.593 16.463 1.00 95.19 338 GLN A O 1
ATOM 2655 N N . SER A 1 339 ? -15.049 -7.490 15.618 1.00 94.62 339 SER A N 1
ATOM 2656 C CA . SER A 1 339 ? -13.787 -8.235 15.634 1.00 94.62 339 SER A CA 1
ATOM 2657 C C . SER A 1 339 ? -12.757 -7.578 14.707 1.00 94.62 339 SER A C 1
ATOM 2659 O O . SER A 1 339 ? -13.098 -7.156 13.597 1.00 94.62 339 SER A O 1
ATOM 2661 N N . GLY A 1 340 ? -11.491 -7.532 15.138 1.00 91.88 340 GLY A N 1
ATOM 2662 C CA . GLY A 1 340 ? -10.397 -6.909 14.386 1.00 91.88 340 GLY A CA 1
ATOM 2663 C C . GLY A 1 340 ? -10.189 -7.503 12.987 1.00 91.88 340 GLY A C 1
ATOM 2664 O O . GLY A 1 340 ? -9.758 -6.795 12.082 1.00 91.88 340 GLY A O 1
ATOM 2665 N N . ALA A 1 341 ? -10.585 -8.759 12.754 1.00 90.31 341 ALA A N 1
ATOM 2666 C CA . ALA A 1 341 ? -10.559 -9.389 11.431 1.00 90.31 341 ALA A CA 1
ATOM 2667 C C . ALA A 1 341 ? -11.458 -8.692 10.388 1.00 90.31 341 ALA A C 1
ATOM 2669 O O . ALA A 1 341 ? -11.294 -8.919 9.191 1.00 90.31 341 ALA A O 1
ATOM 2670 N N . LYS A 1 342 ? -12.411 -7.853 10.821 1.00 90.88 342 LYS A N 1
ATOM 2671 C CA . LYS A 1 342 ? -13.275 -7.049 9.942 1.00 90.88 342 LYS A CA 1
ATOM 2672 C C . LYS A 1 342 ? -12.689 -5.675 9.594 1.00 90.88 342 LYS A C 1
ATOM 2674 O O . LYS A 1 342 ? -13.339 -4.923 8.861 1.00 90.88 342 LYS A O 1
ATOM 2679 N N . LEU A 1 343 ? -11.508 -5.325 10.115 1.00 88.19 343 LEU A N 1
ATOM 2680 C CA . LEU A 1 343 ? -10.817 -4.095 9.731 1.00 88.19 343 LEU A CA 1
ATOM 2681 C C . LEU A 1 343 ? -10.567 -4.102 8.223 1.00 88.19 343 LEU A C 1
ATOM 2683 O O . LEU A 1 343 ? -10.067 -5.068 7.652 1.00 88.19 343 LEU A O 1
ATOM 2687 N N . ILE A 1 344 ? -10.933 -3.000 7.580 1.00 83.75 344 ILE A N 1
ATOM 2688 C CA . ILE A 1 344 ? -10.670 -2.765 6.157 1.00 83.75 344 ILE A CA 1
ATOM 2689 C C . ILE A 1 344 ? -9.471 -1.843 5.949 1.00 83.75 344 ILE A C 1
ATOM 2691 O O . ILE A 1 344 ? -8.897 -1.819 4.865 1.00 83.75 344 ILE A O 1
ATOM 2695 N N . ALA A 1 345 ? -9.113 -1.076 6.977 1.00 81.69 345 ALA A N 1
ATOM 2696 C CA . ALA A 1 345 ? -7.871 -0.335 7.045 1.00 81.69 345 ALA A CA 1
ATOM 2697 C C . ALA A 1 345 ? -7.517 -0.042 8.504 1.00 81.69 345 ALA A C 1
ATOM 2699 O O . ALA A 1 345 ? -8.403 0.067 9.354 1.00 81.69 345 ALA A O 1
ATOM 2700 N N . SER A 1 346 ? -6.236 0.145 8.787 1.00 83.12 346 SER A N 1
ATOM 2701 C CA . SER A 1 346 ? -5.773 0.707 10.054 1.00 83.12 346 SER A CA 1
ATOM 2702 C C . SER A 1 346 ? -4.531 1.560 9.841 1.00 83.12 346 SER A C 1
ATOM 2704 O O . SER A 1 346 ? -3.918 1.550 8.765 1.00 83.12 346 SER A O 1
ATOM 2706 N N . GLY A 1 347 ? -4.163 2.328 10.856 1.00 77.81 347 GLY A N 1
ATOM 2707 C CA . GLY A 1 347 ? -2.928 3.081 10.836 1.00 77.81 347 GLY A CA 1
ATOM 2708 C C . GLY A 1 347 ? -2.483 3.550 12.207 1.00 77.81 347 GLY A C 1
ATOM 2709 O O . GLY A 1 347 ? -3.241 3.556 13.176 1.00 77.81 347 GLY A O 1
ATOM 2710 N N . TYR A 1 348 ? -1.216 3.932 12.244 1.00 77.38 348 TYR A N 1
ATOM 2711 C CA . TYR A 1 348 ? -0.542 4.526 13.378 1.00 77.38 348 TYR A CA 1
ATOM 2712 C C . TYR A 1 348 ? 0.287 5.710 12.895 1.00 77.38 348 TYR A C 1
ATOM 2714 O O . TYR A 1 348 ? 1.002 5.614 11.893 1.00 77.38 348 TYR A O 1
ATOM 2722 N N . VAL A 1 349 ? 0.200 6.821 13.615 1.00 71.88 3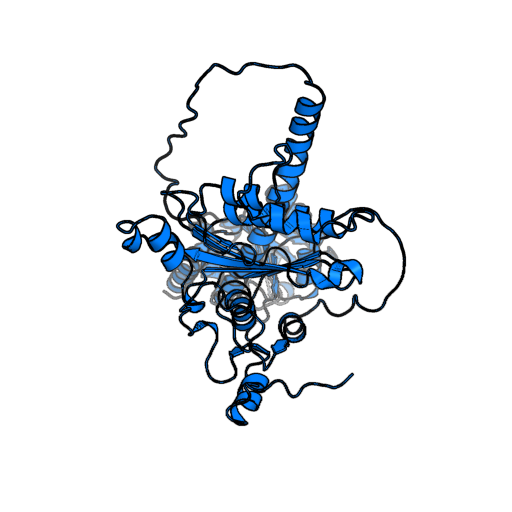49 VAL A N 1
ATOM 2723 C CA . VAL A 1 349 ? 1.056 7.983 13.404 1.00 71.88 349 VAL A CA 1
ATOM 2724 C C . VAL A 1 349 ? 1.958 8.141 14.606 1.00 71.88 349 VAL A C 1
ATOM 2726 O O . VAL A 1 349 ? 1.463 8.331 15.708 1.00 71.88 349 VAL A O 1
ATOM 2729 N N . LEU A 1 350 ? 3.266 8.095 14.381 1.00 68.12 350 LEU A N 1
ATOM 2730 C CA . LEU A 1 350 ? 4.275 8.379 15.392 1.00 68.12 350 LEU A CA 1
ATOM 2731 C C . LEU A 1 350 ? 4.647 9.860 15.335 1.00 68.12 350 LEU A C 1
ATOM 2733 O O . LEU A 1 350 ? 5.112 10.338 14.297 1.00 68.12 350 LEU A O 1
ATOM 2737 N N . TYR A 1 351 ? 4.508 10.562 16.456 1.00 66.25 351 TYR A N 1
ATOM 2738 C CA . TYR A 1 351 ? 4.987 11.925 16.661 1.00 66.25 351 TYR A CA 1
ATOM 2739 C C . TYR A 1 351 ? 6.308 11.884 17.439 1.00 66.25 351 TYR A C 1
ATOM 2741 O O . TYR A 1 351 ? 6.343 11.671 18.652 1.00 66.25 351 TYR A O 1
ATOM 2749 N N . SER A 1 352 ? 7.417 12.063 16.724 1.00 64.75 352 SER A N 1
ATOM 2750 C CA . SER A 1 352 ? 8.769 12.107 17.288 1.00 64.75 352 SER A CA 1
ATOM 2751 C C . SER A 1 352 ? 9.609 13.178 16.576 1.00 64.75 352 SER A C 1
ATOM 2753 O O . SER A 1 352 ? 9.067 14.125 16.007 1.00 64.75 352 SER A O 1
ATOM 2755 N N . SER A 1 353 ? 10.937 13.023 16.554 1.00 61.28 353 SER A N 1
ATOM 2756 C CA . SER A 1 353 ? 11.858 13.849 15.755 1.00 61.28 353 SER A CA 1
ATOM 2757 C C . SER A 1 353 ? 11.507 13.878 14.260 1.00 61.28 353 SER A C 1
ATOM 2759 O O . SER A 1 353 ? 11.859 14.825 13.560 1.00 61.28 353 SER A O 1
ATOM 2761 N N . ALA A 1 354 ? 10.775 12.867 13.786 1.00 54.47 354 ALA A N 1
ATOM 2762 C CA . ALA A 1 354 ? 10.014 12.880 12.548 1.00 54.47 354 ALA A CA 1
ATOM 2763 C C . ALA A 1 354 ? 8.571 12.426 12.822 1.00 54.47 354 ALA A C 1
ATOM 2765 O O . ALA A 1 354 ? 8.320 11.645 13.742 1.00 54.47 354 ALA A O 1
ATOM 2766 N N . THR A 1 355 ? 7.628 12.898 12.002 1.00 60.84 355 THR A N 1
ATOM 2767 C CA . THR A 1 355 ? 6.259 12.366 11.977 1.00 60.84 355 THR A CA 1
ATOM 2768 C C . THR A 1 355 ? 6.171 11.251 10.941 1.00 60.84 355 THR A C 1
ATOM 2770 O O . THR A 1 355 ? 6.428 11.490 9.759 1.00 60.84 355 THR A O 1
ATOM 2773 N N . ILE A 1 356 ? 5.818 10.042 11.376 1.00 63.91 356 ILE A N 1
ATOM 2774 C CA . ILE A 1 356 ? 5.751 8.852 10.515 1.00 63.91 356 ILE A CA 1
ATOM 2775 C C . ILE A 1 356 ? 4.322 8.324 10.520 1.00 63.91 356 ILE A C 1
ATOM 2777 O O . ILE A 1 356 ? 3.799 8.006 11.582 1.00 63.91 356 ILE A O 1
ATOM 2781 N N . LEU A 1 357 ? 3.710 8.199 9.341 1.00 70.50 357 LEU A N 1
ATOM 2782 C CA . LEU A 1 357 ? 2.418 7.535 9.161 1.00 70.50 357 LEU A CA 1
ATOM 2783 C C . LEU A 1 357 ? 2.648 6.124 8.611 1.00 70.50 357 LEU A C 1
ATOM 2785 O O . LEU A 1 357 ? 3.190 5.952 7.517 1.00 70.50 357 LEU A O 1
ATOM 2789 N N . CYS A 1 358 ? 2.208 5.125 9.367 1.00 69.38 358 CYS A N 1
ATOM 2790 C CA . CYS A 1 358 ? 2.124 3.731 8.951 1.00 69.38 358 CYS A CA 1
ATOM 2791 C C . CYS A 1 358 ? 0.650 3.370 8.754 1.00 69.38 358 CYS A C 1
ATOM 2793 O O . CYS A 1 358 ? -0.161 3.600 9.648 1.00 69.38 358 CYS A O 1
ATOM 2795 N N . THR A 1 359 ? 0.275 2.821 7.600 1.00 71.00 359 THR A N 1
ATOM 2796 C CA . THR A 1 359 ? -1.112 2.410 7.339 1.00 71.00 359 THR A CA 1
ATOM 2797 C C . THR A 1 359 ? -1.181 1.130 6.517 1.00 71.00 359 THR A C 1
ATOM 2799 O O . THR A 1 359 ? -0.269 0.828 5.756 1.00 71.00 359 THR A O 1
ATOM 2802 N N . SER A 1 360 ? -2.269 0.373 6.632 1.00 72.88 360 SER A N 1
ATOM 2803 C CA . SER A 1 360 ? -2.571 -0.744 5.737 1.00 72.88 360 SER A CA 1
ATOM 2804 C C . SER A 1 360 ? -4.049 -0.758 5.357 1.00 72.88 360 SER A C 1
ATOM 2806 O O . SER A 1 360 ? -4.898 -0.398 6.169 1.00 72.88 360 SER A O 1
ATOM 2808 N N . PHE A 1 361 ? -4.346 -1.220 4.137 1.00 76.06 361 PHE A N 1
ATOM 2809 C CA . PHE A 1 361 ? -5.697 -1.363 3.569 1.00 76.06 361 PHE A CA 1
ATOM 2810 C C . PHE A 1 361 ? -6.097 -2.833 3.324 1.00 76.06 361 PHE A C 1
ATOM 2812 O O . PHE A 1 361 ? -7.008 -3.115 2.547 1.00 76.06 361 PHE A O 1
ATOM 2819 N N . GLY A 1 362 ? -5.396 -3.790 3.946 1.00 60.09 362 GLY A N 1
ATOM 2820 C CA . GLY A 1 362 ? -5.754 -5.215 3.911 1.00 60.09 362 GLY A CA 1
ATOM 2821 C C . GLY A 1 362 ? -5.302 -6.003 2.672 1.00 60.09 362 GLY A C 1
ATOM 2822 O O . GLY A 1 362 ? -5.608 -7.189 2.577 1.00 60.09 362 GLY A O 1
ATOM 2823 N N . SER A 1 363 ? -4.578 -5.385 1.733 1.00 50.16 363 SER A N 1
ATOM 2824 C CA . SER A 1 363 ? -4.080 -6.019 0.498 1.00 50.16 363 SER A CA 1
ATOM 2825 C C . SER A 1 363 ? -2.636 -6.547 0.577 1.00 50.16 363 SER A C 1
ATOM 2827 O O . SER A 1 363 ? -2.042 -6.816 -0.465 1.00 50.16 363 SER A O 1
ATOM 2829 N N . GLY A 1 364 ? -2.079 -6.715 1.782 1.00 45.59 364 GLY A N 1
ATOM 2830 C CA . GLY A 1 364 ? -0.709 -7.183 2.010 1.00 45.59 364 GLY A CA 1
ATOM 2831 C C . GLY A 1 364 ? 0.334 -6.060 1.953 1.00 45.59 364 GLY A C 1
ATOM 2832 O O . GLY A 1 364 ? 0.366 -5.275 1.007 1.00 45.59 364 GLY A O 1
ATOM 2833 N N . THR A 1 365 ? 1.217 -6.035 2.960 1.00 36.78 365 THR A N 1
ATOM 2834 C CA . THR A 1 365 ? 2.248 -5.022 3.285 1.00 36.78 365 THR A CA 1
ATOM 2835 C C . THR A 1 365 ? 1.703 -3.639 3.688 1.00 36.78 365 THR A C 1
ATOM 2837 O O . THR A 1 365 ? 1.041 -2.984 2.884 1.00 36.78 365 THR A O 1
ATOM 2840 N N . PRO A 1 366 ? 1.982 -3.139 4.912 1.00 42.16 366 PRO A N 1
ATOM 2841 C CA . PRO A 1 366 ? 1.664 -1.766 5.290 1.00 42.16 366 PRO A CA 1
ATOM 2842 C C . PRO A 1 366 ? 2.477 -0.763 4.463 1.00 42.16 366 PRO A C 1
ATOM 2844 O O . PRO A 1 366 ? 3.671 -0.950 4.228 1.00 42.16 366 PRO A O 1
ATOM 2847 N N . CYS A 1 367 ? 1.839 0.330 4.060 1.00 44.12 367 CYS A N 1
ATOM 2848 C CA . CYS A 1 367 ? 2.481 1.470 3.424 1.00 44.12 367 CYS A CA 1
ATOM 2849 C C . CYS A 1 367 ? 3.076 2.381 4.511 1.00 44.12 367 CYS A C 1
ATOM 2851 O O . CYS A 1 367 ? 2.346 2.901 5.360 1.00 44.12 367 CYS A O 1
ATOM 2853 N N . ILE A 1 368 ? 4.392 2.610 4.472 1.00 42.50 368 ILE A N 1
ATOM 2854 C CA . ILE A 1 368 ? 5.072 3.592 5.330 1.00 42.50 368 ILE A CA 1
ATOM 2855 C C . ILE A 1 368 ? 5.278 4.875 4.531 1.00 42.50 368 ILE A C 1
ATOM 2857 O O . ILE A 1 368 ? 5.952 4.862 3.503 1.00 42.50 368 ILE A O 1
ATOM 2861 N N . HIS A 1 369 ? 4.758 5.992 5.034 1.00 37.62 369 HIS A N 1
ATOM 2862 C CA . HIS A 1 369 ? 5.011 7.316 4.473 1.00 37.62 369 HIS A CA 1
ATOM 2863 C C . HIS A 1 369 ? 5.963 8.100 5.393 1.00 37.62 369 HIS A C 1
ATOM 2865 O O . HIS A 1 369 ? 5.523 8.634 6.417 1.00 37.62 369 HIS A O 1
ATOM 2871 N N . PRO A 1 370 ? 7.267 8.203 5.063 1.00 31.94 370 PRO A N 1
ATOM 2872 C CA . PRO A 1 370 ? 8.154 9.160 5.710 1.00 31.94 370 PRO A CA 1
ATOM 2873 C C . PRO A 1 370 ? 7.838 10.563 5.179 1.00 31.94 370 PRO A C 1
ATOM 2875 O O . PRO A 1 370 ? 8.169 10.916 4.047 1.00 31.94 370 PRO A O 1
ATOM 2878 N N . GLY A 1 371 ? 7.166 11.383 5.985 1.00 33.94 371 GLY A N 1
ATOM 2879 C CA . GLY A 1 371 ? 6.876 12.761 5.610 1.00 33.94 371 GLY A CA 1
ATOM 2880 C C . GLY A 1 371 ? 8.126 13.642 5.683 1.00 33.94 371 GLY A C 1
ATOM 2881 O O . GLY A 1 371 ? 8.647 13.885 6.769 1.00 33.94 371 GLY A O 1
ATOM 2882 N N . SER A 1 372 ? 8.551 14.222 4.553 1.00 29.59 372 SER A N 1
ATOM 2883 C CA . SER A 1 372 ? 9.266 15.507 4.553 1.00 29.59 372 SER A CA 1
ATOM 2884 C C . SER A 1 372 ? 8.252 16.607 4.887 1.00 29.59 372 SER A C 1
ATOM 2886 O O . SER A 1 372 ? 7.758 17.324 4.022 1.00 29.59 372 SER A O 1
ATOM 2888 N N . LEU A 1 373 ? 7.865 16.696 6.160 1.00 33.78 373 LEU A N 1
ATOM 2889 C CA . LEU A 1 373 ? 7.112 17.830 6.689 1.00 33.78 373 LEU A CA 1
ATOM 2890 C C . LEU A 1 373 ? 8.096 18.993 6.829 1.00 33.78 373 LEU A C 1
ATOM 2892 O O . LEU A 1 373 ? 8.769 19.150 7.843 1.00 33.78 373 LEU A O 1
ATOM 2896 N N . HIS A 1 374 ? 8.248 19.760 5.750 1.00 26.30 374 HIS A N 1
ATOM 2897 C CA . HIS A 1 374 ? 9.164 20.892 5.666 1.00 26.30 374 HIS A CA 1
ATOM 2898 C C . HIS A 1 374 ? 8.668 22.063 6.538 1.00 26.30 374 HIS A C 1
ATOM 2900 O O . HIS A 1 374 ? 8.101 23.038 6.056 1.00 26.30 374 HIS A O 1
ATOM 2906 N N . GLY A 1 375 ? 8.897 21.961 7.845 1.00 23.45 375 GLY A N 1
ATOM 2907 C CA . GLY A 1 375 ? 8.976 23.076 8.779 1.00 23.45 375 GLY A CA 1
ATOM 2908 C C . GLY A 1 375 ? 10.437 23.232 9.179 1.00 23.45 375 GLY A C 1
ATOM 2909 O O . GLY A 1 375 ? 10.972 22.439 9.942 1.00 23.45 375 GLY A O 1
ATOM 2910 N N . ARG A 1 376 ? 11.114 24.210 8.586 1.00 24.89 376 ARG A N 1
ATOM 2911 C CA . ARG A 1 376 ? 12.542 24.491 8.755 1.00 24.89 376 ARG A CA 1
ATOM 2912 C C . ARG A 1 376 ? 12.913 24.655 10.240 1.00 24.89 376 ARG A C 1
ATOM 2914 O O . ARG A 1 376 ? 12.710 25.726 10.795 1.00 24.89 376 ARG A O 1
ATOM 2921 N N . LEU A 1 377 ? 13.537 23.644 10.842 1.00 22.38 377 LEU A N 1
ATOM 2922 C CA . LEU A 1 377 ? 14.374 23.777 12.038 1.00 22.38 377 LEU A CA 1
ATOM 2923 C C . LEU A 1 377 ? 15.641 22.944 11.826 1.00 22.38 377 LEU A C 1
ATOM 2925 O O . LEU A 1 377 ? 15.671 21.729 11.990 1.00 22.38 377 LEU A O 1
ATOM 2929 N N . HIS A 1 378 ? 16.701 23.627 11.398 1.00 24.53 378 HIS A N 1
ATOM 2930 C CA . HIS A 1 378 ? 18.054 23.106 11.507 1.00 24.53 378 HIS A CA 1
ATOM 2931 C C . HIS A 1 378 ? 18.445 23.082 12.988 1.00 24.53 378 HIS A C 1
ATOM 2933 O O . HIS A 1 378 ? 18.635 24.149 13.563 1.00 24.53 378 HIS A O 1
ATOM 2939 N N . SER A 1 379 ? 18.662 21.901 13.568 1.00 22.20 379 SER A N 1
ATOM 2940 C CA . SER A 1 379 ? 19.683 21.716 14.608 1.00 22.20 379 SER A CA 1
ATOM 2941 C C . SER A 1 379 ? 19.971 20.234 14.862 1.00 22.20 379 SER A C 1
ATOM 2943 O O . SER A 1 379 ? 19.128 19.497 15.351 1.00 22.20 379 SER A O 1
ATOM 2945 N N . ASN A 1 380 ? 21.186 19.849 14.476 1.00 22.64 380 ASN A N 1
ATOM 2946 C CA . ASN A 1 380 ? 22.086 18.818 14.992 1.00 22.64 380 ASN A CA 1
ATOM 2947 C C . ASN A 1 380 ? 21.609 17.725 15.978 1.00 22.64 380 ASN A C 1
ATOM 2949 O O . ASN A 1 380 ? 21.008 17.976 17.015 1.00 22.64 380 ASN A O 1
ATOM 2953 N N . THR A 1 381 ? 22.175 16.538 15.704 1.00 24.69 381 THR A N 1
ATOM 2954 C CA . THR A 1 381 ? 22.503 15.400 16.590 1.00 24.69 381 THR A CA 1
ATOM 2955 C C . THR A 1 381 ? 21.376 14.495 17.088 1.00 24.69 381 THR A C 1
ATOM 2957 O O . THR A 1 381 ? 20.697 14.806 18.051 1.00 24.69 381 THR A O 1
ATOM 2960 N N . SER A 1 382 ? 21.308 13.277 16.535 1.00 22.58 382 SER A N 1
ATOM 2961 C CA . SER A 1 382 ? 21.555 12.023 17.274 1.00 22.58 382 SER A CA 1
ATOM 2962 C C . SER A 1 382 ? 21.334 10.805 16.359 1.00 22.58 382 SER A C 1
ATOM 2964 O O . SER A 1 382 ? 20.497 10.818 15.462 1.00 22.58 382 SER A O 1
ATOM 2966 N N . LYS A 1 383 ? 22.127 9.755 16.575 1.00 23.48 383 LYS A N 1
ATOM 2967 C CA . LYS A 1 383 ? 22.318 8.524 15.787 1.00 23.48 383 LYS A CA 1
ATOM 2968 C C . LYS A 1 383 ? 21.089 7.585 15.706 1.00 23.48 383 LYS A C 1
ATOM 2970 O O . LYS A 1 383 ? 21.228 6.386 15.920 1.00 23.48 383 LYS A O 1
ATOM 2975 N N . HIS A 1 384 ? 19.884 8.078 15.427 1.00 26.19 384 HIS A N 1
ATOM 2976 C CA . HIS A 1 384 ? 18.663 7.246 15.339 1.00 26.19 384 HIS A CA 1
ATOM 2977 C C . HIS A 1 384 ? 18.047 7.175 13.933 1.00 26.19 384 HIS A C 1
ATOM 2979 O O . HIS A 1 384 ? 17.037 6.516 13.724 1.00 26.19 384 HIS A O 1
ATOM 2985 N N . SER A 1 385 ? 18.680 7.794 12.934 1.00 26.61 385 SER A N 1
ATOM 2986 C CA . SER A 1 385 ? 18.153 7.907 11.565 1.00 26.61 385 SER A CA 1
ATOM 2987 C C . SER A 1 385 ? 18.474 6.715 10.641 1.00 26.61 385 SER A C 1
ATOM 2989 O O . SER A 1 385 ? 18.212 6.800 9.446 1.00 26.61 385 SER A O 1
ATOM 2991 N N . GLN A 1 386 ? 19.053 5.617 11.145 1.00 24.44 386 GLN A N 1
ATOM 2992 C CA . GLN A 1 386 ? 19.617 4.535 10.315 1.00 24.44 386 GLN A CA 1
ATOM 2993 C C . GLN A 1 386 ? 18.837 3.206 10.377 1.00 24.44 386 GLN A C 1
ATOM 2995 O O . GLN A 1 386 ? 19.440 2.142 10.322 1.00 24.44 386 GLN A O 1
ATOM 3000 N N . PHE A 1 387 ? 17.504 3.244 10.488 1.00 25.09 387 PHE A N 1
ATOM 3001 C CA . PHE A 1 387 ? 16.674 2.025 10.595 1.00 25.09 387 PHE A CA 1
ATOM 3002 C C . PHE A 1 387 ? 15.526 1.910 9.571 1.00 25.09 387 PHE A C 1
ATOM 3004 O O . PHE A 1 387 ? 14.681 1.028 9.687 1.00 25.09 387 PHE A O 1
ATOM 3011 N N . LEU A 1 388 ? 15.482 2.766 8.543 1.00 30.50 388 LEU A N 1
ATOM 3012 C CA . LEU A 1 388 ? 14.338 2.874 7.620 1.00 30.50 388 LEU A CA 1
ATOM 3013 C C . LEU A 1 388 ? 14.605 2.340 6.203 1.00 30.50 388 LEU A C 1
ATOM 3015 O O . LEU A 1 388 ? 14.267 3.001 5.227 1.00 30.50 388 LEU A O 1
ATOM 3019 N N . LEU A 1 389 ? 15.190 1.149 6.064 1.00 28.88 389 LEU A N 1
ATOM 3020 C CA . LEU A 1 389 ? 15.225 0.437 4.782 1.00 28.88 389 LEU A CA 1
ATOM 3021 C C . LEU A 1 389 ? 15.013 -1.065 5.030 1.00 28.88 389 LEU A C 1
ATOM 3023 O O . LEU A 1 389 ? 15.721 -1.651 5.838 1.00 28.88 389 LEU A O 1
ATOM 3027 N N . GLU A 1 390 ? 14.043 -1.644 4.312 1.00 26.36 390 GLU A N 1
ATOM 3028 C CA . GLU A 1 390 ? 13.578 -3.047 4.325 1.00 26.36 390 GLU A CA 1
ATOM 3029 C C . GLU A 1 390 ? 12.501 -3.393 5.375 1.00 26.36 390 GLU A C 1
ATOM 3031 O O . GLU A 1 390 ? 12.625 -3.093 6.559 1.00 26.36 390 GLU A O 1
ATOM 3036 N N . GLY A 1 391 ? 11.425 -4.066 4.932 1.00 28.28 391 GLY A N 1
ATOM 3037 C CA . GLY A 1 391 ? 10.206 -4.397 5.698 1.00 28.28 391 GLY A CA 1
ATOM 3038 C C . GLY A 1 391 ? 10.391 -5.198 6.998 1.00 28.28 391 GLY A C 1
ATOM 3039 O O . GLY A 1 391 ? 9.418 -5.444 7.702 1.00 28.28 391 GLY A O 1
ATOM 3040 N N . LYS A 1 392 ? 11.630 -5.539 7.367 1.00 28.66 392 LYS A N 1
ATOM 3041 C CA . LYS A 1 392 ? 12.012 -6.043 8.694 1.00 28.66 392 LYS A CA 1
ATOM 3042 C C . LYS A 1 392 ? 11.900 -4.973 9.797 1.00 28.66 392 LYS A C 1
ATOM 3044 O O . LYS A 1 392 ? 11.812 -5.321 10.971 1.00 28.66 392 LYS A O 1
ATOM 3049 N N . SER A 1 393 ? 11.872 -3.682 9.449 1.00 36.78 393 SER A N 1
ATOM 3050 C CA . SER A 1 393 ? 11.841 -2.584 10.427 1.00 36.78 393 SER A CA 1
ATOM 3051 C C . SER A 1 393 ? 10.478 -2.358 11.096 1.00 36.78 393 SER A C 1
ATOM 3053 O O . SER A 1 393 ? 10.462 -2.014 12.273 1.00 36.78 393 SER A O 1
ATOM 3055 N N . ILE A 1 394 ? 9.343 -2.608 10.422 1.00 38.25 394 ILE A N 1
ATOM 3056 C CA . ILE A 1 394 ? 8.003 -2.460 11.036 1.00 38.25 394 ILE A CA 1
ATOM 3057 C C . ILE A 1 394 ? 7.856 -3.429 12.208 1.00 38.25 394 ILE A C 1
ATOM 3059 O O . ILE A 1 394 ? 7.470 -3.030 13.299 1.00 38.25 394 ILE A O 1
ATOM 3063 N N . LEU A 1 395 ? 8.224 -4.690 11.986 1.00 36.56 395 LEU A N 1
ATOM 3064 C CA . LEU A 1 395 ? 8.150 -5.750 12.986 1.00 36.56 395 LEU A CA 1
ATOM 3065 C C . LEU A 1 395 ? 9.050 -5.453 14.195 1.00 36.56 395 LEU A C 1
ATOM 3067 O O . LEU A 1 395 ? 8.636 -5.644 15.331 1.00 36.56 395 LEU A O 1
ATOM 3071 N N . SER A 1 396 ? 10.250 -4.911 13.950 1.00 32.38 396 SER A N 1
ATOM 3072 C CA . SER A 1 396 ? 11.180 -4.497 15.008 1.00 32.38 396 SER A CA 1
ATOM 3073 C C . SER A 1 396 ? 10.729 -3.235 15.755 1.00 32.38 396 SER A C 1
ATOM 3075 O O . SER A 1 396 ? 11.082 -3.079 16.920 1.00 32.38 396 SER A O 1
ATOM 3077 N N . MET A 1 397 ? 9.971 -2.336 15.115 1.00 37.75 397 MET A N 1
ATOM 3078 C CA . MET A 1 397 ? 9.331 -1.186 15.772 1.00 37.75 397 MET A CA 1
ATOM 3079 C C . MET A 1 397 ? 8.056 -1.583 16.534 1.00 37.75 397 MET A C 1
ATOM 3081 O O . MET A 1 397 ? 7.674 -0.895 17.474 1.00 37.75 397 MET A O 1
ATOM 3085 N N . MET A 1 398 ? 7.409 -2.683 16.139 1.00 43.50 398 MET A N 1
ATOM 3086 C CA . MET A 1 398 ? 6.180 -3.227 16.727 1.00 43.50 398 MET A CA 1
ATOM 3087 C C . MET A 1 398 ? 6.425 -4.449 17.610 1.00 43.50 398 MET A C 1
ATOM 3089 O O . MET A 1 398 ? 5.478 -5.183 17.874 1.00 43.50 398 MET A O 1
ATOM 3093 N N . LEU A 1 399 ? 7.645 -4.663 18.118 1.00 42.66 399 LEU A N 1
ATOM 3094 C CA . LEU A 1 399 ? 7.838 -5.594 19.227 1.00 42.66 399 LEU A CA 1
ATOM 3095 C C . LEU A 1 399 ? 7.220 -4.972 20.488 1.00 42.66 399 LEU A C 1
ATOM 3097 O O . LEU A 1 399 ? 7.885 -4.307 21.280 1.00 42.66 399 LEU A O 1
ATOM 3101 N N . ALA A 1 400 ? 5.910 -5.139 20.634 1.00 58.38 400 ALA A N 1
ATOM 3102 C CA . ALA A 1 400 ? 5.150 -4.705 21.789 1.00 58.38 400 ALA A CA 1
ATOM 3103 C C . ALA A 1 400 ? 4.819 -5.946 22.612 1.00 58.38 400 ALA A C 1
ATOM 3105 O O . ALA A 1 400 ? 4.033 -6.785 22.184 1.00 58.38 400 ALA A O 1
ATOM 3106 N N . MET A 1 401 ? 5.439 -6.064 23.785 1.00 58.16 401 MET A N 1
ATOM 3107 C CA . MET A 1 401 ? 5.155 -7.121 24.750 1.00 58.16 401 MET A CA 1
ATOM 3108 C C . MET A 1 401 ? 4.590 -6.480 26.008 1.00 58.16 401 MET A C 1
ATOM 3110 O O . MET A 1 401 ? 5.325 -5.916 26.819 1.00 58.16 401 MET A O 1
ATOM 3114 N N . ASN A 1 402 ? 3.278 -6.563 26.179 1.00 66.00 402 ASN A N 1
ATOM 3115 C CA . ASN A 1 402 ? 2.625 -6.160 27.409 1.00 66.00 402 ASN A CA 1
ATOM 3116 C C . ASN A 1 402 ? 1.826 -7.339 27.966 1.00 66.00 402 ASN A C 1
ATOM 3118 O O . ASN A 1 402 ? 0.705 -7.579 27.519 1.00 66.00 402 ASN A O 1
ATOM 3122 N N . PRO A 1 403 ? 2.370 -8.071 28.954 1.00 59.22 403 PRO A N 1
ATOM 3123 C CA . PRO A 1 403 ? 1.687 -9.222 29.526 1.00 59.22 403 PRO A CA 1
ATOM 3124 C C . PRO A 1 403 ? 0.502 -8.834 30.427 1.00 59.22 403 PRO A C 1
ATOM 3126 O O . PRO A 1 403 ? -0.166 -9.725 30.944 1.00 59.22 403 PRO A O 1
ATOM 3129 N N . ARG A 1 404 ? 0.241 -7.537 30.651 1.00 71.75 404 ARG A N 1
ATOM 3130 C CA . ARG A 1 404 ? -0.819 -7.032 31.538 1.00 71.75 404 ARG A CA 1
ATOM 3131 C C . ARG A 1 404 ? -1.982 -6.435 30.750 1.00 71.75 404 ARG A C 1
ATOM 3133 O O . ARG A 1 404 ? -1.793 -5.890 29.667 1.00 71.75 404 ARG A O 1
ATOM 3140 N N . ASP A 1 405 ? -3.154 -6.410 31.384 1.00 74.25 405 ASP A N 1
ATOM 3141 C CA . ASP A 1 405 ? -4.381 -5.789 30.866 1.00 74.25 405 ASP A CA 1
ATOM 3142 C C . ASP A 1 405 ? -4.294 -4.252 30.865 1.00 74.25 405 ASP A C 1
ATOM 3144 O O . ASP A 1 405 ? -4.896 -3.559 31.695 1.00 74.25 405 ASP A O 1
ATOM 3148 N N . HIS A 1 406 ? -3.519 -3.700 29.935 1.00 75.50 406 HIS A N 1
ATOM 3149 C CA . HIS A 1 406 ? -3.295 -2.260 29.831 1.00 75.50 406 HIS A CA 1
ATOM 3150 C C . HIS A 1 406 ? -3.943 -1.654 28.589 1.00 75.50 406 HIS A C 1
ATOM 3152 O O . HIS A 1 406 ? -4.695 -0.689 28.717 1.00 75.50 406 HIS A O 1
ATOM 3158 N N . LEU A 1 407 ? -3.680 -2.250 27.426 1.00 83.19 407 LEU A N 1
ATOM 3159 C CA . LEU A 1 407 ? -4.098 -1.727 26.128 1.00 83.19 407 LEU A CA 1
ATOM 3160 C C . LEU A 1 407 ? -5.541 -2.123 25.828 1.00 83.19 407 LEU A C 1
ATOM 3162 O O . LEU A 1 407 ? -5.995 -3.209 26.207 1.00 83.19 407 LEU A O 1
ATOM 3166 N N . ARG A 1 408 ? -6.277 -1.247 25.146 1.00 89.56 408 ARG A N 1
ATOM 3167 C CA . ARG A 1 408 ? -7.676 -1.459 24.774 1.00 89.56 408 ARG A CA 1
ATOM 3168 C C . ARG A 1 408 ? -7.800 -2.218 23.455 1.00 89.56 408 ARG A C 1
ATOM 3170 O O . ARG A 1 408 ? -7.143 -1.913 22.463 1.00 89.56 408 ARG A O 1
ATOM 3177 N N . LEU A 1 409 ? -8.731 -3.169 23.414 1.00 92.75 409 LEU A N 1
ATOM 3178 C CA . LEU A 1 409 ? -8.965 -4.034 22.260 1.00 92.75 409 LEU A CA 1
ATOM 3179 C C . LEU A 1 409 ? -9.349 -3.252 21.009 1.00 92.75 409 LEU A C 1
ATOM 3181 O O . LEU A 1 409 ? -8.786 -3.473 19.943 1.00 92.75 409 LEU A O 1
ATOM 3185 N N . VAL A 1 410 ? -10.324 -2.352 21.143 1.00 92.31 410 VAL A N 1
ATOM 3186 C CA . VAL A 1 410 ? -11.025 -1.754 20.002 1.00 92.31 410 VAL A CA 1
ATOM 3187 C C . VAL A 1 410 ? -10.139 -0.775 19.230 1.00 92.31 410 VAL A C 1
ATOM 3189 O O . VAL A 1 410 ? -10.091 -0.860 18.004 1.00 92.31 410 VAL A O 1
ATOM 3192 N N . TYR A 1 411 ? -9.431 0.115 19.927 1.00 86.44 411 TYR A N 1
ATOM 3193 C CA . TYR A 1 411 ? -8.725 1.252 19.317 1.00 86.44 411 TYR A CA 1
ATOM 3194 C C . TYR A 1 411 ? -7.198 1.131 19.331 1.00 86.44 411 TYR A C 1
ATOM 3196 O O . TYR A 1 411 ? -6.552 1.859 18.589 1.00 86.44 411 TYR A O 1
ATOM 3204 N N . GLU A 1 412 ? -6.625 0.211 20.115 1.00 87.38 412 GLU A N 1
ATOM 3205 C CA . GLU A 1 412 ? -5.169 0.026 20.204 1.00 87.38 412 GLU A CA 1
ATOM 3206 C C . GLU A 1 412 ? -4.775 -1.354 19.657 1.00 87.38 412 GLU A C 1
ATOM 3208 O O . GLU A 1 412 ? -4.182 -1.466 18.583 1.00 87.38 412 GLU A O 1
ATOM 3213 N N . ALA A 1 413 ? -5.178 -2.434 20.335 1.00 90.75 413 ALA A N 1
ATOM 3214 C CA . ALA A 1 413 ? -4.721 -3.784 20.002 1.00 90.75 413 ALA A CA 1
ATOM 3215 C C . ALA A 1 413 ? -5.221 -4.284 18.635 1.00 90.75 413 ALA A C 1
ATOM 3217 O O . ALA A 1 413 ? -4.425 -4.854 17.887 1.00 90.75 413 ALA A O 1
ATOM 3218 N N . ASN A 1 414 ? -6.489 -4.058 18.267 1.00 94.38 414 ASN A N 1
ATOM 3219 C CA . ASN A 1 414 ? -7.006 -4.445 16.948 1.00 94.38 414 ASN A CA 1
ATOM 3220 C C . ASN A 1 414 ? -6.272 -3.708 15.806 1.00 94.38 414 ASN A C 1
ATOM 3222 O O . ASN A 1 414 ? -5.717 -4.390 14.940 1.00 94.38 414 ASN A O 1
ATOM 3226 N N . PRO A 1 415 ? -6.205 -2.358 15.780 1.00 89.62 415 PRO A N 1
ATOM 3227 C CA . PRO A 1 415 ? -5.470 -1.636 14.740 1.00 89.62 415 PRO A CA 1
ATOM 3228 C C . PRO A 1 415 ? -3.991 -2.016 14.624 1.00 89.62 415 PRO A C 1
ATOM 3230 O O . PRO A 1 415 ? -3.515 -2.221 13.504 1.00 89.62 415 PRO A O 1
ATOM 3233 N N . LEU A 1 416 ? -3.279 -2.145 15.751 1.00 87.00 416 LEU A N 1
ATOM 3234 C CA . LEU A 1 416 ? -1.854 -2.490 15.764 1.00 87.00 416 LEU A CA 1
ATOM 3235 C C . LEU A 1 416 ? -1.611 -3.936 15.316 1.00 87.00 416 LEU A C 1
ATOM 3237 O O . LEU A 1 416 ? -0.712 -4.182 14.514 1.00 87.00 416 LEU A O 1
ATOM 3241 N N . SER A 1 417 ? -2.447 -4.882 15.756 1.00 88.62 417 SER A N 1
ATOM 3242 C CA . SER A 1 417 ? -2.360 -6.280 15.308 1.00 88.62 417 SER A CA 1
ATOM 3243 C C . SER A 1 417 ? -2.651 -6.415 13.819 1.00 88.62 417 SER A C 1
ATOM 3245 O O . SER A 1 417 ? -2.003 -7.202 13.137 1.00 88.62 417 SER A O 1
ATOM 3247 N N . PHE A 1 418 ? -3.574 -5.611 13.282 1.00 85.81 418 PHE A N 1
ATOM 3248 C CA . PHE A 1 418 ? -3.831 -5.576 11.845 1.00 85.81 418 PHE A CA 1
ATOM 3249 C C . PHE A 1 418 ? -2.598 -5.112 11.072 1.00 85.81 418 PHE A C 1
ATOM 3251 O O . PHE A 1 418 ? -2.214 -5.761 10.104 1.00 85.81 418 PHE A O 1
ATOM 3258 N N . LEU A 1 419 ? -1.928 -4.041 11.512 1.00 79.50 419 LEU A N 1
ATOM 3259 C CA . LEU A 1 419 ? -0.672 -3.608 10.890 1.00 79.50 419 LEU A CA 1
ATOM 3260 C C . LEU A 1 419 ? 0.406 -4.694 10.983 1.00 79.50 419 LEU A C 1
ATOM 3262 O O . LEU A 1 419 ? 1.102 -4.937 9.997 1.00 79.50 419 LEU A O 1
ATOM 3266 N N . ALA A 1 420 ? 0.527 -5.352 12.140 1.00 78.56 420 ALA A N 1
ATOM 3267 C CA . ALA A 1 420 ? 1.541 -6.377 12.380 1.00 78.56 420 ALA A CA 1
ATOM 3268 C C . ALA A 1 420 ? 1.355 -7.568 11.441 1.00 78.56 420 ALA A C 1
ATOM 3270 O O . ALA A 1 420 ? 2.288 -7.960 10.746 1.00 78.56 420 ALA A O 1
ATOM 3271 N N . GLU A 1 421 ? 0.138 -8.096 11.350 1.00 82.12 421 GLU A N 1
ATOM 3272 C CA . GLU A 1 421 ? -0.167 -9.226 10.474 1.00 82.12 421 GLU A CA 1
ATOM 3273 C C . GLU A 1 421 ? -0.040 -8.871 8.990 1.00 82.12 421 GLU A C 1
ATOM 3275 O O . GLU A 1 421 ? 0.457 -9.670 8.199 1.00 82.12 421 GLU A O 1
ATOM 3280 N N . GLN A 1 422 ? -0.410 -7.649 8.597 1.00 77.31 422 GLN A N 1
ATOM 3281 C CA . GLN A 1 422 ? -0.203 -7.179 7.224 1.00 77.31 422 GLN A CA 1
ATOM 3282 C C . GLN A 1 422 ? 1.285 -7.068 6.869 1.00 77.31 422 GLN A C 1
ATOM 3284 O O . GLN A 1 422 ? 1.632 -7.175 5.692 1.00 77.31 422 GLN A O 1
ATOM 3289 N N . ALA A 1 423 ? 2.157 -6.867 7.862 1.00 68.62 423 ALA A N 1
ATOM 3290 C CA . ALA A 1 423 ? 3.612 -6.872 7.713 1.00 68.62 423 ALA A CA 1
ATOM 3291 C C . ALA A 1 423 ? 4.233 -8.283 7.765 1.00 68.62 423 ALA A C 1
ATOM 3293 O O . ALA A 1 423 ? 5.456 -8.402 7.733 1.00 68.62 423 ALA A O 1
ATOM 3294 N N . GLY A 1 424 ? 3.423 -9.344 7.851 1.00 71.81 424 GLY A N 1
ATOM 3295 C CA . GLY A 1 424 ? 3.897 -10.725 7.998 1.00 71.81 424 GLY A CA 1
ATOM 3296 C C . GLY A 1 424 ? 4.219 -11.133 9.441 1.00 71.81 424 GLY A C 1
ATOM 3297 O O . GLY A 1 424 ? 4.836 -12.172 9.654 1.00 71.81 424 GLY A O 1
ATOM 3298 N N . GLY A 1 425 ? 3.824 -10.322 10.424 1.00 81.12 425 GLY A N 1
ATOM 3299 C CA . GLY A 1 425 ? 3.913 -10.627 11.850 1.00 81.12 425 GLY A CA 1
ATOM 3300 C C . GLY A 1 425 ? 2.703 -11.374 12.401 1.00 81.12 425 GLY A C 1
ATOM 3301 O O . GLY A 1 425 ? 1.807 -11.792 11.668 1.00 81.12 425 GLY A O 1
ATOM 3302 N N . LYS A 1 426 ? 2.656 -11.498 13.728 1.00 82.00 426 LYS A N 1
ATOM 3303 C CA . LYS A 1 426 ? 1.544 -12.100 14.473 1.00 82.00 426 LYS A CA 1
ATOM 3304 C C . LYS A 1 426 ? 1.191 -11.234 15.683 1.00 82.00 426 LYS A C 1
ATOM 3306 O O . LYS A 1 426 ? 2.072 -10.633 16.297 1.00 82.00 426 LYS A O 1
ATOM 3311 N N . GLY A 1 427 ? -0.102 -11.167 16.006 1.00 87.50 427 GLY A N 1
ATOM 3312 C CA . GLY A 1 427 ? -0.612 -10.509 17.208 1.00 87.50 427 GLY A CA 1
ATOM 3313 C C . GLY A 1 427 ? -1.402 -11.467 18.093 1.00 87.50 427 GLY A C 1
ATOM 3314 O O . GLY A 1 427 ? -2.358 -12.096 17.632 1.00 87.50 427 GLY A O 1
ATOM 3315 N N . SER A 1 428 ? -1.023 -11.563 19.365 1.00 90.00 428 SER A N 1
ATOM 3316 C CA . SER A 1 428 ? -1.607 -12.479 20.353 1.00 90.00 428 SER A CA 1
ATOM 3317 C C . SER A 1 428 ? -1.882 -11.772 21.680 1.00 90.00 428 SER A C 1
ATOM 3319 O O . SER A 1 428 ? -1.167 -10.843 22.048 1.00 90.00 428 SER A O 1
ATOM 3321 N N . ASP A 1 429 ? -2.900 -12.211 22.419 1.00 89.38 429 ASP A N 1
ATOM 3322 C CA . ASP A 1 429 ? -3.078 -11.847 23.835 1.00 89.38 429 ASP A CA 1
ATOM 3323 C C . ASP A 1 429 ? -2.302 -12.793 24.775 1.00 89.38 429 ASP A C 1
ATOM 3325 O O . ASP A 1 429 ? -2.445 -12.725 25.996 1.00 89.38 429 ASP A O 1
ATOM 3329 N N . GLY A 1 430 ? -1.501 -13.702 24.209 1.00 85.19 430 GLY A N 1
ATOM 3330 C CA . GLY A 1 430 ? -0.798 -14.780 24.902 1.00 85.19 430 GLY A CA 1
ATOM 3331 C C . GLY A 1 430 ? -1.580 -16.093 24.966 1.00 85.19 430 GLY A C 1
ATOM 3332 O O . GLY A 1 430 ? -1.071 -17.074 25.499 1.00 85.19 430 GLY A O 1
ATOM 3333 N N . LYS A 1 431 ? -2.810 -16.132 24.438 1.00 85.94 431 LYS A N 1
ATOM 3334 C CA . LYS A 1 431 ? -3.650 -17.339 24.319 1.00 85.94 431 LYS A CA 1
ATOM 3335 C C . LYS A 1 431 ? -4.317 -17.471 22.961 1.00 85.94 431 LYS A C 1
ATOM 3337 O O . LYS A 1 431 ? -4.526 -18.578 22.471 1.00 85.94 431 LYS A O 1
ATOM 3342 N N . ALA A 1 432 ? -4.739 -16.351 22.403 1.00 90.88 432 ALA A N 1
ATOM 3343 C CA . ALA A 1 432 ? -5.529 -16.265 21.201 1.00 90.88 432 ALA A CA 1
ATOM 3344 C C . ALA A 1 432 ? -5.055 -15.096 20.340 1.00 90.88 432 ALA A C 1
ATOM 3346 O O . ALA A 1 432 ? -4.616 -14.047 20.814 1.00 90.88 432 ALA A O 1
ATOM 3347 N N . ARG A 1 433 ? -5.220 -15.270 19.029 1.00 93.81 433 ARG A N 1
ATOM 3348 C CA . ARG A 1 433 ? -4.956 -14.229 18.041 1.00 93.81 433 ARG A CA 1
ATOM 3349 C C . ARG A 1 433 ? -5.873 -13.025 18.269 1.00 93.81 433 ARG A C 1
ATOM 3351 O O . ARG A 1 433 ? -7.097 -13.172 18.233 1.00 93.81 433 ARG A O 1
ATOM 3358 N N . ILE A 1 434 ? -5.290 -11.831 18.378 1.00 94.50 434 ILE A N 1
ATOM 3359 C CA . ILE A 1 434 ? -6.001 -10.580 18.704 1.00 94.50 434 ILE A CA 1
ATOM 3360 C C . ILE A 1 434 ? -7.149 -10.306 17.735 1.00 94.50 434 ILE A C 1
ATOM 3362 O O . ILE A 1 434 ? -8.285 -10.104 18.157 1.00 94.50 434 ILE A O 1
ATOM 3366 N N . LEU A 1 435 ? -6.890 -10.378 16.426 1.00 94.31 435 LEU A N 1
ATOM 3367 C CA . LEU A 1 435 ? -7.904 -10.081 15.410 1.00 94.31 435 LEU A CA 1
ATOM 3368 C C . LEU A 1 435 ? -9.081 -11.064 15.419 1.00 94.31 435 LEU A C 1
ATOM 3370 O O . LEU A 1 435 ? -10.110 -10.767 14.824 1.00 94.31 435 LEU A O 1
ATOM 3374 N N . SER A 1 436 ? -8.949 -12.221 16.075 1.00 93.56 436 SER A N 1
ATOM 3375 C CA . SER A 1 436 ? -10.024 -13.217 16.198 1.00 93.56 436 SER A CA 1
ATOM 3376 C C . SER A 1 436 ? -10.899 -12.996 17.435 1.00 93.56 436 SER A C 1
ATOM 3378 O O . SER A 1 436 ? -11.952 -13.620 17.556 1.00 93.56 436 SER A O 1
ATOM 3380 N N . LEU A 1 437 ? -10.497 -12.103 18.344 1.00 94.25 437 LEU A N 1
ATOM 3381 C CA . LEU A 1 437 ? -11.277 -11.764 19.526 1.00 94.25 437 LEU A CA 1
ATOM 3382 C C . LEU A 1 437 ? -12.501 -10.929 19.142 1.00 94.25 437 LEU A C 1
ATOM 3384 O O . LEU A 1 437 ? -12.445 -10.041 18.286 1.00 94.25 437 LEU A O 1
ATOM 3388 N N . GLN A 1 438 ? -13.613 -11.211 19.814 1.00 95.69 438 GLN A N 1
ATOM 3389 C CA . GLN A 1 438 ? -14.847 -10.446 19.705 1.00 95.69 438 GLN A CA 1
ATOM 3390 C C . GLN A 1 438 ? -14.942 -9.496 20.910 1.00 95.69 438 GLN A C 1
ATOM 3392 O O . GLN A 1 438 ? -15.063 -9.980 22.039 1.00 95.69 438 GLN A O 1
ATOM 3397 N N . PRO A 1 439 ? -14.884 -8.163 20.709 1.00 95.12 439 PRO A N 1
ATOM 3398 C CA . PRO A 1 439 ? -15.026 -7.213 21.806 1.00 95.12 439 PRO A CA 1
ATOM 3399 C C . PRO A 1 439 ? -16.391 -7.344 22.487 1.00 95.12 439 PRO A C 1
ATOM 3401 O O . PRO A 1 439 ? -17.423 -7.391 21.814 1.00 95.12 439 PRO A O 1
ATOM 3404 N N . VAL A 1 440 ? -16.390 -7.377 23.821 1.00 93.06 440 VAL A N 1
ATOM 3405 C CA . VAL A 1 440 ? -17.611 -7.431 24.651 1.00 93.06 440 VAL A CA 1
ATOM 3406 C C . VAL A 1 440 ? -17.999 -6.039 25.153 1.00 93.06 440 VAL A C 1
ATOM 3408 O O . VAL A 1 440 ? -19.171 -5.746 25.368 1.00 93.06 440 VAL A O 1
ATOM 3411 N N . LYS A 1 441 ? -17.005 -5.166 25.339 1.00 93.00 441 LYS A N 1
ATOM 3412 C CA . LYS A 1 441 ? -17.181 -3.772 25.757 1.00 93.00 441 LYS A CA 1
ATOM 3413 C C . LYS A 1 441 ? -16.184 -2.877 25.034 1.00 93.00 441 LYS A C 1
ATOM 3415 O O . LYS A 1 441 ? -15.111 -3.333 24.643 1.00 93.00 441 LYS A O 1
ATOM 3420 N N . LEU A 1 442 ? -16.529 -1.600 24.904 1.00 89.25 442 LEU A N 1
ATOM 3421 C CA . LEU A 1 442 ? -15.768 -0.646 24.102 1.00 89.25 442 LEU A CA 1
ATOM 3422 C C . LEU A 1 442 ? -14.337 -0.448 24.643 1.00 89.25 442 LEU A C 1
ATOM 3424 O O . LEU A 1 442 ? -13.359 -0.658 23.933 1.00 89.25 442 LEU A O 1
ATOM 3428 N N . HIS A 1 443 ? -14.206 -0.200 25.949 1.00 91.38 443 HIS A N 1
ATOM 3429 C CA . HIS A 1 443 ? -12.913 -0.073 26.636 1.00 91.38 443 HIS A CA 1
ATOM 3430 C C . HIS A 1 443 ? -12.412 -1.407 27.223 1.00 91.38 443 HIS A C 1
ATOM 3432 O O . HIS A 1 443 ? -11.904 -1.461 28.348 1.00 91.38 443 HIS A O 1
ATOM 3438 N N . GLN A 1 444 ? -12.609 -2.525 26.517 1.00 91.06 444 GLN A N 1
ATOM 3439 C CA . GLN A 1 444 ? -12.060 -3.819 26.934 1.00 91.06 444 GLN A CA 1
ATOM 3440 C C . GLN A 1 444 ? -10.537 -3.766 26.906 1.00 91.06 444 GLN A C 1
ATOM 3442 O O . GLN A 1 444 ? -9.978 -3.423 25.875 1.00 91.06 444 GLN A O 1
ATOM 3447 N N . ARG A 1 445 ? -9.881 -4.127 28.013 1.00 90.06 445 ARG A N 1
ATOM 3448 C CA . ARG A 1 445 ? -8.421 -4.232 28.092 1.00 90.06 445 ARG A CA 1
ATOM 3449 C C . ARG A 1 445 ? -7.969 -5.677 28.000 1.00 90.06 445 ARG A C 1
ATOM 3451 O O . ARG A 1 445 ? -8.738 -6.572 28.353 1.00 90.06 445 ARG A O 1
ATOM 3458 N N . LEU A 1 446 ? -6.747 -5.869 27.524 1.00 88.69 446 LEU A N 1
ATOM 3459 C CA . LEU A 1 446 ? -6.106 -7.171 27.416 1.00 88.69 446 LEU A CA 1
ATOM 3460 C C . LEU A 1 446 ? -4.577 -7.035 27.359 1.00 88.69 446 LEU A C 1
ATOM 3462 O O . LEU A 1 446 ? -4.072 -5.929 27.123 1.00 88.69 446 LEU A O 1
ATOM 3466 N N . PRO A 1 447 ? -3.849 -8.146 27.532 1.00 87.31 447 PRO A N 1
ATOM 3467 C CA . PRO A 1 447 ? -2.443 -8.238 27.183 1.00 87.31 447 PRO A CA 1
ATOM 3468 C C . PRO A 1 447 ? -2.279 -8.164 25.664 1.00 87.31 447 PRO A C 1
ATOM 3470 O O . PRO A 1 447 ? -3.177 -8.547 24.914 1.00 87.31 447 PRO A O 1
ATOM 3473 N N . LEU A 1 448 ? -1.126 -7.695 25.203 1.00 86.75 448 LEU A N 1
ATOM 3474 C CA . LEU A 1 448 ? -0.813 -7.629 23.779 1.00 86.75 448 LEU A CA 1
ATOM 3475 C C . LEU A 1 448 ? 0.636 -8.031 23.542 1.00 86.75 448 LEU A C 1
ATOM 3477 O O . LEU A 1 448 ? 1.553 -7.453 24.126 1.00 86.75 448 LEU A O 1
ATOM 3481 N N . PHE A 1 449 ? 0.817 -8.984 22.639 1.00 83.69 449 PHE A N 1
ATOM 3482 C CA . PHE A 1 449 ? 2.098 -9.435 22.128 1.00 83.69 449 PHE A CA 1
ATOM 3483 C C . PHE A 1 449 ? 2.080 -9.313 20.609 1.00 83.69 449 PHE A C 1
ATOM 3485 O O . PHE A 1 449 ? 1.255 -9.939 19.940 1.00 83.69 449 PHE A O 1
ATOM 3492 N N . LEU A 1 450 ? 2.975 -8.492 20.072 1.00 82.19 450 LEU A N 1
ATOM 3493 C CA . LEU A 1 450 ? 3.182 -8.296 18.641 1.00 82.19 450 LEU A CA 1
ATOM 3494 C C . LEU A 1 450 ? 4.632 -8.640 18.302 1.00 82.19 450 LEU A C 1
ATOM 3496 O O . LEU A 1 450 ? 5.545 -8.228 19.018 1.00 82.19 450 LEU A O 1
ATOM 3500 N N . GLY A 1 451 ? 4.850 -9.387 17.223 1.00 73.38 451 GLY A N 1
ATOM 3501 C CA . GLY A 1 451 ? 6.197 -9.807 16.836 1.00 73.38 451 GLY A CA 1
ATOM 3502 C C . GLY A 1 451 ? 6.227 -10.699 15.604 1.00 73.38 451 GLY A C 1
ATOM 3503 O O . GLY A 1 451 ? 5.232 -10.810 14.876 1.00 73.38 451 GLY A O 1
ATOM 3504 N N . SER A 1 452 ? 7.382 -11.324 15.360 1.00 76.88 452 SER A N 1
ATOM 3505 C CA . SER A 1 452 ? 7.493 -12.345 14.319 1.00 76.88 452 SER A CA 1
ATOM 3506 C C . SER A 1 452 ? 6.657 -13.577 14.669 1.00 76.88 452 SER A C 1
ATOM 3508 O O . SER A 1 452 ? 6.404 -13.824 15.850 1.00 76.88 452 SER A O 1
ATOM 3510 N N . PRO A 1 453 ? 6.185 -14.344 13.671 1.00 79.56 453 PRO A N 1
ATOM 3511 C CA . PRO A 1 453 ? 5.445 -15.572 13.938 1.00 79.56 453 PRO A CA 1
ATOM 3512 C C . PRO A 1 453 ? 6.216 -16.522 14.861 1.00 79.56 453 PRO A C 1
ATOM 3514 O O . PRO A 1 453 ? 5.635 -16.992 15.834 1.00 79.56 453 PRO A O 1
ATOM 3517 N N . ASP A 1 454 ? 7.519 -16.697 14.614 1.00 80.62 454 ASP A N 1
ATOM 3518 C CA . ASP A 1 454 ? 8.399 -17.567 15.400 1.00 80.62 454 ASP A CA 1
ATOM 3519 C C . ASP A 1 454 ? 8.503 -17.099 16.864 1.00 80.62 454 ASP A C 1
ATOM 3521 O O . ASP A 1 454 ? 8.312 -17.901 17.776 1.00 80.62 454 ASP A O 1
ATOM 3525 N N . ASP A 1 455 ? 8.713 -15.795 17.103 1.00 81.25 455 ASP A N 1
ATOM 3526 C CA . ASP A 1 455 ? 8.809 -15.242 18.466 1.00 81.25 455 ASP A CA 1
ATOM 3527 C C . ASP A 1 455 ? 7.492 -15.407 19.236 1.00 81.25 455 ASP A C 1
ATOM 3529 O O . ASP A 1 455 ? 7.486 -15.722 20.426 1.00 81.25 455 ASP A O 1
ATOM 3533 N N . ILE A 1 456 ? 6.356 -15.179 18.567 1.00 82.94 456 ILE A N 1
ATOM 3534 C CA . ILE A 1 456 ? 5.036 -15.297 19.194 1.00 82.94 456 ILE A CA 1
ATOM 3535 C C . ILE A 1 456 ? 4.690 -16.765 19.463 1.00 82.94 456 ILE A C 1
ATOM 3537 O O . ILE A 1 456 ? 4.098 -17.062 20.496 1.00 82.94 456 ILE A O 1
ATOM 3541 N N . GLU A 1 457 ? 5.056 -17.688 18.574 1.00 85.50 457 GLU A N 1
ATOM 3542 C CA . GLU A 1 457 ? 4.870 -19.127 18.794 1.00 85.50 457 GLU A CA 1
ATOM 3543 C C . GLU A 1 457 ? 5.754 -19.660 19.923 1.00 85.50 457 GLU A C 1
ATOM 3545 O O . GLU A 1 457 ? 5.274 -20.428 20.760 1.00 85.50 457 GLU A O 1
ATOM 3550 N N . GLU A 1 458 ? 7.012 -19.219 20.005 1.00 83.94 458 GLU A N 1
ATOM 3551 C CA . GLU A 1 458 ? 7.883 -19.542 21.137 1.00 83.94 458 GLU A CA 1
ATOM 3552 C C . GLU A 1 458 ? 7.275 -19.025 22.444 1.00 83.94 458 GLU A C 1
ATOM 3554 O O . GLU A 1 458 ? 7.157 -19.761 23.424 1.00 83.94 458 GLU A O 1
ATOM 3559 N N . LEU A 1 459 ? 6.825 -17.775 22.449 1.00 81.25 459 LEU A N 1
ATOM 3560 C CA . LEU A 1 459 ? 6.203 -17.134 23.598 1.00 81.25 459 LEU A CA 1
ATOM 3561 C C . LEU A 1 459 ? 4.915 -17.858 24.049 1.00 81.25 459 LEU A C 1
ATOM 3563 O O . LEU A 1 459 ? 4.737 -18.097 25.244 1.00 81.25 459 LEU A O 1
ATOM 3567 N N . GLU A 1 460 ? 4.058 -18.278 23.116 1.00 83.56 460 GLU A N 1
ATOM 3568 C CA . GLU A 1 460 ? 2.858 -19.089 23.391 1.00 83.56 460 GLU A CA 1
ATOM 3569 C C . GLU A 1 460 ? 3.200 -20.508 23.894 1.00 83.56 460 GLU A C 1
ATOM 3571 O O . GLU A 1 460 ? 2.414 -21.110 24.633 1.00 83.56 460 GLU A O 1
ATOM 3576 N N . SER A 1 461 ? 4.382 -21.046 23.564 1.00 85.75 461 SER A N 1
ATOM 3577 C CA . SER A 1 461 ? 4.818 -22.377 24.018 1.00 85.75 461 SER A CA 1
ATOM 3578 C C . SER A 1 461 ? 5.039 -22.468 25.535 1.00 85.75 461 SER A C 1
ATOM 3580 O O . SER A 1 461 ? 4.919 -23.552 26.112 1.00 85.75 461 SER A O 1
ATOM 3582 N N . TYR A 1 462 ? 5.282 -21.334 26.206 1.00 83.50 462 TYR A N 1
ATOM 3583 C CA . TYR A 1 462 ? 5.405 -21.258 27.666 1.00 83.50 462 TYR A CA 1
ATOM 3584 C C . TYR A 1 462 ? 4.051 -21.355 28.403 1.00 83.50 462 TYR A C 1
ATOM 3586 O O . TYR A 1 462 ? 4.021 -21.353 29.637 1.00 83.50 462 TYR A O 1
ATOM 3594 N N . GLY A 1 463 ? 2.929 -21.481 27.684 1.00 79.88 463 GLY A N 1
ATOM 3595 C CA . GLY A 1 463 ? 1.588 -21.613 28.253 1.00 79.88 463 GLY A CA 1
ATOM 3596 C C . GLY A 1 463 ? 0.909 -20.264 28.510 1.00 79.88 463 GLY A C 1
ATOM 3597 O O . GLY A 1 463 ? 0.952 -19.370 27.673 1.00 79.88 463 GLY A O 1
ATOM 3598 N N . ASP A 1 464 ? 0.232 -20.108 29.656 1.00 77.31 464 ASP A N 1
ATOM 3599 C CA . ASP A 1 464 ? -0.433 -18.842 30.006 1.00 77.31 464 ASP A CA 1
ATOM 3600 C C . ASP A 1 464 ? 0.582 -17.808 30.506 1.00 77.31 464 ASP A C 1
ATOM 3602 O O . ASP A 1 464 ? 0.931 -17.760 31.686 1.00 77.31 464 ASP A O 1
ATOM 3606 N N . ILE A 1 465 ? 1.037 -16.965 29.589 1.00 77.50 465 ILE A N 1
ATOM 3607 C CA . ILE A 1 465 ? 1.981 -15.867 29.832 1.00 77.50 465 ILE A CA 1
ATOM 3608 C C . ILE A 1 465 ? 1.301 -14.555 30.264 1.00 77.50 465 ILE A C 1
ATOM 3610 O O . ILE A 1 465 ? 1.966 -13.524 30.403 1.00 77.50 465 ILE A O 1
ATOM 3614 N N . GLN A 1 466 ? -0.023 -14.560 30.456 1.00 82.38 466 GLN A N 1
ATOM 3615 C CA . GLN A 1 466 ? -0.763 -13.379 30.895 1.00 82.38 466 GLN A CA 1
ATOM 3616 C C . GLN A 1 466 ? -0.489 -13.100 32.381 1.00 82.38 466 GLN A C 1
ATOM 3618 O O . GLN A 1 466 ? -0.707 -13.942 33.256 1.00 82.38 466 GLN A O 1
ATOM 3623 N N . GLN A 1 467 ? -0.066 -11.879 32.701 1.00 75.69 467 GLN A N 1
ATOM 3624 C CA . GLN A 1 467 ? 0.143 -11.427 34.075 1.00 75.69 467 GLN A CA 1
ATOM 3625 C C . GLN A 1 467 ? -1.158 -10.889 34.676 1.00 75.69 467 GLN A C 1
ATOM 3627 O O . GLN A 1 467 ? -1.523 -9.730 34.485 1.00 75.69 467 GLN A O 1
ATOM 3632 N N . LYS A 1 468 ? -1.828 -11.724 35.479 1.00 68.38 468 LYS A N 1
ATOM 3633 C CA . LYS A 1 468 ? -3.053 -11.347 36.213 1.00 68.38 468 LYS A CA 1
ATOM 3634 C C . LYS A 1 468 ? -2.795 -10.656 37.557 1.00 68.38 468 LYS A C 1
ATOM 3636 O O . LYS A 1 468 ? -3.691 -10.012 38.092 1.00 68.38 468 LYS A O 1
ATOM 3641 N N . VAL A 1 469 ? -1.592 -10.799 38.117 1.00 61.44 469 VAL A N 1
ATOM 3642 C CA . VAL A 1 469 ? -1.202 -10.222 39.412 1.00 61.44 469 VAL A CA 1
ATOM 3643 C C . VAL A 1 469 ? -0.072 -9.228 39.180 1.00 61.44 469 VAL A C 1
ATOM 3645 O O . VAL A 1 469 ? 0.965 -9.588 38.630 1.00 61.44 469 VAL A O 1
ATOM 3648 N N . ASN A 1 470 ? -0.275 -7.974 39.588 1.00 53.28 470 ASN A N 1
ATOM 3649 C CA . ASN A 1 470 ? 0.772 -6.958 39.588 1.00 53.28 470 ASN A CA 1
ATOM 3650 C C . ASN A 1 470 ? 1.660 -7.206 40.820 1.00 53.28 470 ASN A C 1
ATOM 3652 O O . ASN A 1 470 ? 1.142 -7.063 41.927 1.00 53.28 470 ASN A O 1
ATOM 3656 N N . PRO A 1 471 ? 2.947 -7.580 40.687 1.00 49.16 471 PRO A N 1
ATOM 3657 C CA . PRO A 1 471 ? 3.755 -7.938 41.852 1.00 49.16 471 PRO A CA 1
ATOM 3658 C C . PRO A 1 471 ? 3.985 -6.785 42.831 1.00 49.16 471 PRO A C 1
ATOM 3660 O O . PRO A 1 471 ? 4.428 -7.053 43.935 1.00 49.16 471 PRO A O 1
ATOM 3663 N N . GLY A 1 472 ? 3.678 -5.537 42.447 1.00 45.38 472 GLY A N 1
ATOM 3664 C CA . GLY A 1 472 ? 4.016 -4.359 43.237 1.00 45.38 472 GLY A CA 1
ATOM 3665 C C . GLY A 1 472 ? 5.532 -4.245 43.343 1.00 45.38 472 GLY A C 1
ATOM 3666 O O . GLY A 1 472 ? 6.161 -4.900 44.162 1.00 45.38 472 GLY A O 1
ATOM 3667 N N . TYR A 1 473 ? 6.150 -3.433 42.491 1.00 43.09 473 TYR A N 1
ATOM 3668 C CA . TYR A 1 473 ? 7.494 -2.986 42.830 1.00 43.09 473 TYR A CA 1
ATOM 3669 C C . TYR A 1 473 ? 7.323 -1.919 43.910 1.00 43.09 473 TYR A C 1
ATOM 3671 O O . TYR A 1 473 ? 6.796 -0.847 43.614 1.00 43.09 473 TYR A O 1
ATOM 3679 N N . ASP A 1 474 ? 7.705 -2.241 45.147 1.00 37.06 474 ASP A N 1
ATOM 3680 C CA . ASP A 1 474 ? 8.033 -1.220 46.140 1.00 37.06 474 ASP A CA 1
ATOM 3681 C C . ASP A 1 474 ? 9.222 -0.437 45.565 1.00 37.06 474 ASP A C 1
ATOM 3683 O O . ASP A 1 474 ? 10.325 -0.976 45.440 1.00 37.06 474 ASP A O 1
ATOM 3687 N N . VAL A 1 475 ? 8.956 0.789 45.109 1.00 38.94 475 VAL A N 1
ATOM 3688 C CA . VAL A 1 475 ? 9.975 1.750 44.659 1.00 38.94 475 VAL A CA 1
ATOM 3689 C C . VAL A 1 475 ? 10.389 2.617 45.833 1.00 38.94 475 VAL A C 1
ATOM 3691 O O . VAL A 1 475 ? 9.473 3.139 46.511 1.00 38.94 475 VAL A O 1
#

Foldseek 3Di:
DQLQVLLVLLLVLVVVAPAAFLEEEEEDDLAQFPHALVVDDLVDAGDGDSNNNSNLVSCVVVNRAYEYQYEHLPVVSVVSNCVSVVNVVRHQYYHYDNDPDASVVSVVVVCVRVVGQQLRYFYEDQDPRNQVVSVVSNHQYFHDPRYDDSVSSSVRRVSSSVSVVVVVLVVVVVVCVVVVVVVVVVVVVPPDDDDDPDDDDPDDDDPPPPDDDDPSPLVVLVVQLQVVVLVVLPDPDDPCVVPVVLVLPDPDDDDPDDNHSVVSSLVSLQEQWEAEPSDQAIDGRHPPHQKHKYKHQWAPPVCSVVLDKIKIKMFIATQPVVCSPDPPRVSNFVRLQDQLLRTQKIWMWIRHPFTWIWMDRQPAAIDIDGDPPPPDDDDDDDDPPPQPDDLVSLQVVLQDWFLEFDDFLRHGQSRSQSNLVSSQKFKDLLADGSSPDGDPGNRGTTTIGIHHPVVSVVSNVVPNSRDPDDPDDPD

pLDDT: mean 70.69, std 24.99, range [22.2, 98.5]

Organism: NCBI:txid2727405